Protein AF-0000000070212078 (afdb_homodimer)

Foldseek 3Di:
DPPDPPPPPPPPQAAFEDPAADAQFAKAKDKDKFQQFDPPQLQDPPRVFRIKIKIKIAGDRDFFDPPPFFDFQDDQVVLCQVCVVFVPPPSNSRRYTYRHGYPGAHDQVVVVVDDQAAAEEEEEAFQDDQSLAVLQQRNVNSNRHMYIYIDGAQGHQWADDPPPDDIGGHDRPPDDDDPVSLVSVLVVLLVVVLCCLPPGVVVVCVVVVHNHDNQAYEQEYAASSQLSRLVNLLPPVRYQEYEYEAYAHDDLAASQHEYEYEHEPPDDCVVHVRVVSSQVRYPYWYFHKYFYFAWRCLSTCLLVSCQSVVCVVVTNDPTGGDDRSVVSSVVVNVQVVLSSCCSVVNDPDDDPDDPVRVRMDTDDIDDPDD/DDPDPPPPPPPPQAAFEDPAADAQFAKAKDKDKFQQWDPPQLQDPPRPPRIKIKIKIAGDRDFFDPPPFFDFQDDQVVLCQVCVVWVPPPSNSRRYTYRHGYPGAHDQVVVVVDDQAAAEEEEEAFQDDQSLAVLQQRNVNSNRHMYIYIDGAQGHQWADDPPPDDIGGHDRPPDDDDPVSLVSVLVVLLVVVLCCLPPGVVVVCVVVVHNHDNQAYEQEYAASSRLSRLSNLLPPVRYQEYEYEAYAHDDLAASQHEYEYEHEPPDDCVVHVRVVSSQVRYPYWYFHKYFYFAWRCLSTCLLVVQQSVVCVVVTNDPTGGDDRSVVSSVVVNVQVVLSSCCSVVNDPDDDPDDPVRVRMDTDDIDDPDD

Organism: Alternaria alternata (NCBI:txid5599)

Structure (mmCIF, N/CA/C/O backbone):
data_AF-0000000070212078-model_v1
#
loop_
_entity.id
_entity.type
_entity.pdbx_description
1 polymer '1-alkyl-2-acetylglycerophosphocholine esterase'
#
loop_
_atom_site.group_PDB
_atom_site.id
_atom_site.type_symbol
_atom_site.label_atom_id
_atom_site.label_alt_id
_atom_site.label_comp_id
_atom_site.label_asym_id
_atom_site.label_entity_id
_atom_site.label_seq_id
_atom_site.pdbx_PDB_ins_code
_atom_site.Cartn_x
_atom_site.Cartn_y
_atom_site.Cartn_z
_atom_site.occupancy
_atom_site.B_iso_or_equiv
_atom_site.auth_seq_id
_atom_site.auth_comp_id
_atom_site.auth_asym_id
_atom_site.auth_atom_id
_atom_site.pdbx_PDB_model_num
ATOM 1 N N . MET A 1 1 ? 40.312 -21.312 38.219 1 29.27 1 MET A N 1
ATOM 2 C CA . MET A 1 1 ? 39.281 -21.781 37.312 1 29.27 1 MET A CA 1
ATOM 3 C C . MET A 1 1 ? 38.375 -20.641 36.875 1 29.27 1 MET A C 1
ATOM 5 O O . MET A 1 1 ? 37.562 -20.141 37.688 1 29.27 1 MET A O 1
ATOM 9 N N . LEU A 1 2 ? 38.781 -19.75 35.906 1 35.34 2 LEU A N 1
ATOM 10 C CA . LEU A 1 2 ? 38.094 -18.609 35.312 1 35.34 2 LEU A CA 1
ATOM 11 C C . LEU A 1 2 ? 36.844 -19.047 34.562 1 35.34 2 LEU A C 1
ATOM 13 O O . LEU A 1 2 ? 36.938 -19.781 33.562 1 35.34 2 LEU A O 1
ATOM 17 N N . LEU A 1 3 ? 35.688 -19.047 35.219 1 32.78 3 LEU A N 1
ATOM 18 C CA . LEU A 1 3 ? 34.375 -19.25 34.562 1 32.78 3 LEU A CA 1
ATOM 19 C C . LEU A 1 3 ? 34.156 -18.219 33.469 1 32.78 3 LEU A C 1
ATOM 21 O O . LEU A 1 3 ? 34.031 -17.031 33.781 1 32.78 3 LEU A O 1
ATOM 25 N N . ILE A 1 4 ? 34.469 -18.5 32.25 1 37.78 4 ILE A N 1
ATOM 26 C CA . ILE A 1 4 ? 34.094 -17.703 31.094 1 37.78 4 ILE A CA 1
ATOM 27 C C . ILE A 1 4 ? 32.594 -17.781 30.875 1 37.78 4 ILE A C 1
ATOM 29 O O . ILE A 1 4 ? 32.031 -18.844 30.594 1 37.78 4 ILE A O 1
ATOM 33 N N . PHE A 1 5 ? 31.781 -16.797 31.344 1 38.22 5 PHE A N 1
ATOM 34 C CA . PHE A 1 5 ? 30.375 -16.578 30.984 1 38.22 5 PHE A CA 1
ATOM 35 C C . PHE A 1 5 ? 30.25 -16.25 29.5 1 38.22 5 PHE A C 1
ATOM 37 O O . PHE A 1 5 ? 30.656 -15.164 29.062 1 38.22 5 PHE A O 1
ATOM 44 N N . LEU A 1 6 ? 30.078 -17.266 28.656 1 35.91 6 LEU A N 1
ATOM 45 C CA . LEU A 1 6 ? 29.656 -17.062 27.281 1 35.91 6 LEU A CA 1
ATOM 46 C C . LEU A 1 6 ? 28.266 -16.453 27.219 1 35.91 6 LEU A C 1
ATOM 48 O O . LEU A 1 6 ? 27.281 -17.109 27.578 1 35.91 6 LEU A O 1
ATOM 52 N N . SER A 1 7 ? 28.156 -15.195 27.234 1 34.59 7 SER A N 1
ATOM 53 C CA . SER A 1 7 ? 26.875 -14.562 26.922 1 34.59 7 SER A CA 1
ATOM 54 C C . SER A 1 7 ? 26.422 -14.906 25.5 1 34.59 7 SER A C 1
ATOM 56 O O . SER A 1 7 ? 27.094 -14.57 24.531 1 34.59 7 SER A O 1
ATOM 58 N N . LEU A 1 8 ? 25.781 -16 25.328 1 33.72 8 LEU A N 1
ATOM 59 C CA . LEU A 1 8 ? 25.062 -16.219 24.078 1 33.72 8 LEU A CA 1
ATOM 60 C C . LEU A 1 8 ? 24.172 -15.016 23.75 1 33.72 8 LEU A C 1
ATOM 62 O O . LEU A 1 8 ? 23.156 -14.781 24.422 1 33.72 8 LEU A O 1
ATOM 66 N N . VAL A 1 9 ? 24.766 -14.016 23.156 1 34.94 9 VAL A N 1
ATOM 67 C CA . VAL A 1 9 ? 23.969 -12.953 22.562 1 34.94 9 VAL A CA 1
ATOM 68 C C . VAL A 1 9 ? 23.016 -13.539 21.516 1 34.94 9 VAL A C 1
ATOM 70 O O . VAL A 1 9 ? 23.453 -13.992 20.453 1 34.94 9 VAL A O 1
ATOM 73 N N . CYS A 1 10 ? 21.922 -14.156 21.953 1 36 10 CYS A N 1
ATOM 74 C CA . CYS A 1 10 ? 20.875 -14.492 21 1 36 10 CYS A CA 1
ATOM 75 C C . CYS A 1 10 ? 20.5 -13.281 20.141 1 36 10 CYS A C 1
ATOM 77 O O . CYS A 1 10 ? 20 -12.289 20.656 1 36 10 CYS A O 1
ATOM 79 N N . GLU A 1 11 ? 21.219 -13.094 19.047 1 44.53 11 GLU A N 1
ATOM 80 C CA . GLU A 1 11 ? 20.844 -12.062 18.078 1 44.53 11 GLU A CA 1
ATOM 81 C C . GLU A 1 11 ? 19.375 -12.18 17.703 1 44.53 11 GLU A C 1
ATOM 83 O O . GLU A 1 11 ? 18.953 -13.203 17.156 1 44.53 11 GLU A O 1
ATOM 88 N N . VAL A 1 12 ? 18.531 -11.695 18.484 1 49.66 12 VAL A N 1
ATOM 89 C CA . VAL A 1 12 ? 17.109 -11.68 18.172 1 49.66 12 VAL A CA 1
ATOM 90 C C . VAL A 1 12 ? 16.859 -10.883 16.891 1 49.66 12 VAL A C 1
ATOM 92 O O . VAL A 1 12 ? 17.188 -9.688 16.828 1 49.66 12 VAL A O 1
ATOM 95 N N . VAL A 1 13 ? 16.812 -11.648 15.719 1 59.84 13 VAL A N 1
ATOM 96 C CA . VAL A 1 13 ? 16.484 -11.023 14.445 1 59.84 13 VAL A CA 1
ATOM 97 C C . VAL A 1 13 ? 15.086 -10.406 14.523 1 59.84 13 VAL A C 1
ATOM 99 O O . VAL A 1 13 ? 14.133 -11.07 14.93 1 59.84 13 VAL A O 1
ATOM 102 N N . SER A 1 14 ? 14.969 -9.109 14.367 1 77.25 14 SER A N 1
ATOM 103 C CA . SER A 1 14 ? 13.711 -8.375 14.375 1 77.25 14 SER A CA 1
ATOM 104 C C . SER A 1 14 ? 12.828 -8.773 13.203 1 77.25 14 SER A C 1
ATOM 106 O O . SER A 1 14 ? 13.312 -8.961 12.086 1 77.25 14 SER A O 1
ATOM 108 N N . ALA A 1 15 ? 11.594 -9.031 13.414 1 86.38 15 ALA A N 1
ATOM 109 C CA . ALA A 1 15 ? 10.617 -9.422 12.398 1 86.38 15 ALA A CA 1
ATOM 110 C C . ALA A 1 15 ? 10.484 -8.344 11.328 1 86.38 15 ALA A C 1
ATOM 112 O O . ALA A 1 15 ? 10.523 -7.145 11.633 1 86.38 15 ALA A O 1
ATOM 113 N N . VAL A 1 16 ? 10.43 -8.781 10.062 1 92.5 16 VAL A N 1
ATOM 114 C CA . VAL A 1 16 ? 10.164 -7.922 8.906 1 92.5 16 VAL A CA 1
ATOM 115 C C . VAL A 1 16 ? 8.812 -8.273 8.305 1 92.5 16 VAL A C 1
ATOM 117 O O . VAL A 1 16 ? 8.617 -9.375 7.793 1 92.5 16 VAL A O 1
ATOM 120 N N . SER A 1 17 ? 7.91 -7.391 8.391 1 93.81 17 SER A N 1
ATOM 121 C CA . SER A 1 17 ? 6.574 -7.672 7.871 1 93.81 17 SER A CA 1
ATOM 122 C C . SER A 1 17 ? 6.422 -7.184 6.438 1 93.81 17 SER A C 1
ATOM 124 O O . SER A 1 17 ? 6.879 -6.094 6.094 1 93.81 17 SER A O 1
ATOM 126 N N . PHE A 1 18 ? 5.809 -8.039 5.555 1 97.12 18 PHE A N 1
ATOM 127 C CA . PHE A 1 18 ? 5.34 -7.52 4.273 1 97.12 18 PHE A CA 1
ATOM 128 C C . PHE A 1 18 ? 4.316 -6.406 4.484 1 97.12 18 PHE A C 1
ATOM 130 O O . PHE A 1 18 ? 3.607 -6.391 5.492 1 97.12 18 PHE A O 1
ATOM 137 N N . PRO A 1 19 ? 4.281 -5.438 3.547 1 96.69 19 PRO A N 1
ATOM 138 C CA . PRO A 1 19 ? 3.141 -4.516 3.613 1 96.69 19 PRO A CA 1
ATOM 139 C C . PRO A 1 19 ? 1.796 -5.242 3.588 1 96.69 19 PRO A C 1
ATOM 141 O O . PRO A 1 19 ? 1.637 -6.23 2.869 1 96.69 19 PRO A O 1
ATOM 144 N N . PRO A 1 20 ? 0.851 -4.793 4.43 1 97.25 20 PRO A N 1
ATOM 145 C CA . PRO A 1 20 ? -0.457 -5.453 4.41 1 97.25 20 PRO A CA 1
ATOM 146 C C . PRO A 1 20 ? -1.17 -5.305 3.066 1 97.25 20 PRO A C 1
ATOM 148 O O . PRO A 1 20 ? -0.978 -4.305 2.367 1 97.25 20 PRO A O 1
ATOM 151 N N . PRO A 1 21 ? -1.978 -6.328 2.684 1 97.5 21 PRO A N 1
ATOM 152 C CA . PRO A 1 21 ? -2.83 -6.145 1.507 1 97.5 21 PRO A CA 1
ATOM 153 C C . PRO A 1 21 ? -3.83 -5.004 1.676 1 97.5 21 PRO A C 1
ATOM 155 O O . PRO A 1 21 ? -4.137 -4.609 2.803 1 97.5 21 PRO A O 1
ATOM 158 N N . THR A 1 22 ? -4.359 -4.492 0.613 1 96.12 22 THR A N 1
ATOM 159 C CA . THR A 1 22 ? -5.051 -3.209 0.676 1 96.12 22 THR A CA 1
ATOM 160 C C . THR A 1 22 ? -6.52 -3.367 0.303 1 96.12 22 THR A C 1
ATOM 162 O O . THR A 1 22 ? -7.277 -2.395 0.312 1 96.12 22 THR A O 1
ATOM 165 N N . GLY A 1 23 ? -7.016 -4.578 -0.057 1 96.69 23 GLY A N 1
ATOM 166 C CA . GLY A 1 23 ? -8.414 -4.797 -0.393 1 96.69 23 GLY A CA 1
ATOM 167 C C . GLY A 1 23 ? -9.344 -4.664 0.8 1 96.69 23 GLY A C 1
ATOM 168 O O . GLY A 1 23 ? -8.883 -4.449 1.926 1 96.69 23 GLY A O 1
ATOM 169 N N . PRO A 1 24 ? -10.633 -4.723 0.552 1 95.44 24 PRO A N 1
ATOM 170 C CA . PRO A 1 24 ? -11.617 -4.531 1.62 1 95.44 24 PRO A CA 1
ATOM 171 C C . PRO A 1 24 ? -11.711 -5.73 2.561 1 95.44 24 PRO A C 1
ATOM 173 O O . PRO A 1 24 ? -12.312 -5.633 3.631 1 95.44 24 PRO A O 1
ATOM 176 N N . TYR A 1 25 ? -11.086 -6.82 2.254 1 97.06 25 TYR A N 1
ATOM 177 C CA . TYR A 1 25 ? -11.188 -8.016 3.084 1 97.06 25 TYR A CA 1
ATOM 178 C C . TYR A 1 25 ? -9.82 -8.43 3.615 1 97.06 25 TYR A C 1
ATOM 180 O O . TYR A 1 25 ? -8.789 -7.996 3.096 1 97.06 25 TYR A O 1
ATOM 188 N N . HIS A 1 26 ? -9.867 -9.211 4.727 1 98.19 26 HIS A N 1
ATOM 189 C CA . HIS A 1 26 ? -8.648 -9.859 5.191 1 98.19 26 HIS A CA 1
ATOM 190 C C . HIS A 1 26 ? -8.359 -11.125 4.387 1 98.19 26 HIS A C 1
ATOM 192 O O . HIS A 1 26 ? -9.109 -11.469 3.475 1 98.19 26 HIS A O 1
ATOM 198 N N . VAL A 1 27 ? -7.211 -11.758 4.668 1 98.88 27 VAL A N 1
ATOM 199 C CA . VAL A 1 27 ? -6.777 -12.859 3.818 1 98.88 27 VAL A CA 1
ATOM 200 C C . VAL A 1 27 ? -6.66 -14.133 4.645 1 98.88 27 VAL A C 1
ATOM 202 O O . VAL A 1 27 ? -5.918 -14.18 5.629 1 98.88 27 VAL A O 1
ATOM 205 N N . GLY A 1 28 ? -7.438 -15.133 4.266 1 98.81 28 GLY A N 1
ATOM 206 C CA . GLY A 1 28 ? -7.219 -16.484 4.758 1 98.81 28 GLY A CA 1
ATOM 207 C C . GLY A 1 28 ? -6.168 -17.25 3.969 1 98.81 28 GLY A C 1
ATOM 208 O O . GLY A 1 28 ? -5.938 -16.953 2.793 1 98.81 28 GLY A O 1
ATOM 209 N N . TYR A 1 29 ? -5.566 -18.203 4.617 1 98.44 29 TYR A N 1
ATOM 210 C CA . TYR A 1 29 ? -4.461 -18.969 4.066 1 98.44 29 TYR A CA 1
ATOM 211 C C . TYR A 1 29 ? -4.559 -20.438 4.477 1 98.44 29 TYR A C 1
ATOM 213 O O . TYR A 1 29 ? -4.703 -20.75 5.66 1 98.44 29 TYR A O 1
ATOM 221 N N . LYS A 1 30 ? -4.512 -21.234 3.453 1 97.5 30 LYS A N 1
ATOM 222 C CA . LYS A 1 30 ? -4.547 -22.672 3.711 1 97.5 30 LYS A CA 1
ATOM 223 C C . LYS A 1 30 ? -3.855 -23.453 2.594 1 97.5 30 LYS A C 1
ATOM 225 O O . LYS A 1 30 ? -3.922 -23.062 1.427 1 97.5 30 LYS A O 1
ATOM 230 N N . GLN A 1 31 ? -3.188 -24.609 3.002 1 97.56 31 GLN A N 1
ATOM 231 C CA . GLN A 1 31 ? -2.58 -25.484 2.004 1 97.56 31 GLN A CA 1
ATOM 232 C C . GLN A 1 31 ? -3.299 -26.828 1.942 1 97.56 31 GLN A C 1
ATOM 234 O O . GLN A 1 31 ? -3.809 -27.312 2.955 1 97.56 31 GLN A O 1
ATOM 239 N N . HIS A 1 32 ? -3.389 -27.297 0.785 1 97.44 32 HIS A N 1
ATOM 240 C CA . HIS A 1 32 ? -3.988 -28.609 0.539 1 97.44 32 HIS A CA 1
ATOM 241 C C . HIS A 1 32 ? -3.17 -29.406 -0.468 1 97.44 32 HIS A C 1
ATOM 243 O O . HIS A 1 32 ? -2.736 -28.875 -1.49 1 97.44 32 HIS A O 1
ATOM 249 N N . VAL A 1 33 ? -2.957 -30.672 -0.159 1 96.38 33 VAL A N 1
ATOM 250 C CA . VAL A 1 33 ? -2.262 -31.578 -1.069 1 96.38 33 VAL A CA 1
ATOM 251 C C . VAL A 1 33 ? -3.277 -32.344 -1.916 1 96.38 33 VAL A C 1
ATOM 253 O O . VAL A 1 33 ? -4.09 -33.094 -1.386 1 96.38 33 VAL A O 1
ATOM 256 N N . PHE A 1 34 ? -3.262 -32.125 -3.197 1 96.62 34 PHE A N 1
ATOM 257 C CA . PHE A 1 34 ? -4.078 -32.906 -4.125 1 96.62 34 PHE A CA 1
ATOM 258 C C . PHE A 1 34 ? -3.371 -34.219 -4.52 1 96.62 34 PHE A C 1
ATOM 260 O O . PHE A 1 34 ? -2.154 -34.219 -4.711 1 96.62 34 PHE A O 1
ATOM 267 N N . ASN A 1 35 ? -4.164 -35.219 -4.664 1 92.56 35 ASN A N 1
ATOM 268 C CA . ASN A 1 35 ? -3.658 -36.438 -5.336 1 92.56 35 ASN A CA 1
ATOM 269 C C . ASN A 1 35 ? -3.684 -36.281 -6.852 1 92.56 35 ASN A C 1
ATOM 271 O O . ASN A 1 35 ? -4.754 -36.156 -7.453 1 92.56 35 ASN A O 1
ATOM 275 N N . LYS A 1 36 ? -2.547 -36.125 -7.438 1 90.5 36 LYS A N 1
ATOM 276 C CA . LYS A 1 36 ? -2.406 -35.938 -8.883 1 90.5 36 LYS A CA 1
ATOM 277 C C . LYS A 1 36 ? -1.161 -36.656 -9.406 1 90.5 36 LYS A C 1
ATOM 279 O O . LYS A 1 36 ? -0.037 -36.25 -9.094 1 90.5 36 LYS A O 1
ATOM 284 N N . THR A 1 37 ? -1.396 -37.656 -10.195 1 85.31 37 THR A N 1
ATOM 285 C CA . THR A 1 37 ? -0.282 -38.344 -10.812 1 85.31 37 THR A CA 1
ATOM 286 C C . THR A 1 37 ? 0.039 -37.75 -12.188 1 85.31 37 THR A C 1
ATOM 288 O O . THR A 1 37 ? -0.856 -37.594 -13.016 1 85.31 37 THR A O 1
ATOM 291 N N . THR A 1 38 ? 1.209 -37.344 -12.312 1 81.5 38 THR A N 1
ATOM 292 C CA . THR A 1 38 ? 1.702 -36.875 -13.602 1 81.5 38 THR A CA 1
ATOM 293 C C . THR A 1 38 ? 2.568 -37.938 -14.266 1 81.5 38 THR A C 1
ATOM 295 O O . THR A 1 38 ? 3.619 -38.312 -13.742 1 81.5 38 THR A O 1
ATOM 298 N N . ARG A 1 39 ? 2.076 -38.406 -15.375 1 79 39 ARG A N 1
ATOM 299 C CA . ARG A 1 39 ? 2.865 -39.375 -16.109 1 79 39 ARG A CA 1
ATOM 300 C C . ARG A 1 39 ? 4.148 -38.75 -16.656 1 79 39 ARG A C 1
ATOM 302 O O . ARG A 1 39 ? 4.133 -37.656 -17.188 1 79 39 ARG A O 1
ATOM 309 N N . ASN A 1 40 ? 5.309 -39.438 -16.578 1 82.62 40 ASN A N 1
ATOM 310 C CA . ASN A 1 40 ? 6.613 -38.969 -17.031 1 82.62 40 ASN A CA 1
ATOM 311 C C . ASN A 1 40 ? 6.957 -37.625 -16.422 1 82.62 40 ASN A C 1
ATOM 313 O O . ASN A 1 40 ? 7.359 -36.688 -17.125 1 82.62 40 ASN A O 1
ATOM 317 N N . ASP A 1 41 ? 6.75 -37.531 -15.18 1 89.31 41 ASP A N 1
ATOM 318 C CA . ASP A 1 41 ? 7.043 -36.312 -14.445 1 89.31 41 ASP A CA 1
ATOM 319 C C . ASP A 1 41 ? 8.5 -35.875 -14.641 1 89.31 41 ASP A C 1
ATOM 321 O O . ASP A 1 41 ? 9.414 -36.625 -14.273 1 89.31 41 ASP A O 1
ATOM 325 N N . PRO A 1 42 ? 8.727 -34.719 -15.25 1 91.88 42 PRO A N 1
ATOM 326 C CA . PRO A 1 42 ? 10.094 -34.312 -15.586 1 91.88 42 PRO A CA 1
ATOM 327 C C . PRO A 1 42 ? 10.93 -33.969 -14.352 1 91.88 42 PRO A C 1
ATOM 329 O O . PRO A 1 42 ? 12.156 -33.906 -14.43 1 91.88 42 PRO A O 1
ATOM 332 N N . VAL A 1 43 ? 10.344 -33.75 -13.195 1 90.38 43 VAL A N 1
ATOM 333 C CA . VAL A 1 43 ? 11.078 -33.344 -12.016 1 90.38 43 VAL A CA 1
ATOM 334 C C . VAL A 1 43 ? 11.023 -34.406 -10.945 1 90.38 43 VAL A C 1
ATOM 336 O O . VAL A 1 43 ? 11.508 -34.219 -9.828 1 90.38 43 VAL A O 1
ATOM 339 N N . ALA A 1 44 ? 10.516 -35.375 -11.109 1 79.81 44 ALA A N 1
ATOM 340 C CA . ALA A 1 44 ? 10.469 -36.531 -10.219 1 79.81 44 ALA A CA 1
ATOM 341 C C . ALA A 1 44 ? 10.438 -37.844 -11.016 1 79.81 44 ALA A C 1
ATOM 343 O O . ALA A 1 44 ? 9.422 -38.562 -11.031 1 79.81 44 ALA A O 1
ATOM 344 N N . PRO A 1 45 ? 11.719 -38.25 -11.562 1 64.81 45 PRO A N 1
ATOM 345 C CA . PRO A 1 45 ? 11.773 -39.469 -12.359 1 64.81 45 PRO A CA 1
ATOM 346 C C . PRO A 1 45 ? 11.438 -40.719 -11.539 1 64.81 45 PRO A C 1
ATOM 348 O O . PRO A 1 45 ? 11.742 -40.781 -10.344 1 64.81 45 PRO A O 1
ATOM 351 N N . ALA A 1 46 ? 10.336 -41.531 -11.891 1 56.91 46 ALA A N 1
ATOM 352 C CA . ALA A 1 46 ? 9.75 -42.781 -11.383 1 56.91 46 ALA A CA 1
ATOM 353 C C . ALA A 1 46 ? 8.445 -42.5 -10.641 1 56.91 46 ALA A C 1
ATOM 355 O O . ALA A 1 46 ? 8.023 -43.312 -9.812 1 56.91 46 ALA A O 1
ATOM 356 N N . ASN A 1 47 ? 7.906 -41.406 -11.062 1 57.12 47 ASN A N 1
ATOM 357 C CA . ASN A 1 47 ? 6.543 -41 -10.758 1 57.12 47 ASN A CA 1
ATOM 358 C C . ASN A 1 47 ? 6.332 -40.812 -9.25 1 57.12 47 ASN A C 1
ATOM 360 O O . ASN A 1 47 ? 5.262 -41.125 -8.727 1 57.12 47 ASN A O 1
ATOM 364 N N . ALA A 1 48 ? 7.453 -40.531 -8.703 1 52.81 48 ALA A N 1
ATOM 365 C CA . ALA A 1 48 ? 7.379 -40.375 -7.254 1 52.81 48 ALA A CA 1
ATOM 366 C C . ALA A 1 48 ? 6.367 -39.281 -6.883 1 52.81 48 ALA A C 1
ATOM 368 O O . ALA A 1 48 ? 5.762 -39.344 -5.812 1 52.81 48 ALA A O 1
ATOM 369 N N . SER A 1 49 ? 6.031 -38.375 -7.871 1 60.19 49 SER A N 1
ATOM 370 C CA . SER A 1 49 ? 5.191 -37.281 -7.383 1 60.19 49 SER A CA 1
ATOM 371 C C . SER A 1 49 ? 3.715 -37.562 -7.664 1 60.19 49 SER A C 1
ATOM 373 O O . SER A 1 49 ? 3.34 -37.844 -8.797 1 60.19 49 SER A O 1
ATOM 375 N N . SER A 1 50 ? 3.047 -38.031 -6.785 1 80.5 50 SER A N 1
ATOM 376 C CA . SER A 1 50 ? 1.61 -38.281 -6.824 1 80.5 50 SER A CA 1
ATOM 377 C C . SER A 1 50 ? 0.83 -37.188 -6.117 1 80.5 50 SER A C 1
ATOM 379 O O . SER A 1 50 ? -0.303 -37.406 -5.684 1 80.5 50 SER A O 1
ATOM 381 N N . ILE A 1 51 ? 1.496 -36.062 -6.059 1 91 51 ILE A N 1
ATOM 382 C CA . ILE A 1 51 ? 0.737 -35.062 -5.344 1 91 51 ILE A CA 1
ATOM 383 C C . ILE A 1 51 ? 1.003 -33.688 -5.957 1 91 51 ILE A C 1
ATOM 385 O O . ILE A 1 51 ? 1.976 -33.5 -6.695 1 91 51 ILE A O 1
ATOM 389 N N . LEU A 1 52 ? 0.13 -32.875 -5.875 1 94.88 52 LEU A N 1
ATOM 390 C CA . LEU A 1 52 ? 0.171 -31.453 -6.234 1 94.88 52 LEU A CA 1
ATOM 391 C C . LEU A 1 52 ? -0.199 -30.578 -5.043 1 94.88 52 LEU A C 1
ATOM 393 O O . LEU A 1 52 ? -1.252 -30.766 -4.43 1 94.88 52 LEU A O 1
ATOM 397 N N . LEU A 1 53 ? 0.75 -29.656 -4.629 1 96.31 53 LEU A N 1
ATOM 398 C CA . LEU A 1 53 ? 0.451 -28.797 -3.486 1 96.31 53 LEU A CA 1
ATOM 399 C C . LEU A 1 53 ? -0.24 -27.516 -3.938 1 96.31 53 LEU A C 1
ATOM 401 O O . LEU A 1 53 ? 0.249 -26.828 -4.832 1 96.31 53 LEU A O 1
ATOM 405 N N . ALA A 1 54 ? -1.36 -27.297 -3.367 1 98.31 54 ALA A N 1
ATOM 406 C CA . ALA A 1 54 ? -2.104 -26.062 -3.607 1 98.31 54 ALA A CA 1
ATOM 407 C C . ALA A 1 54 ? -2.104 -25.172 -2.369 1 98.31 54 ALA A C 1
ATOM 409 O O . ALA A 1 54 ? -2.422 -25.625 -1.268 1 98.31 54 ALA A O 1
ATOM 410 N N . THR A 1 55 ? -1.658 -23.984 -2.527 1 98.5 55 THR A N 1
ATOM 411 C CA . THR A 1 55 ? -1.803 -22.969 -1.503 1 98.5 55 THR A CA 1
ATOM 412 C C . THR A 1 55 ? -2.979 -22.047 -1.82 1 98.5 55 THR A C 1
ATOM 414 O O . THR A 1 55 ? -3.006 -21.406 -2.875 1 98.5 55 THR A O 1
ATOM 417 N N . PHE A 1 56 ? -3.932 -21.969 -0.89 1 98.81 56 PHE A N 1
ATOM 418 C CA . PHE A 1 56 ? -5.125 -21.141 -1.056 1 98.81 56 PHE A CA 1
ATOM 419 C C . PHE A 1 56 ? -4.969 -19.812 -0.336 1 98.81 56 PHE A C 1
ATOM 421 O O . PHE A 1 56 ? -4.605 -19.766 0.841 1 98.81 56 PHE A O 1
ATOM 428 N N . TYR A 1 57 ? -5.109 -18.734 -1.007 1 98.88 57 TYR A N 1
ATOM 429 C CA . TYR A 1 57 ? -5.41 -17.422 -0.469 1 98.88 57 TYR A CA 1
ATOM 430 C C . TYR A 1 57 ? -6.863 -17.031 -0.726 1 98.88 57 TYR A C 1
ATOM 432 O O . TYR A 1 57 ? -7.355 -17.156 -1.85 1 98.88 57 TYR A O 1
ATOM 440 N N . TYR A 1 58 ? -7.594 -16.594 0.205 1 98.81 58 TYR A N 1
ATOM 441 C CA . TYR A 1 58 ? -9.016 -16.312 0.01 1 98.81 58 TYR A CA 1
ATOM 442 C C . TYR A 1 58 ? -9.5 -15.234 0.968 1 98.81 58 TYR A C 1
ATOM 444 O O . TYR A 1 58 ? -8.875 -14.992 2.004 1 98.81 58 TYR A O 1
ATOM 452 N N . PRO A 1 59 ? -10.586 -14.508 0.595 1 98.25 59 PRO A N 1
ATOM 453 C CA . PRO A 1 59 ? -11.086 -13.445 1.472 1 98.25 59 PRO A CA 1
ATOM 454 C C . PRO A 1 59 ? -11.719 -13.992 2.754 1 98.25 59 PRO A C 1
ATOM 456 O O . PRO A 1 59 ? -12.367 -15.039 2.73 1 98.25 59 PRO A O 1
ATOM 459 N N . THR A 1 60 ? -11.5 -13.32 3.82 1 98.44 60 THR A N 1
ATOM 460 C CA . THR A 1 60 ? -12.078 -13.625 5.125 1 98.44 60 THR A CA 1
ATOM 461 C C . THR A 1 60 ? -12.352 -12.344 5.906 1 98.44 60 THR A C 1
ATOM 463 O O . THR A 1 60 ? -11.852 -11.273 5.547 1 98.44 60 THR A O 1
ATOM 466 N N . LEU A 1 61 ? -13.203 -12.422 6.918 1 96.88 61 LEU A N 1
ATOM 467 C CA . LEU A 1 61 ? -13.438 -11.289 7.809 1 96.88 61 LEU A CA 1
ATOM 468 C C . LEU A 1 61 ? -12.602 -11.422 9.078 1 96.88 61 LEU A C 1
ATOM 470 O O . LEU A 1 61 ? -12.586 -10.516 9.914 1 96.88 61 LEU A O 1
ATOM 474 N N . THR A 1 62 ? -11.875 -12.516 9.234 1 97.81 62 THR A N 1
ATOM 475 C CA . THR A 1 62 ? -11.039 -12.711 10.406 1 97.81 62 THR A CA 1
ATOM 476 C C . THR A 1 62 ? -9.875 -11.727 10.414 1 97.81 62 THR A C 1
ATOM 478 O O . THR A 1 62 ? -9.086 -11.688 9.461 1 97.81 62 THR A O 1
ATOM 481 N N . ILE A 1 63 ? -9.758 -10.984 11.492 1 97 63 ILE A N 1
ATOM 482 C CA . ILE A 1 63 ? -8.742 -9.938 11.609 1 97 63 ILE A CA 1
ATOM 483 C C . ILE A 1 63 ? -7.383 -10.57 11.891 1 97 63 ILE A C 1
ATOM 485 O O . ILE A 1 63 ? -7.262 -11.438 12.758 1 97 63 ILE A O 1
ATOM 489 N N . PRO A 1 64 ? -6.367 -10.18 11.125 1 97.62 64 PRO A N 1
ATOM 490 C CA . PRO A 1 64 ? -5.027 -10.695 11.422 1 97.62 64 PRO A CA 1
ATOM 491 C C . PRO A 1 64 ? -4.453 -10.133 12.719 1 97.62 64 PRO A C 1
ATOM 493 O O . PRO A 1 64 ? -4.625 -8.945 13.008 1 97.62 64 PRO A O 1
ATOM 496 N N . ILE A 1 65 ? -3.838 -10.906 13.5 1 95.75 65 ILE A N 1
ATOM 497 C CA . ILE A 1 65 ? -3.084 -10.562 14.703 1 95.75 65 ILE A CA 1
ATOM 498 C C . ILE A 1 65 ? -1.642 -11.047 14.562 1 95.75 65 ILE A C 1
ATOM 500 O O . ILE A 1 65 ? -1.354 -12.227 14.766 1 95.75 65 ILE A O 1
ATOM 504 N N . PRO A 1 66 ? -0.743 -10.078 14.18 1 90.94 66 PRO A N 1
ATOM 505 C CA . PRO A 1 66 ? 0.645 -10.484 13.938 1 90.94 66 PRO A CA 1
ATOM 506 C C . PRO A 1 66 ? 1.228 -11.297 15.094 1 90.94 66 PRO A C 1
ATOM 508 O O . PRO A 1 66 ? 1.025 -10.953 16.266 1 90.94 66 PRO A O 1
ATOM 511 N N . GLY A 1 67 ? 1.969 -12.398 14.711 1 87.5 67 GLY A N 1
ATOM 512 C CA . GLY A 1 67 ? 2.623 -13.234 15.703 1 87.5 67 GLY A CA 1
ATOM 513 C C . GLY A 1 67 ? 1.675 -14.211 16.375 1 87.5 67 GLY A C 1
ATOM 514 O O . GLY A 1 67 ? 2.104 -15.055 17.156 1 87.5 67 GLY A O 1
ATOM 515 N N . ASN A 1 68 ? 0.426 -14.102 16.094 1 94.25 68 ASN A N 1
ATOM 516 C CA . ASN A 1 68 ? -0.569 -14.953 16.734 1 94.25 68 ASN A CA 1
ATOM 517 C C . ASN A 1 68 ? -1.292 -15.836 15.727 1 94.25 68 ASN A C 1
ATOM 519 O O . ASN A 1 68 ? -0.993 -17.031 15.609 1 94.25 68 ASN A O 1
ATOM 523 N N . ASN A 1 69 ? -2.094 -15.266 14.844 1 97 69 ASN A N 1
ATOM 524 C CA . ASN A 1 69 ? -2.896 -16.109 13.961 1 97 69 ASN A CA 1
ATOM 525 C C . ASN A 1 69 ? -2.451 -15.977 12.508 1 97 69 ASN A C 1
ATOM 527 O O . ASN A 1 69 ? -3.1 -16.516 11.602 1 97 69 ASN A O 1
ATOM 531 N N . THR A 1 70 ? -1.375 -15.273 12.25 1 96.56 70 THR A N 1
ATOM 532 C CA . THR A 1 70 ? -0.893 -15.109 10.883 1 96.56 70 THR A CA 1
ATOM 533 C C . THR A 1 70 ? 0.113 -16.203 10.523 1 96.56 70 THR A C 1
ATOM 535 O O . THR A 1 70 ? 0.881 -16.641 11.383 1 96.56 70 THR A O 1
ATOM 538 N N . SER A 1 71 ? 0.098 -16.625 9.297 1 93.62 71 SER A N 1
ATOM 539 C CA . SER A 1 71 ? 0.994 -17.672 8.812 1 93.62 71 SER A CA 1
ATOM 540 C C . SER A 1 71 ? 2.416 -17.141 8.641 1 93.62 71 SER A C 1
ATOM 542 O O . SER A 1 71 ? 2.613 -15.984 8.281 1 93.62 71 SER A O 1
ATOM 544 N N . PRO A 1 72 ? 3.391 -18.062 8.93 1 91.31 72 PRO A N 1
ATOM 545 C CA . PRO A 1 72 ? 4.746 -17.672 8.539 1 91.31 72 PRO A CA 1
ATOM 546 C C . PRO A 1 72 ? 4.898 -17.516 7.027 1 91.31 72 PRO A C 1
ATOM 548 O O . PRO A 1 72 ? 4.031 -17.938 6.266 1 91.31 72 PRO A O 1
ATOM 551 N N . TYR A 1 73 ? 5.957 -16.891 6.641 1 96.44 73 TYR A N 1
ATOM 552 C CA . TYR A 1 73 ? 6.262 -16.719 5.223 1 96.44 73 TYR A CA 1
ATOM 553 C C . TYR A 1 73 ? 7.047 -17.922 4.691 1 96.44 73 TYR A C 1
ATOM 555 O O . TYR A 1 73 ? 6.461 -18.906 4.262 1 96.44 73 TYR A O 1
ATOM 563 N N . LEU A 1 74 ? 8.258 -18.016 4.855 1 97.44 74 LEU A N 1
ATOM 564 C CA . LEU A 1 74 ? 9.062 -19.141 4.41 1 97.44 74 LEU A CA 1
ATOM 565 C C . LEU A 1 74 ? 9.273 -20.141 5.543 1 97.44 74 LEU A C 1
ATOM 567 O O . LEU A 1 74 ? 9.523 -19.734 6.688 1 97.44 74 LEU A O 1
ATOM 571 N N . ASP A 1 75 ? 9.156 -21.406 5.242 1 95.88 75 ASP A N 1
ATOM 572 C CA . ASP A 1 75 ? 9.648 -22.406 6.199 1 95.88 75 ASP A CA 1
ATOM 573 C C . ASP A 1 75 ? 11.164 -22.297 6.375 1 95.88 75 ASP A C 1
ATOM 575 O O . ASP A 1 75 ? 11.867 -21.859 5.461 1 95.88 75 ASP A O 1
ATOM 579 N N . PRO A 1 76 ? 11.703 -22.734 7.504 1 95.5 76 PRO A N 1
ATOM 580 C CA . PRO A 1 76 ? 13.117 -22.516 7.82 1 95.5 76 PRO A CA 1
ATOM 581 C C . PRO A 1 76 ? 14.055 -23.156 6.793 1 95.5 76 PRO A C 1
ATOM 583 O O . PRO A 1 76 ? 15.094 -22.578 6.469 1 95.5 76 PRO A O 1
ATOM 586 N N . THR A 1 77 ? 13.711 -24.328 6.285 1 96.94 77 THR A N 1
ATOM 587 C CA . THR A 1 77 ? 14.578 -25 5.328 1 96.94 77 THR A CA 1
ATOM 588 C C . THR A 1 77 ? 14.672 -24.203 4.027 1 96.94 77 THR A C 1
ATOM 590 O O . THR A 1 77 ? 15.766 -23.969 3.514 1 96.94 77 THR A O 1
ATOM 593 N N . THR A 1 78 ? 13.523 -23.844 3.504 1 97.31 78 THR A N 1
ATOM 594 C CA . THR A 1 78 ? 13.492 -23.031 2.291 1 97.31 78 THR A CA 1
ATOM 595 C C . THR A 1 78 ? 14.227 -21.703 2.504 1 97.31 78 THR A C 1
ATOM 597 O O . THR A 1 78 ? 15.016 -21.281 1.655 1 97.31 78 THR A O 1
ATOM 600 N N . ALA A 1 79 ? 14.008 -21.078 3.635 1 97.56 79 ALA A N 1
ATOM 601 C CA . ALA A 1 79 ? 14.672 -19.812 3.959 1 97.56 79 ALA A CA 1
ATOM 602 C C . ALA A 1 79 ? 16.188 -19.969 3.971 1 97.56 79 ALA A C 1
ATOM 604 O O . ALA A 1 79 ? 16.906 -19.141 3.432 1 97.56 79 ALA A O 1
ATOM 605 N N . ASP A 1 80 ? 16.641 -21 4.531 1 97.06 80 ASP A N 1
ATOM 606 C CA . ASP A 1 80 ? 18.078 -21.234 4.633 1 97.06 80 ASP A CA 1
ATOM 607 C C . ASP A 1 80 ? 18.672 -21.531 3.262 1 97.06 80 ASP A C 1
ATOM 609 O O . ASP A 1 80 ? 19.75 -21.031 2.932 1 97.06 80 ASP A O 1
ATOM 613 N N . LEU A 1 81 ? 18.016 -22.375 2.498 1 97.25 81 LEU A N 1
ATOM 614 C CA . LEU A 1 81 ? 18.531 -22.75 1.183 1 97.25 81 LEU A CA 1
ATOM 615 C C . LEU A 1 81 ? 18.688 -21.516 0.297 1 97.25 81 LEU A C 1
ATOM 617 O O . LEU A 1 81 ? 19.75 -21.281 -0.273 1 97.25 81 LEU A O 1
ATOM 621 N N . TRP A 1 82 ? 17.656 -20.734 0.21 1 97.5 82 TRP A N 1
ATOM 622 C CA . TRP A 1 82 ? 17.703 -19.531 -0.612 1 97.5 82 TRP A CA 1
ATOM 623 C C . TRP A 1 82 ? 18.609 -18.484 0.009 1 97.5 82 TRP A C 1
ATOM 625 O O . TRP A 1 82 ? 19.391 -17.828 -0.695 1 97.5 82 TRP A O 1
ATOM 635 N N . GLY A 1 83 ? 18.5 -18.328 1.315 1 97.81 83 GLY A N 1
ATOM 636 C CA . GLY A 1 83 ? 19.328 -17.344 2.002 1 97.81 83 GLY A CA 1
ATOM 637 C C . GLY A 1 83 ? 20.812 -17.594 1.835 1 97.81 83 GLY A C 1
ATOM 638 O O . GLY A 1 83 ? 21.578 -16.672 1.563 1 97.81 83 GLY A O 1
ATOM 639 N N . ASP A 1 84 ? 21.172 -18.828 2.008 1 96.88 84 ASP A N 1
ATOM 640 C CA . ASP A 1 84 ? 22.578 -19.203 1.844 1 96.88 84 ASP A CA 1
ATOM 641 C C . ASP A 1 84 ? 23.031 -19 0.4 1 96.88 84 ASP A C 1
ATOM 643 O O . ASP A 1 84 ? 24.078 -18.391 0.152 1 96.88 84 ASP A O 1
ATOM 647 N N . ALA A 1 85 ? 22.281 -19.469 -0.505 1 96.5 85 ALA A N 1
ATOM 648 C CA . ALA A 1 85 ? 22.641 -19.406 -1.921 1 96.5 85 ALA A CA 1
ATOM 649 C C . ALA A 1 85 ? 22.781 -17.953 -2.387 1 96.5 85 ALA A C 1
ATOM 651 O O . ALA A 1 85 ? 23.609 -17.641 -3.244 1 96.5 85 ALA A O 1
ATOM 652 N N . LEU A 1 86 ? 21.984 -17.078 -1.797 1 97.25 86 LEU A N 1
ATOM 653 C CA . LEU A 1 86 ? 21.938 -15.695 -2.268 1 97.25 86 LEU A CA 1
ATOM 654 C C . LEU A 1 86 ? 22.641 -14.758 -1.283 1 97.25 86 LEU A C 1
ATOM 656 O O . LEU A 1 86 ? 22.578 -13.539 -1.432 1 97.25 86 LEU A O 1
ATOM 660 N N . GLN A 1 87 ? 23.234 -15.266 -0.229 1 97.62 87 GLN A N 1
ATOM 661 C CA . GLN A 1 87 ? 24.125 -14.578 0.709 1 97.62 87 GLN A CA 1
ATOM 662 C C . GLN A 1 87 ? 23.344 -13.555 1.541 1 97.62 87 GLN A C 1
ATOM 664 O O . GLN A 1 87 ? 23.781 -12.414 1.688 1 97.62 87 GLN A O 1
ATOM 669 N N . TYR A 1 88 ? 22.234 -14.023 1.949 1 97.5 88 TYR A N 1
ATOM 670 C CA . TYR A 1 88 ? 21.5 -13.211 2.92 1 97.5 88 TYR A CA 1
ATOM 671 C C . TYR A 1 88 ? 22.141 -13.32 4.305 1 97.5 88 TYR A C 1
ATOM 673 O O . TYR A 1 88 ? 22.531 -14.406 4.727 1 97.5 88 TYR A O 1
ATOM 681 N N . PRO A 1 89 ? 22.203 -12.219 5.012 1 96 89 PRO A N 1
ATOM 682 C CA . PRO A 1 89 ? 22.859 -12.258 6.324 1 96 89 PRO A CA 1
ATOM 683 C C . PRO A 1 89 ? 21.938 -12.797 7.418 1 96 89 PRO A C 1
ATOM 685 O O . PRO A 1 89 ? 20.719 -12.664 7.324 1 96 89 PRO A O 1
ATOM 688 N N . ASP A 1 90 ? 22.5 -13.484 8.438 1 93.19 90 ASP A N 1
ATOM 689 C CA . ASP A 1 90 ? 21.906 -13.789 9.734 1 93.19 90 ASP A CA 1
ATOM 690 C C . ASP A 1 90 ? 20.594 -14.539 9.578 1 93.19 90 ASP A C 1
ATOM 692 O O . ASP A 1 90 ? 19.641 -14.297 10.32 1 93.19 90 ASP A O 1
ATOM 696 N N . HIS A 1 91 ? 20.484 -15.344 8.586 1 93.88 91 HIS A N 1
ATOM 697 C CA . HIS A 1 91 ? 19.25 -16.094 8.328 1 93.88 91 HIS A CA 1
ATOM 698 C C . HIS A 1 91 ? 18.047 -15.172 8.219 1 93.88 91 HIS A C 1
ATOM 700 O O . HIS A 1 91 ? 16.969 -15.5 8.688 1 93.88 91 HIS A O 1
ATOM 706 N N . SER A 1 92 ? 18.219 -14.016 7.617 1 94.88 92 SER A N 1
ATOM 707 C CA . SER A 1 92 ? 17.25 -12.922 7.664 1 94.88 92 SER A CA 1
ATOM 708 C C . SER A 1 92 ? 15.969 -13.289 6.922 1 94.88 92 SER A C 1
ATOM 710 O O . SER A 1 92 ? 14.898 -12.758 7.227 1 94.88 92 SER A O 1
ATOM 712 N N . LEU A 1 93 ? 16 -14.18 5.965 1 96.75 93 LEU A N 1
ATOM 713 C CA . LEU A 1 93 ? 14.812 -14.516 5.199 1 96.75 93 LEU A CA 1
ATOM 714 C C . LEU A 1 93 ? 13.758 -15.156 6.098 1 96.75 93 LEU A C 1
ATOM 716 O O . LEU A 1 93 ? 12.562 -15.094 5.801 1 96.75 93 LEU A O 1
ATOM 720 N N . GLN A 1 94 ? 14.156 -15.719 7.164 1 94.75 94 GLN A N 1
ATOM 721 C CA . GLN A 1 94 ? 13.234 -16.375 8.086 1 94.75 94 GLN A CA 1
ATOM 722 C C . GLN A 1 94 ? 12.445 -15.344 8.898 1 94.75 94 GLN A C 1
ATOM 724 O O . GLN A 1 94 ? 11.453 -15.68 9.547 1 94.75 94 GLN A O 1
ATOM 729 N N . SER A 1 95 ? 12.891 -14.109 8.914 1 93.25 95 SER A N 1
ATOM 730 C CA . SER A 1 95 ? 12.289 -13.086 9.758 1 93.25 95 SER A CA 1
ATOM 731 C C . SER A 1 95 ? 11.023 -12.516 9.125 1 93.25 95 SER A C 1
ATOM 733 O O . SER A 1 95 ? 10.258 -11.812 9.781 1 93.25 95 SER A O 1
ATOM 735 N N . PHE A 1 96 ? 10.758 -12.844 7.855 1 96.12 96 PHE A N 1
ATOM 736 C CA . PHE A 1 96 ? 9.617 -12.266 7.152 1 96.12 96 PHE A CA 1
ATOM 737 C C . PHE A 1 96 ? 8.312 -12.828 7.695 1 96.12 96 PHE A C 1
ATOM 739 O O . PHE A 1 96 ? 8.203 -14.023 7.969 1 96.12 96 PHE A O 1
ATOM 746 N N . THR A 1 97 ? 7.355 -11.938 7.887 1 95.75 97 THR A N 1
ATOM 747 C CA . THR A 1 97 ? 6.02 -12.328 8.328 1 95.75 97 THR A CA 1
ATOM 748 C C . THR A 1 97 ? 4.961 -11.828 7.348 1 95.75 97 THR A C 1
ATOM 750 O O . THR A 1 97 ? 5.227 -10.945 6.535 1 95.75 97 THR A O 1
ATOM 753 N N . THR A 1 98 ? 3.789 -12.484 7.383 1 97.56 98 THR A N 1
ATOM 754 C CA . THR A 1 98 ? 2.691 -12.141 6.488 1 97.56 98 THR A CA 1
ATOM 755 C C . THR A 1 98 ? 1.487 -11.633 7.277 1 97.56 98 THR A C 1
ATOM 757 O O . THR A 1 98 ? 1.531 -11.562 8.508 1 97.56 98 THR A O 1
ATOM 760 N N . TRP A 1 99 ? 0.48 -11.273 6.574 1 98 99 TRP A N 1
ATOM 761 C CA . TRP A 1 99 ? -0.79 -10.836 7.145 1 98 99 TRP A CA 1
ATOM 762 C C . TRP A 1 99 ? -1.886 -11.859 6.887 1 98 99 TRP A C 1
ATOM 764 O O . TRP A 1 99 ? -3.072 -11.57 7.055 1 98 99 TRP A O 1
ATOM 774 N N . ASN A 1 100 ? -1.469 -13.016 6.402 1 98.62 100 ASN A N 1
ATOM 775 C CA . ASN A 1 100 ? -2.408 -14.078 6.055 1 98.62 100 ASN A CA 1
ATOM 776 C C . ASN A 1 100 ? -2.83 -14.875 7.285 1 98.62 100 ASN A C 1
ATOM 778 O O . ASN A 1 100 ? -1.983 -15.398 8.008 1 98.62 100 ASN A O 1
ATOM 782 N N . VAL A 1 101 ? -4.094 -14.953 7.488 1 98.69 101 VAL A N 1
ATOM 783 C CA . VAL A 1 101 ? -4.598 -15.68 8.648 1 98.69 101 VAL A CA 1
ATOM 784 C C . VAL A 1 101 ? -4.707 -17.172 8.32 1 98.69 101 VAL A C 1
ATOM 786 O O . VAL A 1 101 ? -5.457 -17.562 7.422 1 98.69 101 VAL A O 1
ATOM 789 N N . TYR A 1 102 ? -4.008 -17.984 9.062 1 97.44 102 TYR A N 1
ATOM 790 C CA . TYR A 1 102 ? -3.938 -19.422 8.812 1 97.44 102 TYR A CA 1
ATOM 791 C C . TYR A 1 102 ? -5.285 -20.078 9.062 1 97.44 102 TYR A C 1
ATOM 793 O O . TYR A 1 102 ? -5.867 -19.938 10.141 1 97.44 102 TYR A O 1
ATOM 801 N N . ASP A 1 103 ? -5.816 -20.75 8.047 1 97.31 103 ASP A N 1
ATOM 802 C CA . ASP A 1 103 ? -7.016 -21.578 8.109 1 97.31 103 ASP A CA 1
ATOM 803 C C . ASP A 1 103 ? -8.219 -20.766 8.594 1 97.31 103 ASP A C 1
ATOM 805 O O . ASP A 1 103 ? -9 -21.25 9.414 1 97.31 103 ASP A O 1
ATOM 809 N N . ALA A 1 104 ? -8.281 -19.531 8.195 1 98.5 104 ALA A N 1
ATOM 810 C CA . ALA A 1 104 ? -9.406 -18.656 8.547 1 98.5 104 ALA A CA 1
ATOM 811 C C . ALA A 1 104 ? -10.688 -19.125 7.863 1 98.5 104 ALA A C 1
ATOM 813 O O . ALA A 1 104 ? -10.641 -19.781 6.82 1 98.5 104 ALA A O 1
ATOM 814 N N . VAL A 1 105 ? -11.836 -18.844 8.461 1 98 105 VAL A N 1
ATOM 815 C CA . VAL A 1 105 ? -13.125 -19.125 7.832 1 98 105 VAL A CA 1
ATOM 816 C C . VAL A 1 105 ? -13.266 -18.297 6.551 1 98 105 VAL A C 1
ATOM 818 O O . VAL A 1 105 ? -13.078 -17.078 6.566 1 98 105 VAL A O 1
ATOM 821 N N . PRO A 1 106 ? -13.492 -18.953 5.426 1 98.12 106 PRO A N 1
ATOM 822 C CA . PRO A 1 106 ? -13.672 -18.188 4.188 1 98.12 106 PRO A CA 1
ATOM 823 C C . PRO A 1 106 ? -14.914 -17.297 4.215 1 98.12 106 PRO A C 1
ATOM 825 O O . PRO A 1 106 ? -15.906 -17.641 4.863 1 98.12 106 PRO A O 1
ATOM 828 N N . LEU A 1 107 ? -14.852 -16.219 3.547 1 97.25 107 LEU A N 1
ATOM 829 C CA . LEU A 1 107 ? -15.992 -15.32 3.383 1 97.25 107 LEU A CA 1
ATOM 830 C C . LEU A 1 107 ? -16.859 -15.758 2.201 1 97.25 107 LEU A C 1
ATOM 832 O O . LEU A 1 107 ? -16.344 -15.922 1.088 1 97.25 107 LEU A O 1
ATOM 836 N N . ASP A 1 108 ? -18.094 -15.992 2.449 1 95.19 108 ASP A N 1
ATOM 837 C CA . ASP A 1 108 ? -19.047 -16.188 1.362 1 95.19 108 ASP A CA 1
ATOM 838 C C . ASP A 1 108 ? -19.531 -14.836 0.817 1 95.19 108 ASP A C 1
ATOM 840 O O . ASP A 1 108 ? -20.344 -14.164 1.446 1 95.19 108 ASP A O 1
ATOM 844 N N . MET A 1 109 ? -19.047 -14.5 -0.322 1 90.31 109 MET A N 1
ATOM 845 C CA . MET A 1 109 ? -19.328 -13.195 -0.913 1 90.31 109 MET A CA 1
ATOM 846 C C . MET A 1 109 ? -20.828 -13.031 -1.175 1 90.31 109 MET A C 1
ATOM 848 O O . MET A 1 109 ? -21.344 -11.906 -1.184 1 90.31 109 MET A O 1
ATOM 852 N N . THR A 1 110 ? -21.531 -14.086 -1.351 1 87.88 110 THR A N 1
ATOM 853 C CA . THR A 1 110 ? -22.969 -14.023 -1.604 1 87.88 110 THR A CA 1
ATOM 854 C C . THR A 1 110 ? -23.703 -13.5 -0.378 1 87.88 110 THR A C 1
ATOM 856 O O . THR A 1 110 ? -24.781 -12.906 -0.503 1 87.88 110 THR A O 1
ATOM 859 N N . ASP A 1 111 ? -23.078 -13.648 0.731 1 86.69 111 ASP A N 1
ATOM 860 C CA . ASP A 1 111 ? -23.656 -13.117 1.961 1 86.69 111 ASP A CA 1
ATOM 861 C C . ASP A 1 111 ? -23.641 -11.586 1.962 1 86.69 111 ASP A C 1
ATOM 863 O O . ASP A 1 111 ? -24.406 -10.953 2.686 1 86.69 111 ASP A O 1
ATOM 867 N N . LEU A 1 112 ? -22.766 -11.039 1.194 1 85.69 112 LEU A N 1
ATOM 868 C CA . LEU A 1 112 ? -22.641 -9.586 1.124 1 85.69 112 LEU A CA 1
ATOM 869 C C . LEU A 1 112 ? -23.438 -9.023 -0.048 1 85.69 112 LEU A C 1
ATOM 871 O O . LEU A 1 112 ? -23.375 -7.828 -0.335 1 85.69 112 LEU A O 1
ATOM 875 N N . GLY A 1 113 ? -24.062 -9.93 -0.781 1 82.81 113 GLY A N 1
ATOM 876 C CA . GLY A 1 113 ? -24.891 -9.492 -1.894 1 82.81 113 GLY A CA 1
ATOM 877 C C . GLY A 1 113 ? -24.109 -9.328 -3.188 1 82.81 113 GLY A C 1
ATOM 878 O O . GLY A 1 113 ? -24.594 -8.711 -4.137 1 82.81 113 GLY A O 1
ATOM 879 N N . VAL A 1 114 ? -22.891 -9.82 -3.1 1 83.25 114 VAL A N 1
ATOM 880 C CA . VAL A 1 114 ? -22.109 -9.75 -4.324 1 83.25 114 VAL A CA 1
ATOM 881 C C . VAL A 1 114 ? -21.766 -11.156 -4.809 1 83.25 114 VAL A C 1
ATOM 883 O O . VAL A 1 114 ? -21.797 -12.109 -4.031 1 83.25 114 VAL A O 1
ATOM 886 N N . GLY A 1 115 ? -21.625 -11.391 -5.984 1 86.12 115 GLY A N 1
ATOM 887 C CA . GLY A 1 115 ? -21.25 -12.68 -6.539 1 86.12 115 GLY A CA 1
ATOM 888 C C . GLY A 1 115 ? -19.828 -13.078 -6.227 1 86.12 115 GLY A C 1
ATOM 889 O O . GLY A 1 115 ? -18.969 -12.219 -5.996 1 86.12 115 GLY A O 1
ATOM 890 N N . GLN A 1 116 ? -19.625 -14.43 -6.199 1 92.19 116 GLN A N 1
ATOM 891 C CA . GLN A 1 116 ? -18.25 -14.906 -6.047 1 92.19 116 GLN A CA 1
ATOM 892 C C . GLN A 1 116 ? -17.406 -14.547 -7.262 1 92.19 116 GLN A C 1
ATOM 894 O O . GLN A 1 116 ? -17.828 -14.742 -8.406 1 92.19 116 GLN A O 1
ATOM 899 N N . LYS A 1 117 ? -16.203 -13.992 -7.008 1 96.31 117 LYS A N 1
ATOM 900 C CA . LYS A 1 117 ? -15.297 -13.664 -8.102 1 96.31 117 LYS A CA 1
ATOM 901 C C . LYS A 1 117 ? -14.648 -14.93 -8.672 1 96.31 117 LYS A C 1
ATOM 903 O O . LYS A 1 117 ? -14.578 -15.953 -7.996 1 96.31 117 LYS A O 1
ATOM 908 N N . PRO A 1 118 ? -14.25 -14.891 -9.922 1 98.44 118 PRO A N 1
ATOM 909 C CA . PRO A 1 118 ? -13.547 -16.047 -10.492 1 98.44 118 PRO A CA 1
ATOM 910 C C . PRO A 1 118 ? -12.328 -16.453 -9.68 1 98.44 118 PRO A C 1
ATOM 912 O O . PRO A 1 118 ? -11.633 -15.602 -9.125 1 98.44 118 PRO A O 1
ATOM 915 N N . THR A 1 119 ? -12.133 -17.75 -9.562 1 98.88 119 THR A N 1
ATOM 916 C CA . THR A 1 119 ? -10.945 -18.266 -8.898 1 98.88 119 THR A CA 1
ATOM 917 C C . THR A 1 119 ? -9.703 -18.031 -9.758 1 98.88 119 THR A C 1
ATOM 919 O O . THR A 1 119 ? -9.75 -18.188 -10.984 1 98.88 119 THR A O 1
ATOM 922 N N . VAL A 1 120 ? -8.594 -17.641 -9.141 1 98.94 120 VAL A N 1
ATOM 923 C CA . VAL A 1 120 ? -7.352 -17.359 -9.852 1 98.94 120 VAL A CA 1
ATOM 924 C C . VAL A 1 120 ? -6.387 -18.531 -9.672 1 98.94 120 VAL A C 1
ATOM 926 O O . VAL A 1 120 ? -6.062 -18.922 -8.547 1 98.94 120 VAL A O 1
ATOM 929 N N . ILE A 1 121 ? -5.961 -19.141 -10.758 1 98.94 121 ILE A N 1
ATOM 930 C CA . ILE A 1 121 ? -4.871 -20.109 -10.719 1 98.94 121 ILE A CA 1
ATOM 931 C C . ILE A 1 121 ? -3.539 -19.391 -10.922 1 98.94 121 ILE A C 1
ATOM 933 O O . ILE A 1 121 ? -3.348 -18.703 -11.922 1 98.94 121 ILE A O 1
ATOM 937 N N . PHE A 1 122 ? -2.67 -19.531 -9.977 1 98.94 122 PHE A N 1
ATOM 938 C CA . PHE A 1 122 ? -1.359 -18.906 -10.078 1 98.94 122 PHE A CA 1
ATOM 939 C C . PHE A 1 122 ? -0.265 -19.953 -10.242 1 98.94 122 PHE A C 1
ATOM 941 O O . PHE A 1 122 ? -0.232 -20.938 -9.516 1 98.94 122 PHE A O 1
ATOM 948 N N . SER A 1 123 ? 0.628 -19.703 -11.18 1 98.88 123 SER A N 1
ATOM 949 C CA . SER A 1 123 ? 1.773 -20.562 -11.43 1 98.88 123 SER A CA 1
ATOM 950 C C . SER A 1 123 ? 3.088 -19.812 -11.281 1 98.88 123 SER A C 1
ATOM 952 O O . SER A 1 123 ? 3.311 -18.797 -11.961 1 98.88 123 SER A O 1
ATOM 954 N N . PRO A 1 124 ? 4.031 -20.266 -10.43 1 98.69 124 PRO A N 1
ATOM 955 C CA . PRO A 1 124 ? 5.281 -19.562 -10.148 1 98.69 124 PRO A CA 1
ATOM 956 C C . PRO A 1 124 ? 6.312 -19.719 -11.266 1 98.69 124 PRO A C 1
ATOM 958 O O . PRO A 1 124 ? 6.074 -20.438 -12.234 1 98.69 124 PRO A O 1
ATOM 961 N N . GLY A 1 125 ? 7.406 -18.984 -11.109 1 97.94 125 GLY A N 1
ATOM 962 C CA . GLY A 1 125 ? 8.531 -19.172 -12.008 1 97.94 125 GLY A CA 1
ATOM 963 C C . GLY A 1 125 ? 9.203 -20.516 -11.867 1 97.94 125 GLY A C 1
ATOM 964 O O . GLY A 1 125 ? 9.102 -21.156 -10.82 1 97.94 125 GLY A O 1
ATOM 965 N N . GLY A 1 126 ? 9.852 -20.938 -12.945 1 96.69 126 GLY A N 1
ATOM 966 C CA . GLY A 1 126 ? 10.562 -22.219 -12.883 1 96.69 126 GLY A CA 1
ATOM 967 C C . GLY A 1 126 ? 11.523 -22.312 -11.711 1 96.69 126 GLY A C 1
ATOM 968 O O . GLY A 1 126 ? 12.414 -21.469 -11.57 1 96.69 126 GLY A O 1
ATOM 969 N N . GLY A 1 127 ? 11.297 -23.328 -10.891 1 95.62 127 GLY A N 1
ATOM 970 C CA . GLY A 1 127 ? 12.203 -23.547 -9.766 1 95.62 127 GLY A CA 1
ATOM 971 C C . GLY A 1 127 ? 11.875 -22.703 -8.562 1 95.62 127 GLY A C 1
ATOM 972 O O . GLY A 1 127 ? 12.578 -22.75 -7.547 1 95.62 127 GLY A O 1
ATOM 973 N N . GLU A 1 128 ? 10.867 -21.875 -8.594 1 97.19 128 GLU A N 1
ATOM 974 C CA . GLU A 1 128 ? 10.484 -21 -7.484 1 97.19 128 GLU A CA 1
ATOM 975 C C . GLU A 1 128 ? 9.234 -21.531 -6.781 1 97.19 128 GLU A C 1
ATOM 977 O O . GLU A 1 128 ? 8.32 -22.047 -7.434 1 97.19 128 GLU A O 1
ATOM 982 N N . ASN A 1 129 ? 9.234 -21.375 -5.473 1 97.94 129 ASN A N 1
ATOM 983 C CA . ASN A 1 129 ? 8.047 -21.75 -4.703 1 97.94 129 ASN A CA 1
ATOM 984 C C . ASN A 1 129 ? 6.918 -20.734 -4.895 1 97.94 129 ASN A C 1
ATOM 986 O O . ASN A 1 129 ? 7.168 -19.531 -5.008 1 97.94 129 ASN A O 1
ATOM 990 N N . ALA A 1 130 ? 5.672 -21.25 -4.824 1 98.5 130 ALA A N 1
ATOM 991 C CA . ALA A 1 130 ? 4.496 -20.391 -4.965 1 98.5 130 ALA A CA 1
ATOM 992 C C . ALA A 1 130 ? 4.473 -19.312 -3.887 1 98.5 130 ALA A C 1
ATOM 994 O O . ALA A 1 130 ? 4.023 -18.188 -4.129 1 98.5 130 ALA A O 1
ATOM 995 N N . ILE A 1 131 ? 5.008 -19.609 -2.697 1 98.44 131 ILE A N 1
ATOM 996 C CA . ILE A 1 131 ? 4.973 -18.688 -1.559 1 98.44 131 ILE A CA 1
ATOM 997 C C . ILE A 1 131 ? 5.801 -17.453 -1.872 1 98.44 131 ILE A C 1
ATOM 999 O O . ILE A 1 131 ? 5.641 -16.406 -1.224 1 98.44 131 ILE A O 1
ATOM 1003 N N . MET A 1 132 ? 6.695 -17.516 -2.855 1 98.62 132 MET A N 1
ATOM 1004 C CA . MET A 1 132 ? 7.551 -16.391 -3.229 1 98.62 132 MET A CA 1
ATOM 1005 C C . MET A 1 132 ? 6.773 -15.359 -4.039 1 98.62 132 MET A C 1
ATOM 1007 O O . MET A 1 132 ? 7.359 -14.422 -4.582 1 98.62 132 MET A O 1
ATOM 1011 N N . TYR A 1 133 ? 5.48 -15.547 -4.066 1 98.81 133 TYR A N 1
ATOM 1012 C CA . TYR A 1 133 ? 4.547 -14.609 -4.688 1 98.81 133 TYR A CA 1
ATOM 1013 C C . TYR A 1 133 ? 3.426 -14.242 -3.725 1 98.81 133 TYR A C 1
ATOM 1015 O O . TYR A 1 133 ? 2.299 -13.969 -4.148 1 98.81 133 TYR A O 1
ATOM 1023 N N . ASN A 1 134 ? 3.699 -14.242 -2.492 1 98.69 134 ASN A N 1
ATOM 1024 C CA . ASN A 1 134 ? 2.742 -13.945 -1.43 1 98.69 134 ASN A CA 1
ATOM 1025 C C . ASN A 1 134 ? 2.166 -12.539 -1.571 1 98.69 134 ASN A C 1
ATOM 1027 O O . ASN A 1 134 ? 0.968 -12.328 -1.368 1 98.69 134 ASN A O 1
ATOM 1031 N N . ALA A 1 135 ? 2.988 -11.57 -1.88 1 98.62 135 ALA A N 1
ATOM 1032 C CA . ALA A 1 135 ? 2.529 -10.188 -1.96 1 98.62 135 ALA A CA 1
ATOM 1033 C C . ALA A 1 135 ? 1.377 -10.047 -2.951 1 98.62 135 ALA A C 1
ATOM 1035 O O . ALA A 1 135 ? 0.338 -9.469 -2.627 1 98.62 135 ALA A O 1
ATOM 1036 N N . LEU A 1 136 ? 1.525 -10.617 -4.109 1 98.88 136 LEU A N 1
ATOM 1037 C CA . LEU A 1 136 ? 0.497 -10.508 -5.137 1 98.88 136 LEU A CA 1
ATOM 1038 C C . LEU A 1 136 ? -0.726 -11.344 -4.777 1 98.88 136 LEU A C 1
ATOM 1040 O O . LEU A 1 136 ? -1.856 -10.852 -4.832 1 98.88 136 LEU A O 1
ATOM 1044 N N . ASN A 1 137 ? -0.505 -12.586 -4.414 1 98.88 137 ASN A N 1
ATOM 1045 C CA . ASN A 1 137 ? -1.615 -13.5 -4.168 1 98.88 137 ASN A CA 1
ATOM 1046 C C . ASN A 1 137 ? -2.445 -13.062 -2.967 1 98.88 137 ASN A C 1
ATOM 1048 O O . ASN A 1 137 ? -3.674 -13.164 -2.984 1 98.88 137 ASN A O 1
ATOM 1052 N N . SER A 1 138 ? -1.783 -12.586 -1.918 1 98.88 138 SER A N 1
ATOM 1053 C CA . SER A 1 138 ? -2.502 -12.047 -0.769 1 98.88 138 SER A CA 1
ATOM 1054 C C . SER A 1 138 ? -3.316 -10.812 -1.157 1 98.88 138 SER A C 1
ATOM 1056 O O . SER A 1 138 ? -4.445 -10.641 -0.692 1 98.88 138 SER A O 1
ATOM 1058 N N . GLU A 1 139 ? -2.729 -9.961 -1.979 1 98.69 139 GLU A N 1
ATOM 1059 C CA . GLU A 1 139 ? -3.443 -8.773 -2.438 1 98.69 139 GLU A CA 1
ATOM 1060 C C . GLU A 1 139 ? -4.711 -9.148 -3.197 1 98.69 139 GLU A C 1
ATOM 1062 O O . GLU A 1 139 ? -5.781 -8.586 -2.953 1 98.69 139 GLU A O 1
ATOM 1067 N N . LEU A 1 140 ? -4.613 -10.086 -4.094 1 98.75 140 LEU A N 1
ATOM 1068 C CA . LEU A 1 140 ? -5.773 -10.5 -4.879 1 98.75 140 LEU A CA 1
ATOM 1069 C C . LEU A 1 140 ? -6.867 -11.062 -3.975 1 98.75 140 LEU A C 1
ATOM 1071 O O . LEU A 1 140 ? -8.047 -10.766 -4.172 1 98.75 140 LEU A O 1
ATOM 1075 N N . ALA A 1 141 ? -6.473 -11.82 -3.008 1 98.69 141 ALA A N 1
ATOM 1076 C CA . ALA A 1 141 ? -7.445 -12.367 -2.062 1 98.69 141 ALA A CA 1
ATOM 1077 C C . ALA A 1 141 ? -8.133 -11.258 -1.277 1 98.69 141 ALA A C 1
ATOM 1079 O O . ALA A 1 141 ? -9.344 -11.305 -1.05 1 98.69 141 ALA A O 1
ATOM 1080 N N . SER A 1 142 ? -7.344 -10.281 -0.871 1 98.19 142 SER A N 1
ATOM 1081 C CA . SER A 1 142 ? -7.91 -9.164 -0.122 1 98.19 142 SER A CA 1
ATOM 1082 C C . SER A 1 142 ? -8.93 -8.398 -0.959 1 98.19 142 SER A C 1
ATOM 1084 O O . SER A 1 142 ? -9.758 -7.664 -0.418 1 98.19 142 SER A O 1
ATOM 1086 N N . GLN A 1 143 ? -8.867 -8.531 -2.283 1 96.62 143 GLN A N 1
ATOM 1087 C CA . GLN A 1 143 ? -9.797 -7.879 -3.203 1 96.62 143 GLN A CA 1
ATOM 1088 C C . GLN A 1 143 ? -11.023 -8.75 -3.463 1 96.62 143 GLN A C 1
ATOM 1090 O O . GLN A 1 143 ? -11.914 -8.367 -4.215 1 96.62 143 GLN A O 1
ATOM 1095 N N . GLY A 1 144 ? -11.016 -9.945 -2.953 1 96.56 144 GLY A N 1
ATOM 1096 C CA . GLY A 1 144 ? -12.203 -10.781 -3.033 1 96.56 144 GLY A CA 1
ATOM 1097 C C . GLY A 1 144 ? -12.008 -12.031 -3.867 1 96.56 144 GLY A C 1
ATOM 1098 O O . GLY A 1 144 ? -12.93 -12.828 -4.031 1 96.56 144 GLY A O 1
ATOM 1099 N N . TYR A 1 145 ? -10.82 -12.289 -4.367 1 98.12 145 TYR A N 1
ATOM 1100 C CA . TYR A 1 145 ? -10.555 -13.461 -5.191 1 98.12 145 TYR A CA 1
ATOM 1101 C C . TYR A 1 145 ? -10.055 -14.625 -4.344 1 98.12 145 TYR A C 1
ATOM 1103 O O . TYR A 1 145 ? -9.375 -14.414 -3.336 1 98.12 145 TYR A O 1
ATOM 1111 N N . THR A 1 146 ? -10.422 -15.766 -4.734 1 98.75 146 THR A N 1
ATOM 1112 C CA . THR A 1 146 ? -9.711 -16.953 -4.285 1 98.75 146 THR A CA 1
ATOM 1113 C C . THR A 1 146 ? -8.547 -17.281 -5.215 1 98.75 146 THR A C 1
ATOM 1115 O O . THR A 1 146 ? -8.711 -17.328 -6.438 1 98.75 146 THR A O 1
ATOM 1118 N N . VAL A 1 147 ? -7.383 -17.438 -4.641 1 98.94 147 VAL A N 1
ATOM 1119 C CA . VAL A 1 147 ? -6.199 -17.781 -5.426 1 98.94 147 VAL A CA 1
ATOM 1120 C C . VAL A 1 147 ? -5.715 -19.172 -5.062 1 98.94 147 VAL A C 1
ATOM 1122 O O . VAL A 1 147 ? -5.617 -19.516 -3.879 1 98.94 147 VAL A O 1
ATOM 1125 N N . ILE A 1 148 ? -5.488 -19.969 -6.023 1 98.94 148 ILE A N 1
ATOM 1126 C CA . ILE A 1 148 ? -4.836 -21.266 -5.883 1 98.94 148 ILE A CA 1
ATOM 1127 C C . ILE A 1 148 ? -3.441 -21.203 -6.496 1 98.94 148 ILE A C 1
ATOM 1129 O O . ILE A 1 148 ? -3.291 -21.266 -7.723 1 98.94 148 ILE A O 1
ATOM 1133 N N . ALA A 1 149 ? -2.471 -21.156 -5.66 1 98.94 149 ALA A N 1
ATOM 1134 C CA . ALA A 1 149 ? -1.083 -21.156 -6.113 1 98.94 149 ALA A CA 1
ATOM 1135 C C . ALA A 1 149 ? -0.496 -22.562 -6.074 1 98.94 149 ALA A C 1
ATOM 1137 O O . ALA A 1 149 ? -0.531 -23.234 -5.039 1 98.94 149 ALA A O 1
ATOM 1138 N N . LEU A 1 150 ? 0.085 -22.984 -7.16 1 98.38 150 LEU A N 1
ATOM 1139 C CA . LEU A 1 150 ? 0.452 -24.391 -7.301 1 98.38 150 LEU A CA 1
ATOM 1140 C C . LEU A 1 150 ? 1.959 -24.578 -7.164 1 98.38 150 LEU A C 1
ATOM 1142 O O . LEU A 1 150 ? 2.738 -23.828 -7.762 1 98.38 150 LEU A O 1
ATOM 1146 N N . ASP A 1 151 ? 2.322 -25.516 -6.371 1 96.38 151 ASP A N 1
ATOM 1147 C CA . ASP A 1 151 ? 3.691 -26.016 -6.281 1 96.38 151 ASP A CA 1
ATOM 1148 C C . ASP A 1 151 ? 3.787 -27.453 -6.781 1 96.38 151 ASP A C 1
ATOM 1150 O O . ASP A 1 151 ? 2.945 -28.297 -6.449 1 96.38 151 ASP A O 1
ATOM 1154 N N . HIS A 1 152 ? 4.797 -27.641 -7.555 1 93.44 152 HIS A N 1
ATOM 1155 C CA . HIS A 1 152 ? 5.027 -28.969 -8.117 1 93.44 152 HIS A CA 1
ATOM 1156 C C . HIS A 1 152 ? 6.191 -29.672 -7.418 1 93.44 152 HIS A C 1
ATOM 1158 O O . HIS A 1 152 ? 7.352 -29.312 -7.633 1 93.44 152 HIS A O 1
ATOM 1164 N N . PRO A 1 153 ? 5.863 -30.672 -6.617 1 92.31 153 PRO A N 1
ATOM 1165 C CA . PRO A 1 153 ? 6.934 -31.328 -5.863 1 92.31 153 PRO A CA 1
ATOM 1166 C C . PRO A 1 153 ? 8.055 -31.844 -6.758 1 92.31 153 PRO A C 1
ATOM 1168 O O . PRO A 1 153 ? 7.793 -32.438 -7.805 1 92.31 153 PRO A O 1
ATOM 1171 N N . GLY A 1 154 ? 9.234 -31.594 -6.324 1 92 154 GLY A N 1
ATOM 1172 C CA . GLY A 1 154 ? 10.398 -32.031 -7.074 1 92 154 GLY A CA 1
ATOM 1173 C C . GLY A 1 154 ? 10.992 -30.938 -7.945 1 92 154 GLY A C 1
ATOM 1174 O O . GLY A 1 154 ? 12.117 -31.062 -8.43 1 92 154 GLY A O 1
ATOM 1175 N N . GLU A 1 155 ? 10.25 -29.875 -8.164 1 94.12 155 GLU A N 1
ATOM 1176 C CA . GLU A 1 155 ? 10.734 -28.797 -9.023 1 94.12 155 GLU A CA 1
ATOM 1177 C C . GLU A 1 155 ? 11.602 -27.812 -8.25 1 94.12 155 GLU A C 1
ATOM 1179 O O . GLU A 1 155 ? 12.711 -27.5 -8.68 1 94.12 155 GLU A O 1
ATOM 1184 N N . THR A 1 156 ? 11.102 -27.312 -7.137 1 95.44 156 THR A N 1
ATOM 1185 C CA . THR A 1 156 ? 11.812 -26.328 -6.332 1 95.44 156 THR A CA 1
ATOM 1186 C C . THR A 1 156 ? 12.914 -26.984 -5.508 1 95.44 156 THR A C 1
ATOM 1188 O O . THR A 1 156 ? 12.875 -28.203 -5.266 1 95.44 156 THR A O 1
ATOM 1191 N N . PRO A 1 157 ? 13.836 -26.25 -5.051 1 95.56 157 PRO A N 1
ATOM 1192 C CA . PRO A 1 157 ? 14.914 -26.875 -4.273 1 95.56 157 PRO A CA 1
ATOM 1193 C C . PRO A 1 157 ? 14.391 -27.609 -3.043 1 95.56 157 PRO A C 1
ATOM 1195 O O . PRO A 1 157 ? 14.984 -28.609 -2.627 1 95.56 157 PRO A O 1
ATOM 1198 N N . TYR A 1 158 ? 13.383 -27.078 -2.463 1 95.69 158 TYR A N 1
ATOM 1199 C CA . TYR A 1 158 ? 12.695 -27.719 -1.343 1 95.69 158 TYR A CA 1
ATOM 1200 C C . TYR A 1 158 ? 11.242 -27.281 -1.268 1 95.69 158 TYR A C 1
ATOM 1202 O O . TYR A 1 158 ? 10.922 -26.109 -1.524 1 95.69 158 TYR A O 1
ATOM 1210 N N . LEU A 1 159 ? 10.375 -28.203 -0.956 1 95.5 159 LEU A N 1
ATOM 1211 C CA . LEU A 1 159 ? 8.961 -27.938 -0.77 1 95.5 159 LEU A CA 1
ATOM 1212 C C . LEU A 1 159 ? 8.461 -28.516 0.544 1 95.5 159 LEU A C 1
ATOM 1214 O O . LEU A 1 159 ? 8.344 -29.75 0.674 1 95.5 159 LEU A O 1
ATOM 1218 N N . GLN A 1 160 ? 8.227 -27.625 1.498 1 95.44 160 GLN A N 1
ATOM 1219 C CA . GLN A 1 160 ? 7.633 -28.078 2.752 1 95.44 160 GLN A CA 1
ATOM 1220 C C . GLN A 1 160 ? 6.148 -28.391 2.572 1 95.44 160 GLN A C 1
ATOM 1222 O O . GLN A 1 160 ? 5.387 -27.562 2.068 1 95.44 160 GLN A O 1
ATOM 1227 N N . LEU A 1 161 ? 5.727 -29.578 2.926 1 95.06 161 LEU A N 1
ATOM 1228 C CA . LEU A 1 161 ? 4.32 -29.969 2.893 1 95.06 161 LEU A CA 1
ATOM 1229 C C . LEU A 1 161 ? 3.613 -29.562 4.18 1 95.06 161 LEU A C 1
ATOM 1231 O O . LEU A 1 161 ? 4.262 -29.344 5.207 1 95.06 161 LEU A O 1
ATOM 1235 N N . PRO A 1 162 ? 2.311 -29.391 4.137 1 94.62 162 PRO A N 1
ATOM 1236 C CA . PRO A 1 162 ? 1.585 -28.922 5.316 1 94.62 162 PRO A CA 1
ATOM 1237 C C . PRO A 1 162 ? 1.472 -29.984 6.406 1 94.62 162 PRO A C 1
ATOM 1239 O O . PRO A 1 162 ? 1.814 -31.141 6.176 1 94.62 162 PRO A O 1
ATOM 1242 N N . ASP A 1 163 ? 1.095 -29.547 7.672 1 90.19 163 ASP A N 1
ATOM 1243 C CA . ASP A 1 163 ? 0.737 -30.359 8.82 1 90.19 163 ASP A CA 1
ATOM 1244 C C . ASP A 1 163 ? 1.926 -31.203 9.281 1 90.19 163 ASP A C 1
ATOM 1246 O O . ASP A 1 163 ? 1.762 -32.375 9.664 1 90.19 163 ASP A O 1
ATOM 1250 N N . GLY A 1 164 ? 3.105 -30.672 9.07 1 86.5 164 GLY A N 1
ATOM 1251 C CA . GLY A 1 164 ? 4.289 -31.297 9.641 1 86.5 164 GLY A CA 1
ATOM 1252 C C . GLY A 1 164 ? 4.805 -32.438 8.805 1 86.5 164 GLY A C 1
ATOM 1253 O O . GLY A 1 164 ? 5.723 -33.156 9.227 1 86.5 164 GLY A O 1
ATOM 1254 N N . ALA A 1 165 ? 4.188 -32.688 7.68 1 91.88 165 ALA A N 1
ATOM 1255 C CA . ALA A 1 165 ? 4.699 -33.719 6.789 1 91.88 165 ALA A CA 1
ATOM 1256 C C . ALA A 1 165 ? 6.117 -33.406 6.328 1 91.88 165 ALA A C 1
ATOM 1258 O O . ALA A 1 165 ? 6.508 -32.25 6.273 1 91.88 165 ALA A O 1
ATOM 1259 N N . PRO A 1 166 ? 6.84 -34.469 6.129 1 92.25 166 PRO A N 1
ATOM 1260 C CA . PRO A 1 166 ? 8.195 -34.219 5.621 1 92.25 166 PRO A CA 1
ATOM 1261 C C . PRO A 1 166 ? 8.195 -33.469 4.289 1 92.25 166 PRO A C 1
ATOM 1263 O O . PRO A 1 166 ? 7.32 -33.719 3.447 1 92.25 166 PRO A O 1
ATOM 1266 N N . GLY A 1 167 ? 9.172 -32.625 4.109 1 94.25 167 GLY A N 1
ATOM 1267 C CA . GLY A 1 167 ? 9.312 -31.891 2.863 1 94.25 167 GLY A CA 1
ATOM 1268 C C . GLY A 1 167 ? 9.938 -32.719 1.752 1 94.25 167 GLY A C 1
ATOM 1269 O O . GLY A 1 167 ? 10.352 -33.844 1.976 1 94.25 167 GLY A O 1
ATOM 1270 N N . ILE A 1 168 ? 9.898 -32.156 0.582 1 92.81 168 ILE A N 1
ATOM 1271 C CA . ILE A 1 168 ? 10.43 -32.812 -0.609 1 92.81 168 ILE A CA 1
ATOM 1272 C C . ILE A 1 168 ? 11.523 -31.969 -1.233 1 92.81 168 ILE A C 1
ATOM 1274 O O . ILE A 1 168 ? 11.281 -30.812 -1.584 1 92.81 168 ILE A O 1
ATOM 1278 N N . TYR A 1 169 ? 12.703 -32.531 -1.365 1 93.81 169 TYR A N 1
ATOM 1279 C CA . TYR A 1 169 ? 13.781 -31.828 -2.068 1 93.81 169 TYR A CA 1
ATOM 1280 C C . TYR A 1 169 ? 13.633 -31.984 -3.578 1 93.81 169 TYR A C 1
ATOM 1282 O O . TYR A 1 169 ? 13.133 -33 -4.055 1 93.81 169 TYR A O 1
ATOM 1290 N N . GLY A 1 170 ? 14.031 -30.938 -4.352 1 93.81 170 GLY A N 1
ATOM 1291 C CA . GLY A 1 170 ? 13.969 -30.953 -5.805 1 93.81 170 GLY A CA 1
ATOM 1292 C C . GLY A 1 170 ? 15.25 -30.484 -6.469 1 93.81 170 GLY A C 1
ATOM 1293 O O . GLY A 1 170 ? 16.344 -30.859 -6.039 1 93.81 170 GLY A O 1
ATOM 1294 N N . ILE A 1 171 ? 15.086 -29.797 -7.59 1 93.5 171 ILE A N 1
ATOM 1295 C CA . ILE A 1 171 ? 16.203 -29.328 -8.391 1 93.5 171 ILE A CA 1
ATOM 1296 C C . ILE A 1 171 ? 17 -28.281 -7.602 1 93.5 171 ILE A C 1
ATOM 1298 O O . ILE A 1 171 ? 16.422 -27.375 -7.016 1 93.5 171 ILE A O 1
ATOM 1302 N N . ASP A 1 172 ? 18.25 -28.406 -7.656 1 93.19 172 ASP A N 1
ATOM 1303 C CA . ASP A 1 172 ? 19.141 -27.516 -6.918 1 93.19 172 ASP A CA 1
ATOM 1304 C C . ASP A 1 172 ? 19 -26.078 -7.422 1 93.19 172 ASP A C 1
ATOM 1306 O O . ASP A 1 172 ? 18.891 -25.844 -8.633 1 93.19 172 ASP A O 1
ATOM 1310 N N . ILE A 1 173 ? 19.094 -25.141 -6.539 1 88.69 173 ILE A N 1
ATOM 1311 C CA . ILE A 1 173 ? 18.891 -23.734 -6.812 1 88.69 173 ILE A CA 1
ATOM 1312 C C . ILE A 1 173 ? 19.906 -23.25 -7.852 1 88.69 173 ILE A C 1
ATOM 1314 O O . ILE A 1 173 ? 19.641 -22.312 -8.609 1 88.69 173 ILE A O 1
ATOM 1318 N N . THR A 1 174 ? 21.062 -23.891 -7.934 1 88.5 174 THR A N 1
ATOM 1319 C CA . THR A 1 174 ? 22.141 -23.438 -8.805 1 88.5 174 THR A CA 1
ATOM 1320 C C . THR A 1 174 ? 22.094 -24.172 -10.148 1 88.5 174 THR A C 1
ATOM 1322 O O . THR A 1 174 ? 22.891 -23.891 -11.039 1 88.5 174 THR A O 1
ATOM 1325 N N . GLU A 1 175 ? 21.203 -25.047 -10.195 1 89.94 175 GLU A N 1
ATOM 1326 C CA . GLU A 1 175 ? 21.125 -25.828 -11.43 1 89.94 175 GLU A CA 1
ATOM 1327 C C . GLU A 1 175 ? 20.594 -24.984 -12.578 1 89.94 175 GLU A C 1
ATOM 1329 O O . GLU A 1 175 ? 19.641 -24.219 -12.406 1 89.94 175 GLU A O 1
ATOM 1334 N N . THR A 1 176 ? 21.156 -25.156 -13.758 1 90 176 THR A N 1
ATOM 1335 C CA . THR A 1 176 ? 20.672 -24.547 -14.984 1 90 176 THR A CA 1
ATOM 1336 C C . THR A 1 176 ? 19.734 -25.5 -15.727 1 90 176 THR A C 1
ATOM 1338 O O . THR A 1 176 ? 20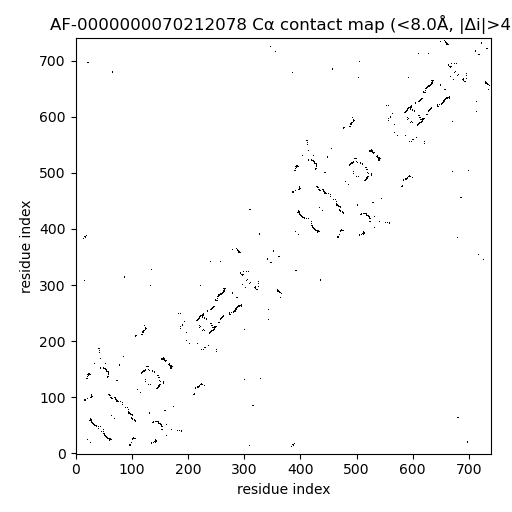.094 -26.656 -15.984 1 90 176 THR A O 1
ATOM 1341 N N . TRP A 1 177 ? 18.594 -25 -16.047 1 93.12 177 TRP A N 1
ATOM 1342 C CA . TRP A 1 177 ? 17.609 -25.828 -16.75 1 93.12 177 TRP A CA 1
ATOM 1343 C C . TRP A 1 177 ? 17.906 -25.859 -18.25 1 93.12 177 TRP A C 1
ATOM 1345 O O . TRP A 1 177 ? 18.156 -24.812 -18.859 1 93.12 177 TRP A O 1
ATOM 1355 N N . SER A 1 178 ? 17.859 -27.062 -18.812 1 93.94 178 SER A N 1
ATOM 1356 C CA . SER A 1 178 ? 17.859 -27.141 -20.266 1 93.94 178 SER A CA 1
ATOM 1357 C C . SER A 1 178 ? 16.531 -26.672 -20.844 1 93.94 178 SER A C 1
ATOM 1359 O O . SER A 1 178 ? 15.523 -26.625 -20.141 1 93.94 178 SER A O 1
ATOM 1361 N N . TYR A 1 179 ? 16.594 -26.297 -22.078 1 93.19 179 TYR A N 1
ATOM 1362 C CA . TYR A 1 179 ? 15.352 -25.938 -22.766 1 93.19 179 TYR A CA 1
ATOM 1363 C C . TYR A 1 179 ? 14.359 -27.094 -22.734 1 93.19 179 TYR A C 1
ATOM 1365 O O . TYR A 1 179 ? 13.156 -26.875 -22.547 1 93.19 179 TYR A O 1
ATOM 1373 N N . GLU A 1 180 ? 14.883 -28.312 -22.891 1 94.69 180 GLU A N 1
ATOM 1374 C CA . GLU A 1 180 ? 14.047 -29.5 -22.891 1 94.69 180 GLU A CA 1
ATOM 1375 C C . GLU A 1 180 ? 13.344 -29.672 -21.547 1 94.69 180 GLU A C 1
ATOM 1377 O O . GLU A 1 180 ? 12.148 -29.984 -21.5 1 94.69 180 GLU A O 1
ATOM 1382 N N . LEU A 1 181 ? 14.039 -29.469 -20.516 1 94.31 181 LEU A N 1
ATOM 1383 C CA . LEU A 1 181 ? 13.43 -29.531 -19.188 1 94.31 181 LEU A CA 1
ATOM 1384 C C . LEU A 1 181 ? 12.367 -28.453 -19.016 1 94.31 181 LEU A C 1
ATOM 1386 O O . LEU A 1 181 ? 11.281 -28.719 -18.5 1 94.31 181 LEU A O 1
ATOM 1390 N N . GLY A 1 182 ? 12.695 -27.266 -19.5 1 95.88 182 GLY A N 1
ATOM 1391 C CA . GLY A 1 182 ? 11.734 -26.172 -19.438 1 95.88 182 GLY A CA 1
ATOM 1392 C C . GLY A 1 182 ? 10.43 -26.484 -20.156 1 95.88 182 GLY A C 1
ATOM 1393 O O . GLY A 1 182 ? 9.352 -26.25 -19.594 1 95.88 182 GLY A O 1
ATOM 1394 N N . VAL A 1 183 ? 10.531 -27.031 -21.281 1 96.25 183 VAL A N 1
ATOM 1395 C CA . VAL A 1 183 ? 9.352 -27.375 -22.078 1 96.25 183 VAL A CA 1
ATOM 1396 C C . VAL A 1 183 ? 8.57 -28.484 -21.391 1 96.25 183 VAL A C 1
ATOM 1398 O O . VAL A 1 183 ? 7.336 -28.453 -21.344 1 96.25 183 VAL A O 1
ATOM 1401 N N . ALA A 1 184 ? 9.273 -29.453 -20.844 1 94.94 184 ALA A N 1
ATOM 1402 C CA . ALA A 1 184 ? 8.617 -30.562 -20.156 1 94.94 184 ALA A CA 1
ATOM 1403 C C . ALA A 1 184 ? 7.855 -30.047 -18.922 1 94.94 184 ALA A C 1
ATOM 1405 O O . ALA A 1 184 ? 6.727 -30.484 -18.672 1 94.94 184 ALA A O 1
ATOM 1406 N N . VAL A 1 185 ? 8.461 -29.156 -18.172 1 95.75 185 VAL A N 1
ATOM 1407 C CA . VAL A 1 185 ? 7.824 -28.594 -17 1 95.75 185 VAL A CA 1
ATOM 1408 C C . VAL A 1 185 ? 6.641 -27.719 -17.422 1 95.75 185 VAL A C 1
ATOM 1410 O O . VAL A 1 185 ? 5.59 -27.734 -16.766 1 95.75 185 VAL A O 1
ATOM 1413 N N . TYR A 1 186 ? 6.82 -27 -18.469 1 96.88 186 TYR A N 1
ATOM 1414 C CA . TYR A 1 186 ? 5.719 -26.219 -19.047 1 96.88 186 TYR A CA 1
ATOM 1415 C C . TYR A 1 186 ? 4.512 -27.125 -19.312 1 96.88 186 TYR A C 1
ATOM 1417 O O . TYR A 1 186 ? 3.395 -26.812 -18.891 1 96.88 186 TYR A O 1
ATOM 1425 N N . ASN A 1 187 ? 4.719 -28.188 -20 1 95.69 187 ASN A N 1
ATOM 1426 C CA . ASN A 1 187 ? 3.637 -29.109 -20.328 1 95.69 187 ASN A CA 1
ATOM 1427 C C . ASN A 1 187 ? 2.984 -29.688 -19.078 1 95.69 187 ASN A C 1
ATOM 1429 O O . ASN A 1 187 ? 1.762 -29.828 -19.016 1 95.69 187 ASN A O 1
ATOM 1433 N N . MET A 1 188 ? 3.797 -30.031 -18.125 1 94.25 188 MET A N 1
ATOM 1434 C CA . MET A 1 188 ? 3.291 -30.531 -16.859 1 94.25 188 MET A CA 1
ATOM 1435 C C . MET A 1 188 ? 2.396 -29.5 -16.188 1 94.25 188 MET A C 1
ATOM 1437 O O . MET A 1 188 ? 1.309 -29.828 -15.711 1 94.25 188 MET A O 1
ATOM 1441 N N . ARG A 1 189 ? 2.791 -28.25 -16.188 1 96.5 189 ARG A N 1
ATOM 1442 C CA . ARG A 1 189 ? 2.062 -27.203 -15.492 1 96.5 189 ARG A CA 1
ATOM 1443 C C . ARG A 1 189 ? 0.745 -26.891 -16.188 1 96.5 189 ARG A C 1
ATOM 1445 O O . ARG A 1 189 ? -0.259 -26.594 -15.539 1 96.5 189 ARG A O 1
ATOM 1452 N N . VAL A 1 190 ? 0.751 -26.906 -17.516 1 97.06 190 VAL A N 1
ATOM 1453 C CA . VAL A 1 190 ? -0.506 -26.766 -18.234 1 97.06 190 VAL A CA 1
ATOM 1454 C C . VAL A 1 190 ? -1.466 -27.875 -17.844 1 97.06 190 VAL A C 1
ATOM 1456 O O . VAL A 1 190 ? -2.625 -27.625 -17.516 1 97.06 190 VAL A O 1
ATOM 1459 N N . SER A 1 191 ? -0.931 -29.109 -17.859 1 95.44 191 SER A N 1
ATOM 1460 C CA . SER A 1 191 ? -1.738 -30.281 -17.484 1 95.44 191 SER A CA 1
ATOM 1461 C C . SER A 1 191 ? -2.266 -30.156 -16.062 1 95.44 191 SER A C 1
ATOM 1463 O O . SER A 1 191 ? -3.439 -30.422 -15.805 1 95.44 191 SER A O 1
ATOM 1465 N N . ASP A 1 192 ? -1.427 -29.766 -15.156 1 95.88 192 ASP A N 1
ATOM 1466 C CA . ASP A 1 192 ? -1.812 -29.625 -13.75 1 95.88 192 ASP A CA 1
ATOM 1467 C C . ASP A 1 192 ? -2.844 -28.516 -13.562 1 95.88 192 ASP A C 1
ATOM 1469 O O . ASP A 1 192 ? -3.76 -28.656 -12.75 1 95.88 192 ASP A O 1
ATOM 1473 N N . THR A 1 193 ? -2.688 -27.406 -14.258 1 97.88 193 THR A N 1
ATOM 1474 C CA . THR A 1 193 ? -3.666 -26.328 -14.203 1 97.88 193 THR A CA 1
ATOM 1475 C C . THR A 1 193 ? -5.035 -26.812 -14.672 1 97.88 193 THR A C 1
ATOM 1477 O O . THR A 1 193 ? -6.043 -26.594 -13.992 1 97.88 193 THR A O 1
ATOM 1480 N N . ILE A 1 194 ? -5.059 -27.547 -15.781 1 97.88 194 ILE A N 1
ATOM 1481 C CA . ILE A 1 194 ? -6.309 -28.062 -16.344 1 97.88 194 ILE A CA 1
ATOM 1482 C C . ILE A 1 194 ? -6.93 -29.062 -15.359 1 97.88 194 ILE A C 1
ATOM 1484 O O . ILE A 1 194 ? -8.133 -29 -15.086 1 97.88 194 ILE A O 1
ATOM 1488 N N . ALA A 1 195 ? -6.113 -29.953 -14.812 1 97 195 ALA A N 1
ATOM 1489 C CA . ALA A 1 195 ? -6.613 -30.938 -13.852 1 97 195 ALA A CA 1
ATOM 1490 C C . ALA A 1 195 ? -7.18 -30.25 -12.617 1 97 195 ALA A C 1
ATOM 1492 O O . ALA A 1 195 ? -8.195 -30.688 -12.062 1 97 195 ALA A O 1
ATOM 1493 N N . THR A 1 196 ? -6.508 -29.219 -12.117 1 98.38 196 THR A N 1
ATOM 1494 C CA . THR A 1 196 ? -6.98 -28.469 -10.961 1 98.38 196 THR A CA 1
ATOM 1495 C C . THR A 1 196 ? -8.352 -27.859 -11.234 1 98.38 196 THR A C 1
ATOM 1497 O O . THR A 1 196 ? -9.266 -27.984 -10.414 1 98.38 196 THR A O 1
ATOM 1500 N N . ILE A 1 197 ? -8.523 -27.281 -12.391 1 98.75 197 ILE A N 1
ATOM 1501 C CA . ILE A 1 197 ? -9.75 -26.578 -12.758 1 98.75 197 ILE A CA 1
ATOM 1502 C C . ILE A 1 197 ? -10.883 -27.594 -12.945 1 98.75 197 ILE A C 1
ATOM 1504 O O . ILE A 1 197 ? -11.992 -27.391 -12.445 1 98.75 197 ILE A O 1
ATOM 1508 N N . ARG A 1 198 ? -10.617 -28.688 -13.633 1 98.44 198 ARG A N 1
ATOM 1509 C CA . ARG A 1 198 ? -11.688 -29.562 -14.102 1 98.44 198 ARG A CA 1
ATOM 1510 C C . ARG A 1 198 ? -12.07 -30.578 -13.031 1 98.44 198 ARG A C 1
ATOM 1512 O O . ARG A 1 198 ? -13.219 -31.016 -12.961 1 98.44 198 ARG A O 1
ATOM 1519 N N . GLU A 1 199 ? -11.102 -30.938 -12.188 1 97.88 199 GLU A N 1
ATOM 1520 C CA . GLU A 1 199 ? -11.352 -32.094 -11.352 1 97.88 199 GLU A CA 1
ATOM 1521 C C . GLU A 1 199 ? -11.008 -31.812 -9.891 1 97.88 199 GLU A C 1
ATOM 1523 O O . GLU A 1 199 ? -11.875 -31.875 -9.016 1 97.88 199 GLU A O 1
ATOM 1528 N N . LEU A 1 200 ? -9.805 -31.438 -9.617 1 98.25 200 LEU A N 1
ATOM 1529 C CA . LEU A 1 200 ? -9.266 -31.438 -8.266 1 98.25 200 LEU A CA 1
ATOM 1530 C C . LEU A 1 200 ? -9.953 -30.391 -7.402 1 98.25 200 LEU A C 1
ATOM 1532 O O . LEU A 1 200 ? -10.438 -30.688 -6.309 1 98.25 200 LEU A O 1
ATOM 1536 N N . PHE A 1 201 ? -10.039 -29.156 -7.91 1 98.69 201 PHE A N 1
ATOM 1537 C CA . PHE A 1 201 ? -10.578 -28.062 -7.125 1 98.69 201 PHE A CA 1
ATOM 1538 C C . PHE A 1 201 ? -12.078 -28.203 -6.938 1 98.69 201 PHE A C 1
ATOM 1540 O O . PHE A 1 201 ? -12.594 -28.047 -5.824 1 98.69 201 PHE A O 1
ATOM 1547 N N . PRO A 1 202 ? -12.859 -28.516 -7.973 1 98.75 202 PRO A N 1
ATOM 1548 C CA . PRO A 1 202 ? -14.289 -28.734 -7.77 1 98.75 202 PRO A CA 1
ATOM 1549 C C . PRO A 1 202 ? -14.586 -29.828 -6.758 1 98.75 202 PRO A C 1
ATOM 1551 O O . PRO A 1 202 ? -15.492 -29.703 -5.934 1 98.75 202 PRO A O 1
ATOM 1554 N N . ALA A 1 203 ? -13.828 -30.875 -6.793 1 98.56 203 ALA A N 1
ATOM 1555 C CA . ALA A 1 203 ? -14.016 -31.953 -5.824 1 98.56 203 ALA A CA 1
ATOM 1556 C C . ALA A 1 203 ? -13.719 -31.484 -4.406 1 98.56 203 ALA A C 1
ATOM 1558 O O . ALA A 1 203 ? -14.43 -31.828 -3.465 1 98.56 203 ALA A O 1
ATOM 1559 N N . TYR A 1 204 ? -12.656 -30.75 -4.281 1 98.44 204 TYR A N 1
ATOM 1560 C CA . TYR A 1 204 ? -12.297 -30.172 -2.986 1 98.44 204 TYR A CA 1
ATOM 1561 C C . TYR A 1 204 ? -13.414 -29.297 -2.445 1 98.44 204 TYR A C 1
ATOM 1563 O O . TYR A 1 204 ? -13.797 -29.406 -1.275 1 98.44 204 TYR A O 1
ATOM 1571 N N . VAL A 1 205 ? -13.93 -28.406 -3.271 1 98.5 205 VAL A N 1
ATOM 1572 C CA . VAL A 1 205 ? -14.984 -27.484 -2.867 1 98.5 205 VAL A CA 1
ATOM 1573 C C . VAL A 1 205 ? -16.234 -28.266 -2.461 1 98.5 205 VAL A C 1
ATOM 1575 O O . VAL A 1 205 ? -16.859 -27.953 -1.448 1 98.5 205 VAL A O 1
ATOM 1578 N N . LYS A 1 206 ? -16.547 -29.266 -3.275 1 98.19 206 LYS A N 1
ATOM 1579 C CA . LYS A 1 206 ? -17.703 -30.109 -2.955 1 98.19 206 LYS A CA 1
ATOM 1580 C C . LYS A 1 206 ? -17.516 -30.797 -1.605 1 98.19 206 LYS A C 1
ATOM 1582 O O . LYS A 1 206 ? -18.438 -30.844 -0.792 1 98.19 206 LYS A O 1
ATOM 1587 N N . SER A 1 207 ? -16.391 -31.312 -1.344 1 98.12 207 SER A N 1
ATOM 1588 C CA . SER A 1 207 ? -16.141 -32.094 -0.134 1 98.12 207 SER A CA 1
ATOM 1589 C C . SER A 1 207 ? -16.094 -31.188 1.098 1 98.12 207 SER A C 1
ATOM 1591 O O . SER A 1 207 ? -16.406 -31.625 2.205 1 98.12 207 SER A O 1
ATOM 1593 N N . THR A 1 208 ? -15.695 -29.906 0.969 1 97.75 208 THR A N 1
ATOM 1594 C CA . THR A 1 208 ? -15.5 -29.016 2.107 1 97.75 208 THR A CA 1
ATOM 1595 C C . THR A 1 208 ? -16.672 -28.031 2.229 1 97.75 208 THR A C 1
ATOM 1597 O O . THR A 1 208 ? -16.812 -27.359 3.248 1 97.75 208 THR A O 1
ATOM 1600 N N . ASN A 1 209 ? -17.5 -27.922 1.157 1 96.81 209 ASN A N 1
ATOM 1601 C CA . ASN A 1 209 ? -18.578 -26.938 1.062 1 96.81 209 ASN A CA 1
ATOM 1602 C C . ASN A 1 209 ? -18.047 -25.516 1.143 1 96.81 209 ASN A C 1
ATOM 1604 O O . ASN A 1 209 ? -18.719 -24.625 1.685 1 96.81 209 ASN A O 1
ATOM 1608 N N . ALA A 1 210 ? -16.797 -25.359 0.754 1 96.81 210 ALA A N 1
ATOM 1609 C CA . ALA A 1 210 ? -16.219 -24.016 0.749 1 96.81 210 ALA A CA 1
ATOM 1610 C C . ALA A 1 210 ? -16.906 -23.125 -0.271 1 96.81 210 ALA A C 1
ATOM 1612 O O . ALA A 1 210 ? -17.297 -23.578 -1.351 1 96.81 210 ALA A O 1
ATOM 1613 N N . PRO A 1 211 ? -17.047 -21.828 0.07 1 97.12 211 PRO A N 1
ATOM 1614 C CA . PRO A 1 211 ? -17.766 -20.906 -0.824 1 97.12 211 PRO A CA 1
ATOM 1615 C C . PRO A 1 211 ? -16.875 -20.359 -1.934 1 97.12 211 PRO A C 1
ATOM 1617 O O . PRO A 1 211 ? -16.781 -19.141 -2.096 1 97.12 211 PRO A O 1
ATOM 1620 N N . PHE A 1 212 ? -16.25 -21.188 -2.729 1 98 212 PHE A N 1
ATOM 1621 C CA . PHE A 1 212 ? -15.32 -20.766 -3.775 1 98 212 PHE A CA 1
ATOM 1622 C C . PHE A 1 212 ? -15.938 -20.969 -5.156 1 98 212 PHE A C 1
ATOM 1624 O O . PHE A 1 212 ? -16.734 -21.891 -5.355 1 98 212 PHE A O 1
ATOM 1631 N N . ASN A 1 213 ? -15.625 -20.094 -6.074 1 98.31 213 ASN A N 1
ATOM 1632 C CA . ASN A 1 213 ? -16.078 -20.188 -7.457 1 98.31 213 ASN A CA 1
ATOM 1633 C C . ASN A 1 213 ? -15.367 -21.297 -8.211 1 98.31 213 ASN A C 1
ATOM 1635 O O . ASN A 1 213 ? -14.133 -21.297 -8.305 1 98.31 213 ASN A O 1
ATOM 1639 N N . THR A 1 214 ? -16.172 -22.297 -8.711 1 98.44 214 THR A N 1
ATOM 1640 C CA . THR A 1 214 ? -15.578 -23.406 -9.445 1 98.44 214 THR A CA 1
ATOM 1641 C C . THR A 1 214 ? -16 -23.375 -10.914 1 98.44 214 THR A C 1
ATOM 1643 O O . THR A 1 214 ? -15.781 -24.344 -11.648 1 98.44 214 THR A O 1
ATOM 1646 N N . THR A 1 215 ? -16.562 -22.281 -11.383 1 98.06 215 THR A N 1
ATOM 1647 C CA . THR A 1 215 ? -17.094 -22.266 -12.734 1 98.06 215 THR A CA 1
ATOM 1648 C C . THR A 1 215 ? -16.297 -21.312 -13.617 1 98.06 215 THR A C 1
ATOM 1650 O O . THR A 1 215 ? -16.266 -21.469 -14.844 1 98.06 215 THR A O 1
ATOM 1653 N N . HIS A 1 216 ? -15.781 -20.297 -13.078 1 98.62 216 HIS A N 1
ATOM 1654 C CA . HIS A 1 216 ? -14.977 -19.328 -13.812 1 98.62 216 HIS A CA 1
ATOM 1655 C C . HIS A 1 216 ? -13.617 -19.109 -13.148 1 98.62 216 HIS A C 1
ATOM 1657 O O . HIS A 1 216 ? -13.523 -19.094 -11.922 1 98.62 216 HIS A O 1
ATOM 1663 N N . TYR A 1 217 ? -12.602 -18.891 -14.023 1 98.88 217 TYR A N 1
ATOM 1664 C CA . TYR A 1 217 ? -11.234 -18.828 -13.523 1 98.88 217 TYR A CA 1
ATOM 1665 C C . TYR A 1 217 ? -10.438 -17.75 -14.258 1 98.88 217 TYR A C 1
ATOM 1667 O O . TYR A 1 217 ? -10.867 -17.266 -15.305 1 98.88 217 TYR A O 1
ATOM 1675 N N . PHE A 1 218 ? -9.391 -17.25 -13.695 1 98.94 218 PHE A N 1
ATOM 1676 C CA . PHE A 1 218 ? -8.258 -16.594 -14.32 1 98.94 218 PHE A CA 1
ATOM 1677 C C . PHE A 1 218 ? -6.992 -17.422 -14.172 1 98.94 218 PHE A C 1
ATOM 1679 O O . PHE A 1 218 ? -6.863 -18.188 -13.211 1 98.94 218 PHE A O 1
ATOM 1686 N N . ALA A 1 219 ? -6.109 -17.406 -15.125 1 98.94 219 ALA A N 1
ATOM 1687 C CA . ALA A 1 219 ? -4.789 -18.016 -15 1 98.94 219 ALA A CA 1
ATOM 1688 C C . ALA A 1 219 ? -3.682 -16.984 -15.148 1 98.94 219 ALA A C 1
ATOM 1690 O O . ALA A 1 219 ? -3.605 -16.281 -16.172 1 98.94 219 ALA A O 1
ATOM 1691 N N . ILE A 1 220 ? -2.84 -16.844 -14.133 1 98.94 220 ILE A N 1
ATOM 1692 C CA . ILE A 1 220 ? -1.728 -15.898 -14.188 1 98.94 220 ILE A CA 1
ATOM 1693 C C . ILE A 1 220 ? -0.455 -16.578 -13.68 1 98.94 220 ILE A C 1
ATOM 1695 O O . ILE A 1 220 ? -0.519 -17.578 -12.977 1 98.94 220 ILE A O 1
ATOM 1699 N N . GLY A 1 221 ? 0.667 -16.047 -14.062 1 98.88 221 GLY A N 1
ATOM 1700 C CA . GLY A 1 221 ? 1.912 -16.641 -13.594 1 98.88 221 GLY A CA 1
ATOM 1701 C C . GLY A 1 221 ? 3.139 -15.859 -14.023 1 98.88 221 GLY A C 1
ATOM 1702 O O . GLY A 1 221 ? 3.033 -14.906 -14.797 1 98.88 221 GLY A O 1
ATOM 1703 N N . HIS A 1 222 ? 4.25 -16.219 -13.453 1 98.75 222 HIS A N 1
ATOM 1704 C CA . HIS A 1 222 ? 5.539 -15.586 -13.703 1 98.75 222 HIS A CA 1
ATOM 1705 C C . HIS A 1 222 ? 6.48 -16.516 -14.461 1 98.75 222 HIS A C 1
ATOM 1707 O O . HIS A 1 222 ? 6.59 -17.703 -14.125 1 98.75 222 HIS A O 1
ATOM 1713 N N . SER A 1 223 ? 7.211 -15.938 -15.461 1 97.12 223 SER A N 1
ATOM 1714 C CA . SER A 1 223 ? 8.195 -16.734 -16.188 1 97.12 223 SER A CA 1
ATOM 1715 C C . SER A 1 223 ? 7.566 -17.984 -16.797 1 97.12 223 SER A C 1
ATOM 1717 O O . SER A 1 223 ? 6.551 -17.906 -17.484 1 97.12 223 SER A O 1
ATOM 1719 N N . LEU A 1 224 ? 8.016 -19.188 -16.438 1 97.62 224 LEU A N 1
ATOM 1720 C CA . LEU A 1 224 ? 7.438 -20.422 -16.938 1 97.62 224 LEU A CA 1
ATOM 1721 C C . LEU A 1 224 ? 5.969 -20.547 -16.547 1 97.62 224 LEU A C 1
ATOM 1723 O O . LEU A 1 224 ? 5.168 -21.109 -17.297 1 97.62 224 LEU A O 1
ATOM 1727 N N . GLY A 1 225 ? 5.625 -20 -15.438 1 98.5 225 GLY A N 1
ATOM 1728 C CA . GLY A 1 225 ? 4.234 -19.984 -15.008 1 98.5 225 GLY A CA 1
ATOM 1729 C C . GLY A 1 225 ? 3.35 -19.109 -15.875 1 98.5 225 GLY A C 1
ATOM 1730 O O . GLY A 1 225 ? 2.166 -19.406 -16.047 1 98.5 225 GLY A O 1
ATOM 1731 N N . GLY A 1 226 ? 3.941 -18 -16.328 1 98.38 226 GLY A N 1
ATOM 1732 C CA . GLY A 1 226 ? 3.215 -17.172 -17.281 1 98.38 226 GLY A CA 1
ATOM 1733 C C . GLY A 1 226 ? 2.957 -17.875 -18.594 1 98.38 226 GLY A C 1
ATOM 1734 O O . GLY A 1 226 ? 1.87 -17.75 -19.172 1 98.38 226 GLY A O 1
ATOM 1735 N N . ALA A 1 227 ? 3.959 -18.609 -19.062 1 97.81 227 ALA A N 1
ATOM 1736 C CA . ALA A 1 227 ? 3.783 -19.422 -20.266 1 97.81 227 ALA A CA 1
ATOM 1737 C C . ALA A 1 227 ? 2.674 -20.453 -20.062 1 97.81 227 ALA A C 1
ATOM 1739 O O . ALA A 1 227 ? 1.835 -20.641 -20.953 1 97.81 227 ALA A O 1
ATOM 1740 N N . ALA A 1 228 ? 2.695 -21.062 -18.906 1 98.31 228 ALA A N 1
ATOM 1741 C CA . ALA A 1 228 ? 1.696 -22.094 -18.609 1 98.31 228 ALA A CA 1
ATOM 1742 C C . ALA A 1 228 ? 0.295 -21.484 -18.547 1 98.31 228 ALA A C 1
ATOM 1744 O O . ALA A 1 228 ? -0.681 -22.125 -18.938 1 98.31 228 ALA A O 1
ATOM 1745 N N . ALA A 1 229 ? 0.199 -20.266 -18.047 1 98.62 229 ALA A N 1
ATOM 1746 C CA . ALA A 1 229 ? -1.089 -19.578 -18.031 1 98.62 229 ALA A CA 1
ATOM 1747 C C . ALA A 1 229 ? -1.649 -19.406 -19.438 1 98.62 229 ALA A C 1
ATOM 1749 O O . ALA A 1 229 ? -2.83 -19.672 -19.672 1 98.62 229 ALA A O 1
ATOM 1750 N N . ALA A 1 230 ? -0.805 -19.016 -20.359 1 98.44 230 ALA A N 1
ATOM 1751 C CA . ALA A 1 230 ? -1.228 -18.859 -21.75 1 98.44 230 ALA A CA 1
ATOM 1752 C C . ALA A 1 230 ? -1.638 -20.203 -22.344 1 98.44 230 ALA A C 1
ATOM 1754 O O . ALA A 1 230 ? -2.666 -20.312 -23.016 1 98.44 230 ALA A O 1
ATOM 1755 N N . GLY A 1 231 ? -0.823 -21.219 -22.078 1 98.38 231 GLY A N 1
ATOM 1756 C CA . GLY A 1 231 ? -1.145 -22.547 -22.578 1 98.38 231 GLY A CA 1
ATOM 1757 C C . GLY A 1 231 ? -2.479 -23.062 -22.062 1 98.38 231 GLY A C 1
ATOM 1758 O O . GLY A 1 231 ? -3.264 -23.625 -22.828 1 98.38 231 GLY A O 1
ATOM 1759 N N . ALA A 1 232 ? -2.729 -22.891 -20.781 1 98.44 232 ALA A N 1
ATOM 1760 C CA . ALA A 1 232 ? -3.988 -23.328 -20.188 1 98.44 232 ALA A CA 1
ATOM 1761 C C . ALA A 1 232 ? -5.164 -22.547 -20.766 1 98.44 232 ALA A C 1
ATOM 1763 O O . ALA A 1 232 ? -6.227 -23.109 -21.031 1 98.44 232 ALA A O 1
ATOM 1764 N N . LEU A 1 233 ? -4.965 -21.234 -20.906 1 98.19 233 LEU A N 1
ATOM 1765 C CA . LEU A 1 233 ? -6.027 -20.359 -21.391 1 98.19 233 LEU A CA 1
ATOM 1766 C C . LEU A 1 233 ? -6.445 -20.766 -22.812 1 98.19 233 LEU A C 1
ATOM 1768 O O . LEU A 1 233 ? -7.613 -20.641 -23.172 1 98.19 233 LEU A O 1
ATOM 1772 N N . ALA A 1 234 ? -5.578 -21.297 -23.625 1 97.19 234 ALA A N 1
ATOM 1773 C CA . ALA A 1 234 ? -5.844 -21.672 -25 1 97.19 234 ALA A CA 1
ATOM 1774 C C . ALA A 1 234 ? -6.758 -22.891 -25.062 1 97.19 234 ALA A C 1
ATOM 1776 O O . ALA A 1 234 ? -7.434 -23.125 -26.078 1 97.19 234 ALA A O 1
ATOM 1777 N N . ILE A 1 235 ? -6.836 -23.672 -23.938 1 95.75 235 ILE A N 1
ATOM 1778 C CA . ILE A 1 235 ? -7.508 -24.969 -24.031 1 95.75 235 ILE A CA 1
ATOM 1779 C C . ILE A 1 235 ? -8.734 -24.969 -23.125 1 95.75 235 ILE A C 1
ATOM 1781 O O . ILE A 1 235 ? -9.688 -25.719 -23.359 1 95.75 235 ILE A O 1
ATOM 1785 N N . GLU A 1 236 ? -8.734 -24.172 -22.109 1 98.06 236 GLU A N 1
ATOM 1786 C CA . GLU A 1 236 ? -9.75 -24.281 -21.062 1 98.06 236 GLU A CA 1
ATOM 1787 C C . GLU A 1 236 ? -10.773 -23.156 -21.172 1 98.06 236 GLU A C 1
ATOM 1789 O O . GLU A 1 236 ? -10.484 -22 -20.828 1 98.06 236 GLU A O 1
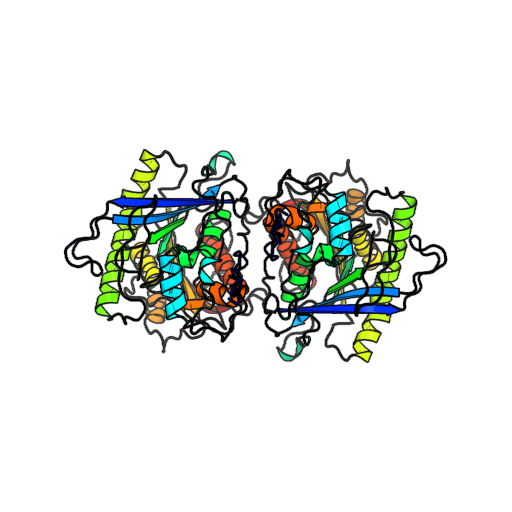ATOM 1794 N N . PRO A 1 237 ? -12 -23.422 -21.547 1 98.12 237 PRO A N 1
ATOM 1795 C CA . PRO A 1 237 ? -12.992 -22.391 -21.797 1 98.12 237 PRO A CA 1
ATOM 1796 C C . PRO A 1 237 ? -13.406 -21.641 -20.531 1 98.12 237 PRO A C 1
ATOM 1798 O O . PRO A 1 237 ? -13.844 -20.484 -20.594 1 98.12 237 PRO A O 1
ATOM 1801 N N . SER A 1 238 ? -13.297 -22.25 -19.375 1 98.75 238 SER A N 1
ATOM 1802 C CA . SER A 1 238 ? -13.75 -21.609 -18.141 1 98.75 238 SER A CA 1
ATOM 1803 C C . SER A 1 238 ? -12.773 -20.531 -17.672 1 98.75 238 SER A C 1
ATOM 1805 O O . SER A 1 238 ? -13.086 -19.75 -16.766 1 98.75 238 SER A O 1
ATOM 1807 N N . LEU A 1 239 ? -11.602 -20.5 -18.266 1 98.81 239 LEU A N 1
ATOM 1808 C CA . LEU A 1 239 ? -10.695 -19.375 -18.047 1 98.81 239 LEU A CA 1
ATOM 1809 C C . LEU A 1 239 ? -11.156 -18.141 -18.812 1 98.81 239 LEU A C 1
ATOM 1811 O O . LEU A 1 239 ? -11.32 -18.188 -20.047 1 98.81 239 LEU A O 1
ATOM 1815 N N . LEU A 1 240 ? -11.297 -17.016 -18.109 1 98.81 240 LEU A N 1
ATOM 1816 C CA . LEU A 1 240 ? -11.867 -15.812 -18.703 1 98.81 240 LEU A CA 1
ATOM 1817 C C . LEU A 1 240 ? -10.773 -14.898 -19.234 1 98.81 240 LEU A C 1
ATOM 1819 O O . LEU A 1 240 ? -11.031 -14.039 -20.078 1 98.81 240 LEU A O 1
ATOM 1823 N N . GLY A 1 241 ? -9.562 -15.047 -18.766 1 98.75 241 GLY A N 1
ATOM 1824 C CA . GLY A 1 241 ? -8.391 -14.25 -19.125 1 98.75 241 GLY A CA 1
ATOM 1825 C C . GLY A 1 241 ? -7.125 -14.727 -18.438 1 98.75 241 GLY A C 1
ATOM 1826 O O . GLY A 1 241 ? -7.168 -15.617 -17.578 1 98.75 241 GLY A O 1
ATOM 1827 N N . GLY A 1 242 ? -5.996 -14.172 -18.859 1 98.75 242 GLY A N 1
ATOM 1828 C CA . GLY A 1 242 ? -4.719 -14.586 -18.297 1 98.75 242 GLY A CA 1
ATOM 1829 C C . GLY A 1 242 ? -3.672 -13.492 -18.328 1 98.75 242 GLY A C 1
ATOM 1830 O O . GLY A 1 242 ? -3.867 -12.461 -18.984 1 98.75 242 GLY A O 1
ATOM 1831 N N . ILE A 1 243 ? -2.631 -13.672 -17.547 1 98.81 243 ILE A N 1
ATOM 1832 C CA . ILE A 1 243 ? -1.509 -12.742 -17.484 1 98.81 243 ILE A CA 1
ATOM 1833 C C . ILE A 1 243 ? -0.194 -13.523 -17.484 1 98.81 243 ILE A C 1
ATOM 1835 O O . ILE A 1 243 ? -0.068 -14.539 -16.797 1 98.81 243 ILE A O 1
ATOM 1839 N N . ASN A 1 244 ? 0.741 -13.109 -18.266 1 98.56 244 ASN A N 1
ATOM 1840 C CA . ASN A 1 244 ? 2.127 -13.562 -18.219 1 98.56 244 ASN A CA 1
ATOM 1841 C C . ASN A 1 244 ? 3.055 -12.477 -17.688 1 98.56 244 ASN A C 1
ATOM 1843 O O . ASN A 1 244 ? 3.217 -11.422 -18.297 1 98.56 244 ASN A O 1
ATOM 1847 N N . PHE A 1 245 ? 3.627 -12.766 -16.5 1 98.44 245 PHE A N 1
ATOM 1848 C CA . PHE A 1 245 ? 4.641 -11.883 -15.938 1 98.44 245 PHE A CA 1
ATOM 1849 C C . PHE A 1 245 ? 6.035 -12.289 -16.406 1 98.44 245 PHE A C 1
ATOM 1851 O O . PHE A 1 245 ? 6.672 -13.141 -15.773 1 98.44 245 PHE A O 1
ATOM 1858 N N . ASP A 1 246 ? 6.488 -11.742 -17.438 1 97.5 246 ASP A N 1
ATOM 1859 C CA . ASP A 1 246 ? 7.871 -11.773 -17.906 1 97.5 246 ASP A CA 1
ATOM 1860 C C . ASP A 1 246 ? 8.305 -13.195 -18.25 1 97.5 246 ASP A C 1
ATOM 1862 O O . ASP A 1 246 ? 9.43 -13.594 -17.969 1 97.5 246 ASP A O 1
ATOM 1866 N N . GLY A 1 247 ? 7.441 -13.961 -18.875 1 96.31 247 GLY A N 1
ATOM 1867 C CA . GLY A 1 247 ? 7.773 -15.32 -19.25 1 96.31 247 GLY A CA 1
ATOM 1868 C C . GLY A 1 247 ? 7.875 -15.508 -20.766 1 96.31 247 GLY A C 1
ATOM 1869 O O . GLY A 1 247 ? 7.074 -14.953 -21.516 1 96.31 247 GLY A O 1
ATOM 1870 N N . LEU A 1 248 ? 8.852 -16.266 -21.172 1 94.25 248 LEU A N 1
ATOM 1871 C CA . LEU A 1 248 ? 8.922 -16.672 -22.578 1 94.25 248 LEU A CA 1
ATOM 1872 C C . LEU A 1 248 ? 7.742 -17.562 -22.953 1 94.25 248 LEU A C 1
ATOM 1874 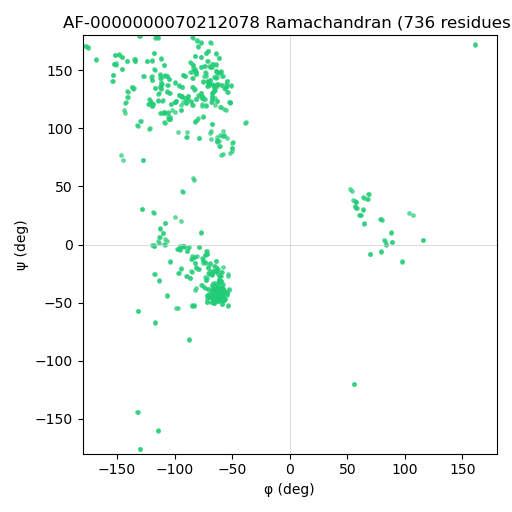O O . LEU A 1 248 ? 7.332 -18.406 -22.156 1 94.25 248 LEU A O 1
ATOM 1878 N N . PHE A 1 249 ? 7.191 -17.297 -24.094 1 95.25 249 PHE A N 1
ATOM 1879 C CA . PHE A 1 249 ? 6.094 -18.141 -24.562 1 95.25 249 PHE A CA 1
ATOM 1880 C C . PHE A 1 249 ? 6.629 -19.375 -25.281 1 95.25 249 PHE A C 1
ATOM 1882 O O . PHE A 1 249 ? 7.594 -19.281 -26.047 1 95.25 249 PHE A O 1
ATOM 1889 N N . ILE A 1 250 ? 6.07 -20.453 -24.969 1 93.5 250 ILE A N 1
ATOM 1890 C CA . ILE A 1 250 ? 6.504 -21.719 -25.578 1 93.5 250 ILE A CA 1
ATOM 1891 C C . ILE A 1 250 ? 5.59 -22.078 -26.75 1 93.5 250 ILE A C 1
ATOM 1893 O O . ILE A 1 250 ? 6.051 -22.203 -27.875 1 93.5 250 ILE A O 1
ATOM 1897 N N . ASP A 1 251 ? 4.305 -22.094 -26.312 1 88.31 251 ASP A N 1
ATOM 1898 C CA . ASP A 1 251 ? 3.314 -22.234 -27.375 1 88.31 251 ASP A CA 1
ATOM 1899 C C . ASP A 1 251 ? 2.811 -20.859 -27.828 1 88.31 251 ASP A C 1
ATOM 1901 O O . ASP A 1 251 ? 2.588 -19.969 -27 1 88.31 251 ASP A O 1
ATOM 1905 N N . LEU A 1 252 ? 2.836 -20.547 -29.094 1 91.19 252 LEU A N 1
ATOM 1906 C CA . LEU A 1 252 ? 2.404 -19.281 -29.656 1 91.19 252 LEU A CA 1
ATOM 1907 C C . LEU A 1 252 ? 0.951 -19.344 -30.109 1 91.19 252 LEU A C 1
ATOM 1909 O O . LEU A 1 252 ? 0.624 -18.938 -31.234 1 91.19 252 LEU A O 1
ATOM 1913 N N . SER A 1 253 ? 0.204 -19.922 -29.172 1 91.62 253 SER A N 1
ATOM 1914 C CA . SER A 1 253 ? -1.192 -20.156 -29.531 1 91.62 253 SER A CA 1
ATOM 1915 C C . SER A 1 253 ? -2.006 -18.875 -29.453 1 91.62 253 SER A C 1
ATOM 1917 O O . SER A 1 253 ? -1.656 -17.953 -28.703 1 91.62 253 SER A O 1
ATOM 1919 N N . ASP A 1 254 ? -3.066 -18.812 -30.25 1 96.75 254 ASP A N 1
ATOM 1920 C CA . ASP A 1 254 ? -4.121 -17.828 -30.062 1 96.75 254 ASP A CA 1
ATOM 1921 C C . ASP A 1 254 ? -5.016 -18.203 -28.875 1 96.75 254 ASP A C 1
ATOM 1923 O O . ASP A 1 254 ? -5.801 -19.141 -28.969 1 96.75 254 ASP A O 1
ATOM 1927 N N . VAL A 1 255 ? -4.895 -17.391 -27.797 1 96.88 255 VAL A N 1
ATOM 1928 C CA . VAL A 1 255 ? -5.656 -17.75 -26.609 1 96.88 255 VAL A CA 1
ATOM 1929 C C . VAL A 1 255 ? -7.094 -17.25 -26.75 1 96.88 255 VAL A C 1
ATOM 1931 O O . VAL A 1 255 ? -7.977 -17.672 -25.984 1 96.88 255 VAL A O 1
ATOM 1934 N N . LYS A 1 256 ? -7.43 -16.328 -27.672 1 96.06 256 LYS A N 1
ATOM 1935 C CA . LYS A 1 256 ? -8.742 -15.875 -28.109 1 96.06 256 LYS A CA 1
ATOM 1936 C C . LYS A 1 256 ? -9.43 -15.062 -27.016 1 96.06 256 LYS A C 1
ATOM 1938 O O . LYS A 1 256 ? -10.508 -14.5 -27.234 1 96.06 256 LYS A O 1
ATOM 1943 N N . LYS A 1 257 ? -8.945 -14.969 -25.812 1 97.62 257 LYS A N 1
ATOM 1944 C CA . LYS A 1 257 ? -9.477 -14.266 -24.656 1 97.62 257 LYS A CA 1
ATOM 1945 C C . LYS A 1 257 ? -8.523 -13.164 -24.188 1 97.62 257 LYS A C 1
ATOM 1947 O O . LYS A 1 257 ? -7.367 -13.125 -24.625 1 97.62 257 LYS A O 1
ATOM 1952 N N . PRO A 1 258 ? -9.031 -12.234 -23.328 1 98 258 PRO A N 1
ATOM 1953 C CA . PRO A 1 258 ? -8.156 -11.156 -22.875 1 98 258 PRO A CA 1
ATOM 1954 C C . PRO A 1 258 ? -6.875 -11.672 -22.219 1 98 258 PRO A C 1
ATOM 1956 O O . PRO A 1 258 ? -6.93 -12.586 -21.391 1 98 258 PRO A O 1
ATOM 1959 N N . PHE A 1 259 ? -5.758 -11.086 -22.609 1 98.31 259 PHE A N 1
ATOM 1960 C CA . PHE A 1 259 ? -4.457 -11.531 -22.109 1 98.31 259 PHE A CA 1
ATOM 1961 C C . PHE A 1 259 ? -3.531 -10.344 -21.891 1 98.31 259 PHE A C 1
ATOM 1963 O O . PHE A 1 259 ? -3.299 -9.547 -22.797 1 98.31 259 PHE A O 1
ATOM 1970 N N . LEU A 1 260 ? -3.031 -10.172 -20.688 1 97.5 260 LEU A N 1
ATOM 1971 C CA . LEU A 1 260 ? -2.094 -9.109 -20.344 1 97.5 260 LEU A CA 1
ATOM 1972 C C . LEU A 1 260 ? -0.665 -9.633 -20.312 1 97.5 260 LEU A C 1
ATOM 1974 O O . LEU A 1 260 ? -0.385 -10.633 -19.641 1 97.5 260 LEU A O 1
ATOM 1978 N N . MET A 1 261 ? 0.159 -9.047 -21.078 1 96.75 261 MET A N 1
ATOM 1979 C CA . MET A 1 261 ? 1.59 -9.328 -21.141 1 96.75 261 MET A CA 1
ATOM 1980 C C . MET A 1 261 ? 2.391 -8.242 -20.438 1 96.75 261 MET A C 1
ATOM 1982 O O . MET A 1 261 ? 2.479 -7.109 -20.922 1 96.75 261 MET A O 1
ATOM 1986 N N . LEU A 1 262 ? 2.953 -8.555 -19.281 1 96.75 262 LEU A N 1
ATOM 1987 C CA . LEU A 1 262 ? 3.707 -7.598 -18.484 1 96.75 262 LEU A CA 1
ATOM 1988 C C . LEU A 1 262 ? 5.176 -8 -18.406 1 96.75 262 LEU A C 1
ATOM 1990 O O . LEU A 1 262 ? 5.492 -9.102 -17.938 1 96.75 262 LEU A O 1
ATOM 1994 N N . ALA A 1 263 ? 6.062 -7.121 -18.797 1 95.88 263 ALA A N 1
ATOM 1995 C CA . ALA A 1 263 ? 7.473 -7.5 -18.859 1 95.88 263 ALA A CA 1
ATOM 1996 C C . ALA A 1 263 ? 8.359 -6.422 -18.25 1 95.88 263 ALA A C 1
ATOM 1998 O O . ALA A 1 263 ? 7.926 -5.277 -18.078 1 95.88 263 ALA A O 1
ATOM 1999 N N . GLY A 1 264 ? 9.562 -6.84 -17.875 1 94.06 264 GLY A N 1
ATOM 2000 C CA . GLY A 1 264 ? 10.602 -5.891 -17.516 1 94.06 264 GLY A CA 1
ATOM 2001 C C . GLY A 1 264 ? 11.156 -5.125 -18.703 1 94.06 264 GLY A C 1
ATOM 2002 O O . GLY A 1 264 ? 10.914 -5.496 -19.844 1 94.06 264 GLY A O 1
ATOM 2003 N N . ALA A 1 265 ? 11.906 -4.047 -18.391 1 83.94 265 ALA A N 1
ATOM 2004 C CA . ALA A 1 265 ? 12.406 -3.131 -19.422 1 83.94 265 ALA A CA 1
ATOM 2005 C C . ALA A 1 265 ? 13.367 -3.84 -20.375 1 83.94 265 ALA A C 1
ATOM 2007 O O . ALA A 1 265 ? 13.492 -3.459 -21.531 1 83.94 265 ALA A O 1
ATOM 2008 N N . GLU A 1 266 ? 13.914 -4.859 -19.922 1 80.75 266 GLU A N 1
ATOM 2009 C CA . GLU A 1 266 ? 14.93 -5.551 -20.703 1 80.75 266 GLU A CA 1
ATOM 2010 C C . GLU A 1 266 ? 14.305 -6.539 -21.688 1 80.75 266 GLU A C 1
ATOM 2012 O O . GLU A 1 266 ? 14.977 -7.051 -22.578 1 80.75 266 GLU A O 1
ATOM 2017 N N . HIS A 1 267 ? 13.07 -6.758 -21.484 1 81.5 267 HIS A N 1
ATOM 2018 C CA . HIS A 1 267 ? 12.406 -7.738 -22.328 1 81.5 267 HIS A CA 1
ATOM 2019 C C . HIS A 1 267 ? 12.062 -7.148 -23.688 1 81.5 267 HIS A C 1
ATOM 2021 O O . HIS A 1 267 ? 11.062 -6.438 -23.828 1 81.5 267 HIS A O 1
ATOM 2027 N N . THR A 1 268 ? 12.953 -7.293 -24.672 1 78.12 268 THR A N 1
ATOM 2028 C CA . THR A 1 268 ? 12.812 -6.84 -26.062 1 78.12 268 THR A CA 1
ATOM 2029 C C . THR A 1 268 ? 12.703 -8.031 -27 1 78.12 268 THR A C 1
ATOM 2031 O O . THR A 1 268 ? 13.016 -9.164 -26.641 1 78.12 268 THR A O 1
ATOM 2034 N N . PRO A 1 269 ? 12.188 -7.711 -28.141 1 78.12 269 PRO A N 1
ATOM 2035 C CA . PRO A 1 269 ? 12.125 -8.797 -29.125 1 78.12 269 PRO A CA 1
ATOM 2036 C C . PRO A 1 269 ? 13.477 -9.461 -29.359 1 78.12 269 PRO A C 1
ATOM 2038 O O . PRO A 1 269 ? 13.531 -10.641 -29.719 1 78.12 269 PRO A O 1
ATOM 2041 N N . THR A 1 270 ? 14.516 -8.727 -29.109 1 81.12 270 THR A N 1
ATOM 2042 C CA . THR A 1 270 ? 15.852 -9.281 -29.281 1 81.12 270 THR A CA 1
ATOM 2043 C C . THR A 1 270 ? 16.203 -10.242 -28.156 1 81.12 270 THR A C 1
ATOM 2045 O O . THR A 1 270 ? 16.797 -11.289 -28.375 1 81.12 270 THR A O 1
ATOM 2048 N N . VAL A 1 271 ? 15.766 -9.938 -26.969 1 83.75 271 VAL A N 1
ATOM 2049 C CA . VAL A 1 271 ? 16.078 -10.734 -25.781 1 83.75 271 VAL A CA 1
ATOM 2050 C C . VAL A 1 271 ? 15.125 -11.922 -25.703 1 83.75 271 VAL A C 1
ATOM 2052 O O . VAL A 1 271 ? 15.531 -13.031 -25.344 1 83.75 271 VAL A O 1
ATOM 2055 N N . ASP A 1 272 ? 13.93 -11.711 -26.031 1 90.38 272 ASP A N 1
ATOM 2056 C CA . ASP A 1 272 ? 12.914 -12.766 -26.062 1 90.38 272 ASP A CA 1
ATOM 2057 C C . ASP A 1 272 ? 12.125 -12.727 -27.359 1 90.38 272 ASP A C 1
ATOM 2059 O O . ASP A 1 272 ? 11.172 -11.953 -27.5 1 90.38 272 ASP A O 1
ATOM 2063 N N . PRO A 1 273 ? 12.414 -13.594 -28.266 1 91 273 PRO A N 1
ATOM 2064 C CA . PRO A 1 273 ? 11.805 -13.547 -29.594 1 91 273 PRO A CA 1
ATOM 2065 C C . PRO A 1 273 ? 10.383 -14.117 -29.609 1 91 273 PRO A C 1
ATOM 2067 O O . PRO A 1 273 ? 9.719 -14.086 -30.641 1 91 273 PRO A O 1
ATOM 2070 N N . SER A 1 274 ? 9.914 -14.602 -28.516 1 93.12 274 SER A N 1
ATOM 2071 C CA . SER A 1 274 ? 8.617 -15.281 -28.516 1 93.12 274 SER A CA 1
ATOM 2072 C C . SER A 1 274 ? 7.477 -14.281 -28.359 1 93.12 274 SER A C 1
ATOM 2074 O O . SER A 1 274 ? 6.332 -14.578 -28.703 1 93.12 274 SER A O 1
ATOM 2076 N N . TRP A 1 275 ? 7.691 -13.125 -27.812 1 94.12 275 TRP A N 1
ATOM 2077 C CA . TRP A 1 275 ? 6.625 -12.219 -27.406 1 94.12 275 TRP A CA 1
ATOM 2078 C C . TRP A 1 275 ? 5.949 -11.594 -28.625 1 94.12 275 TRP A C 1
ATOM 2080 O O . TRP A 1 275 ? 4.723 -11.469 -28.656 1 94.12 275 TRP A O 1
ATOM 2090 N N . ALA A 1 276 ? 6.754 -11.156 -29.594 1 92.56 276 ALA A N 1
ATOM 2091 C CA . ALA A 1 276 ? 6.191 -10.508 -30.781 1 92.56 276 ALA A CA 1
ATOM 2092 C C . ALA A 1 276 ? 5.305 -11.469 -31.562 1 92.56 276 ALA A C 1
ATOM 2094 O O . ALA A 1 276 ? 4.148 -11.148 -31.859 1 92.56 276 ALA A O 1
ATOM 2095 N N . PRO A 1 277 ? 5.801 -12.641 -31.812 1 94.12 277 PRO A N 1
ATOM 2096 C CA . PRO A 1 277 ? 4.914 -13.555 -32.531 1 94.12 277 PRO A CA 1
ATOM 2097 C C . PRO A 1 277 ? 3.684 -13.945 -31.719 1 94.12 277 PRO A C 1
ATOM 2099 O O . PRO A 1 277 ? 2.598 -14.117 -32.281 1 94.12 277 PRO A O 1
ATOM 2102 N N . PHE A 1 278 ? 3.814 -14.164 -30.406 1 95.38 278 PHE A N 1
ATOM 2103 C CA . PHE A 1 278 ? 2.643 -14.453 -29.594 1 95.38 278 PHE A CA 1
ATOM 2104 C C . PHE A 1 278 ? 1.613 -13.336 -29.703 1 95.38 278 PHE A C 1
ATOM 2106 O O . PHE A 1 278 ? 0.428 -13.602 -29.922 1 95.38 278 PHE A O 1
ATOM 2113 N N . SER A 1 279 ? 2.07 -12.109 -29.562 1 93.19 279 SER A N 1
ATOM 2114 C CA . SER A 1 279 ? 1.185 -10.953 -29.641 1 93.19 279 SER A CA 1
ATOM 2115 C C . SER A 1 279 ? 0.489 -10.883 -31 1 93.19 279 SER A C 1
ATOM 2117 O O . SER A 1 279 ? -0.7 -10.562 -31.078 1 93.19 279 SER A O 1
ATOM 2119 N N . ALA A 1 280 ? 1.137 -11.211 -32.031 1 93 280 ALA A N 1
ATOM 2120 C CA . ALA A 1 280 ? 0.607 -11.133 -33.406 1 93 280 ALA A CA 1
ATOM 2121 C C . ALA A 1 280 ? -0.468 -12.188 -33.625 1 93 280 ALA A C 1
ATOM 2123 O O . ALA A 1 280 ? -1.355 -12.008 -34.469 1 93 280 ALA A O 1
ATOM 2124 N N . ASN A 1 281 ? -0.389 -13.219 -32.875 1 95.88 281 ASN A N 1
ATOM 2125 C CA . ASN A 1 281 ? -1.282 -14.352 -33.062 1 95.88 281 ASN A CA 1
ATOM 2126 C C . ASN A 1 281 ? -2.619 -14.148 -32.375 1 95.88 281 ASN A C 1
ATOM 2128 O O . ASN A 1 281 ? -3.562 -14.914 -32.594 1 95.88 281 ASN A O 1
ATOM 2132 N N . GLN A 1 282 ? -2.734 -13.117 -31.531 1 96.31 282 GLN A N 1
ATOM 2133 C CA . GLN A 1 282 ? -3.912 -13 -30.672 1 96.31 282 GLN A CA 1
ATOM 2134 C C . GLN A 1 282 ? -5.098 -12.43 -31.453 1 96.31 282 GLN A C 1
ATOM 2136 O O . GLN A 1 282 ? -4.984 -11.383 -32.094 1 96.31 282 GLN A O 1
ATOM 2141 N N . SER A 1 283 ? -6.254 -13.125 -31.375 1 96.31 283 SER A N 1
ATOM 2142 C CA . SER A 1 283 ? -7.488 -12.609 -31.969 1 96.31 283 SER A CA 1
ATOM 2143 C C . SER A 1 283 ? -8.344 -11.906 -30.922 1 96.31 283 SER A C 1
ATOM 2145 O O . SER A 1 283 ? -9.203 -11.094 -31.266 1 96.31 283 SER A O 1
ATOM 2147 N N . GLY A 1 284 ? -8.18 -12.273 -29.594 1 96.25 284 GLY A N 1
ATOM 2148 C CA . GLY A 1 284 ? -8.828 -11.562 -28.5 1 96.25 284 GLY A CA 1
ATOM 2149 C C . GLY A 1 284 ? -8.062 -10.336 -28.047 1 96.25 284 GLY A C 1
ATOM 2150 O O . GLY A 1 284 ? -6.992 -10.031 -28.594 1 96.25 284 GLY A O 1
ATOM 2151 N N . TRP A 1 285 ? -8.594 -9.656 -27.125 1 96.19 285 TRP A N 1
ATOM 2152 C CA . TRP A 1 285 ? -7.93 -8.469 -26.578 1 96.19 285 TRP A CA 1
ATOM 2153 C C . TRP A 1 285 ? -6.598 -8.844 -25.922 1 96.19 285 TRP A C 1
ATOM 2155 O O . TRP A 1 285 ? -6.508 -9.844 -25.219 1 96.19 285 TRP A O 1
ATOM 2165 N N . TYR A 1 286 ? -5.598 -8.086 -26.125 1 96.25 286 TYR A N 1
ATOM 2166 C CA . TYR A 1 286 ? -4.348 -8.242 -25.406 1 96.25 286 TYR A CA 1
ATOM 2167 C C . TYR A 1 286 ? -3.625 -6.906 -25.266 1 96.25 286 TYR A C 1
ATOM 2169 O O . TYR A 1 286 ? -3.891 -5.969 -26.016 1 96.25 286 TYR A O 1
ATOM 2177 N N . GLN A 1 287 ? -2.811 -6.777 -24.281 1 95.69 287 GLN A N 1
ATOM 2178 C CA . GLN A 1 287 ? -1.925 -5.629 -24.109 1 95.69 287 GLN A CA 1
ATOM 2179 C C . GLN A 1 287 ? -0.558 -6.059 -23.594 1 95.69 287 GLN A C 1
ATOM 2181 O O . GLN A 1 287 ? -0.466 -6.898 -22.703 1 95.69 287 GLN A O 1
ATOM 2186 N N . TRP A 1 288 ? 0.469 -5.57 -24.234 1 95 288 TRP A N 1
ATOM 2187 C CA . TRP A 1 288 ? 1.86 -5.758 -23.844 1 95 288 TRP A CA 1
ATOM 2188 C C . TRP A 1 288 ? 2.432 -4.48 -23.234 1 95 288 TRP A C 1
ATOM 2190 O O . TRP A 1 288 ? 2.561 -3.463 -23.906 1 95 288 TRP A O 1
ATOM 2200 N N . LEU A 1 289 ? 2.75 -4.551 -21.922 1 95.06 289 LEU A N 1
ATOM 2201 C CA . LEU A 1 289 ? 3.316 -3.424 -21.203 1 95.06 289 LEU A CA 1
ATOM 2202 C C . LEU A 1 289 ? 4.695 -3.771 -20.641 1 95.06 289 LEU A C 1
ATOM 2204 O O . LEU A 1 289 ? 4.922 -4.895 -20.188 1 95.06 289 LEU A O 1
ATOM 2208 N N . ASN A 1 290 ? 5.582 -2.814 -20.688 1 95.12 290 ASN A N 1
ATOM 2209 C CA . ASN A 1 290 ? 6.867 -2.904 -20 1 95.12 290 ASN A CA 1
ATOM 2210 C C . ASN A 1 290 ? 6.91 -2 -18.766 1 95.12 290 ASN A C 1
ATOM 2212 O O . ASN A 1 290 ? 6.324 -0.917 -18.766 1 95.12 290 ASN A O 1
ATOM 2216 N N . VAL A 1 291 ? 7.582 -2.463 -17.766 1 96.44 291 VAL A N 1
ATOM 2217 C CA . VAL A 1 291 ? 7.809 -1.632 -16.578 1 96.44 291 VAL A CA 1
ATOM 2218 C C . VAL A 1 291 ? 9.281 -1.227 -16.516 1 96.44 291 VAL A C 1
ATOM 2220 O O . VAL A 1 291 ? 10.141 -2.047 -16.188 1 96.44 291 VAL A O 1
ATOM 2223 N N . THR A 1 292 ? 9.508 0.033 -16.688 1 95.12 292 THR A N 1
ATOM 2224 C CA . THR A 1 292 ? 10.867 0.558 -16.672 1 95.12 292 THR A CA 1
ATOM 2225 C C . THR A 1 292 ? 11.477 0.41 -15.281 1 95.12 292 THR A C 1
ATOM 2227 O O . THR A 1 292 ? 10.812 0.669 -14.273 1 95.12 292 THR A O 1
ATOM 2230 N N . GLY A 1 293 ? 12.734 -0.042 -15.219 1 96.12 293 GLY A N 1
ATOM 2231 C CA . GLY A 1 293 ? 13.438 -0.203 -13.961 1 96.12 293 GLY A CA 1
ATOM 2232 C C . GLY A 1 293 ? 13.227 -1.564 -13.328 1 96.12 293 GLY A C 1
ATOM 2233 O O . GLY A 1 293 ? 13.75 -1.837 -12.242 1 96.12 293 GLY A O 1
ATOM 2234 N N . SER A 1 294 ? 12.5 -2.393 -14.008 1 96.94 294 SER A N 1
ATOM 2235 C CA . SER A 1 294 ? 12.273 -3.734 -13.484 1 96.94 294 SER A CA 1
ATOM 2236 C C . SER A 1 294 ? 13.023 -4.781 -14.297 1 96.94 294 SER A C 1
ATOM 2238 O O . SER A 1 294 ? 13.391 -4.531 -15.453 1 96.94 294 SER A O 1
ATOM 2240 N N . SER A 1 295 ? 13.336 -5.898 -13.656 1 96.06 295 SER A N 1
ATOM 2241 C CA . SER A 1 295 ? 13.898 -7.102 -14.258 1 96.06 295 SER A CA 1
ATOM 2242 C C . SER A 1 295 ? 13.117 -8.344 -13.852 1 96.06 295 SER A C 1
ATOM 2244 O O . SER A 1 295 ? 12.047 -8.242 -13.242 1 96.06 295 SER A O 1
ATOM 2246 N N . HIS A 1 296 ? 13.562 -9.477 -14.258 1 96.31 296 HIS A N 1
ATOM 2247 C CA . HIS A 1 296 ? 12.82 -10.734 -14.242 1 96.31 296 HIS A CA 1
ATOM 2248 C C . HIS A 1 296 ? 12.297 -11.047 -12.844 1 96.31 296 HIS A C 1
ATOM 2250 O O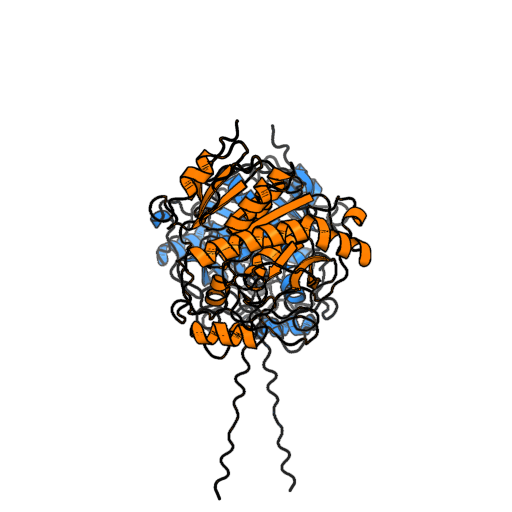 . HIS A 1 296 ? 11.141 -11.43 -12.68 1 96.31 296 HIS A O 1
ATOM 2256 N N . GLN A 1 297 ? 13.102 -10.82 -11.797 1 97.25 297 GLN A N 1
ATOM 2257 C CA . GLN A 1 297 ? 12.734 -11.258 -10.453 1 97.25 297 GLN A CA 1
ATOM 2258 C C . GLN A 1 297 ? 11.992 -10.164 -9.703 1 97.25 297 GLN A C 1
ATOM 2260 O O . GLN A 1 297 ? 11.539 -10.375 -8.578 1 97.25 297 GLN A O 1
ATOM 2265 N N . ASN A 1 298 ? 11.812 -8.984 -10.352 1 98.06 298 ASN A N 1
ATOM 2266 C CA . ASN A 1 298 ? 10.992 -7.941 -9.742 1 98.06 298 ASN A CA 1
ATOM 2267 C C . ASN A 1 298 ? 9.516 -8.312 -9.766 1 98.06 298 ASN A C 1
ATOM 2269 O O . ASN A 1 298 ? 8.688 -7.652 -9.125 1 98.06 298 ASN A O 1
ATOM 2273 N N . PHE A 1 299 ? 9.148 -9.367 -10.438 1 98.44 299 PHE A N 1
ATOM 2274 C CA . PHE A 1 299 ? 7.762 -9.812 -10.492 1 98.44 299 PHE A CA 1
ATOM 2275 C C . PHE A 1 299 ? 7.48 -10.836 -9.398 1 98.44 299 PHE A C 1
ATOM 2277 O O . PHE A 1 299 ? 6.359 -11.344 -9.289 1 98.44 299 PHE A O 1
ATOM 2284 N N . ALA A 1 300 ? 8.469 -11.203 -8.586 1 98.5 300 ALA A N 1
ATOM 2285 C CA . ALA A 1 300 ? 8.359 -12.07 -7.406 1 98.5 300 ALA A CA 1
ATOM 2286 C C . ALA A 1 300 ? 8.664 -11.289 -6.129 1 98.5 300 ALA A C 1
ATOM 2288 O O . ALA A 1 300 ? 9 -10.109 -6.18 1 98.5 300 ALA A O 1
ATOM 2289 N N . ASP A 1 301 ? 8.555 -11.984 -4.961 1 98.69 301 ASP A N 1
ATOM 2290 C CA . ASP A 1 301 ? 8.82 -11.352 -3.67 1 98.69 301 ASP A CA 1
ATOM 2291 C C . ASP A 1 301 ? 10.312 -11.102 -3.479 1 98.69 301 ASP A C 1
ATOM 2293 O O . ASP A 1 301 ? 10.719 -10.469 -2.502 1 98.69 301 ASP A O 1
ATOM 2297 N N . LEU A 1 302 ? 11.141 -11.555 -4.391 1 98.44 302 LEU A N 1
ATOM 2298 C CA . LEU A 1 302 ? 12.586 -11.453 -4.199 1 98.44 302 LEU A CA 1
ATOM 2299 C C . LEU A 1 302 ? 13.008 -9.992 -4.059 1 98.44 302 LEU A C 1
ATOM 2301 O O . LEU A 1 302 ? 13.93 -9.68 -3.297 1 98.44 302 LEU A O 1
ATOM 2305 N N . GLY A 1 303 ? 12.375 -9.109 -4.852 1 98.06 303 GLY A N 1
ATOM 2306 C CA . GLY A 1 303 ? 12.641 -7.699 -4.637 1 98.06 303 GLY A CA 1
ATOM 2307 C C . GLY A 1 303 ? 12.336 -7.242 -3.223 1 98.06 303 GLY A C 1
ATOM 2308 O O . GLY A 1 303 ? 13.078 -6.445 -2.646 1 98.06 303 GLY A O 1
ATOM 2309 N N . ASP A 1 304 ? 11.258 -7.688 -2.678 1 98.44 304 ASP A N 1
ATOM 2310 C CA . ASP A 1 304 ? 10.867 -7.359 -1.312 1 98.44 304 ASP A CA 1
ATOM 2311 C C . ASP A 1 304 ? 11.875 -7.895 -0.303 1 98.44 304 ASP A C 1
ATOM 2313 O O . ASP A 1 304 ? 12.164 -7.242 0.704 1 98.44 304 ASP A O 1
ATOM 2317 N N . TRP A 1 305 ? 12.422 -9.133 -0.57 1 98.25 305 TRP A N 1
ATOM 2318 C CA . TRP A 1 305 ? 13.438 -9.688 0.316 1 98.25 305 TRP A CA 1
ATOM 2319 C C . TRP A 1 305 ? 14.578 -8.695 0.523 1 98.25 305 TRP A C 1
ATOM 2321 O O . TRP A 1 305 ? 15.094 -8.555 1.636 1 98.25 305 TRP A O 1
ATOM 2331 N N . VAL A 1 306 ? 14.914 -8.031 -0.53 1 98.06 306 VAL A N 1
ATOM 2332 C CA . VAL A 1 306 ? 16.062 -7.137 -0.525 1 98.06 306 VAL A CA 1
ATOM 2333 C C . VAL A 1 306 ? 15.656 -5.785 0.06 1 98.06 306 VAL A C 1
ATOM 2335 O O . VAL A 1 306 ? 16.25 -5.328 1.046 1 98.06 306 VAL A O 1
ATOM 2338 N N . ASP A 1 307 ? 14.656 -5.207 -0.432 1 97.5 307 ASP A N 1
ATOM 2339 C CA . ASP A 1 307 ? 14.359 -3.801 -0.172 1 97.5 307 ASP A CA 1
ATOM 2340 C C . ASP A 1 307 ? 13.766 -3.613 1.219 1 97.5 307 ASP A C 1
ATOM 2342 O O . ASP A 1 307 ? 14.016 -2.604 1.88 1 97.5 307 ASP A O 1
ATOM 2346 N N . LEU A 1 308 ? 12.961 -4.555 1.732 1 96.94 308 LEU A N 1
ATOM 2347 C CA . 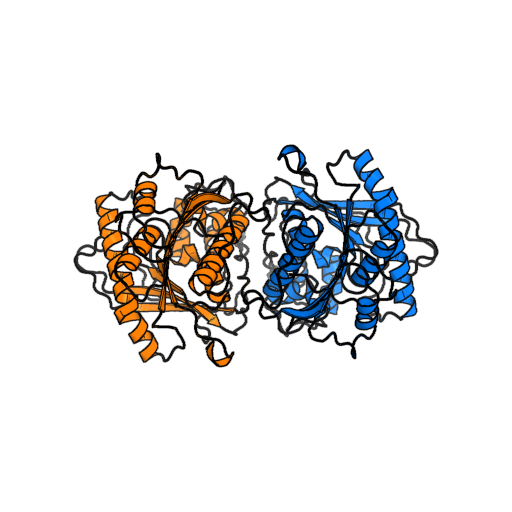LEU A 1 308 ? 12.32 -4.391 3.033 1 96.94 308 LEU A CA 1
ATOM 2348 C C . LEU A 1 308 ? 13.328 -4.555 4.16 1 96.94 308 LEU A C 1
ATOM 2350 O O . LEU A 1 308 ? 13.062 -4.164 5.301 1 96.94 308 LEU A O 1
ATOM 2354 N N . GLN A 1 309 ? 14.477 -5.105 3.801 1 95.62 309 GLN A N 1
ATOM 2355 C CA . GLN A 1 309 ? 15.516 -5.289 4.812 1 95.62 309 GLN A CA 1
ATOM 2356 C C . GLN A 1 309 ? 16.672 -4.324 4.59 1 95.62 309 GLN A C 1
ATOM 2358 O O . GLN A 1 309 ? 17.672 -4.367 5.316 1 95.62 309 GLN A O 1
ATOM 2363 N N . GLY A 1 310 ? 16.594 -3.475 3.541 1 95.5 310 GLY A N 1
ATOM 2364 C CA . GLY A 1 310 ? 17.688 -2.553 3.246 1 95.5 310 GLY A CA 1
ATOM 2365 C C . GLY A 1 310 ? 18.953 -3.25 2.777 1 95.5 310 GLY A C 1
ATOM 2366 O O . GLY A 1 310 ? 20.047 -2.861 3.158 1 95.5 310 GLY A O 1
ATOM 2367 N N . LEU A 1 311 ? 18.797 -4.293 1.967 1 96.69 311 LEU A N 1
ATOM 2368 C CA . LEU A 1 311 ? 19.922 -5.148 1.626 1 96.69 311 LEU A CA 1
ATOM 2369 C C . LEU A 1 311 ? 20.359 -4.93 0.18 1 96.69 311 LEU A C 1
ATOM 2371 O O . LEU A 1 311 ? 20.969 -5.805 -0.427 1 96.69 311 LEU A O 1
ATOM 2375 N N . ARG A 1 312 ? 19.984 -3.846 -0.428 1 95.31 312 ARG A N 1
ATOM 2376 C CA . ARG A 1 312 ? 20.469 -3.561 -1.77 1 95.31 312 ARG A CA 1
ATOM 2377 C C . ARG A 1 312 ? 22 -3.605 -1.809 1 95.31 312 ARG A C 1
ATOM 2379 O O . ARG A 1 312 ? 22.672 -3.043 -0.938 1 95.31 312 ARG A O 1
ATOM 2386 N N . ASN A 1 313 ? 22.469 -4.32 -2.781 1 93.81 313 ASN A N 1
ATOM 2387 C CA . ASN A 1 313 ? 23.906 -4.512 -3.01 1 93.81 313 ASN A CA 1
ATOM 2388 C C . ASN A 1 313 ? 24.562 -5.262 -1.854 1 93.81 313 ASN A C 1
ATOM 2390 O O . ASN A 1 313 ? 25.781 -5.195 -1.679 1 93.81 313 ASN A O 1
ATOM 2394 N N . LYS A 1 314 ? 23.828 -5.93 -1.049 1 95.69 314 LYS A N 1
ATOM 2395 C CA . LYS A 1 314 ? 24.375 -6.672 0.085 1 95.69 314 LYS A CA 1
ATOM 2396 C C . LYS A 1 314 ? 24.062 -8.164 -0.039 1 95.69 314 LYS A C 1
ATOM 2398 O O . LYS A 1 314 ? 24.328 -8.938 0.886 1 95.69 314 LYS A O 1
ATOM 2403 N N . THR A 1 315 ? 23.391 -8.508 -1.083 1 97.31 315 THR A N 1
ATOM 2404 C CA . THR A 1 315 ? 23.125 -9.891 -1.478 1 97.31 315 THR A CA 1
ATOM 2405 C C . THR A 1 315 ? 23.469 -10.109 -2.949 1 97.31 315 THR A C 1
ATOM 2407 O O . THR A 1 315 ? 23.891 -9.172 -3.637 1 97.31 315 THR A O 1
ATOM 2410 N N . ILE A 1 316 ? 23.297 -11.289 -3.467 1 97 316 ILE A N 1
ATOM 2411 C CA . ILE A 1 316 ? 23.547 -11.531 -4.883 1 97 316 ILE A CA 1
ATOM 2412 C C . ILE A 1 316 ? 22.266 -11.984 -5.566 1 97 316 ILE A C 1
ATOM 2414 O O . ILE A 1 316 ? 22.281 -12.828 -6.461 1 97 316 ILE A O 1
ATOM 2418 N N . THR A 1 317 ? 21.156 -11.523 -4.98 1 95.44 317 THR A N 1
ATOM 2419 C CA . THR A 1 317 ? 19.875 -11.812 -5.621 1 95.44 317 THR A CA 1
ATOM 2420 C C . THR A 1 317 ? 19.891 -11.398 -7.09 1 95.44 317 THR A C 1
ATOM 2422 O O . THR A 1 317 ? 20.141 -10.234 -7.406 1 95.44 317 THR A O 1
ATOM 2425 N N . PRO A 1 318 ? 19.641 -12.312 -7.973 1 92.69 318 PRO A N 1
ATOM 2426 C CA . PRO A 1 318 ? 19.797 -12 -9.391 1 92.69 318 PRO A CA 1
ATOM 2427 C C . PRO A 1 318 ? 18.578 -11.281 -9.977 1 92.69 318 PRO A C 1
ATOM 2429 O O . PRO A 1 318 ? 17.5 -11.32 -9.383 1 92.69 318 PRO A O 1
ATOM 2432 N N . SER A 1 319 ? 18.781 -10.656 -11.133 1 93.88 319 SER A N 1
ATOM 2433 C CA . SER A 1 319 ? 17.734 -10.195 -12.039 1 93.88 319 SER A CA 1
ATOM 2434 C C . SER A 1 319 ? 16.781 -9.234 -11.344 1 93.88 319 SER A C 1
ATOM 2436 O O . SER A 1 319 ? 15.562 -9.367 -11.461 1 93.88 319 SER A O 1
ATOM 2438 N N . LEU A 1 320 ? 17.25 -8.469 -10.406 1 96.25 320 LEU A N 1
ATOM 2439 C CA . LEU A 1 320 ? 16.578 -7.281 -9.898 1 96.25 320 LEU A CA 1
ATOM 2440 C C . LEU A 1 320 ? 17.156 -6.016 -10.523 1 96.25 320 LEU A C 1
ATOM 2442 O O . LEU A 1 320 ? 18.359 -5.941 -10.781 1 96.25 320 LEU A O 1
ATOM 2446 N N . ASP A 1 321 ? 16.344 -5.121 -10.852 1 95.81 321 ASP A N 1
ATOM 2447 C CA . ASP A 1 321 ? 16.812 -3.832 -11.352 1 95.81 321 ASP A CA 1
ATOM 2448 C C . ASP A 1 321 ? 16.453 -2.703 -10.391 1 95.81 321 ASP A C 1
ATOM 2450 O O . ASP A 1 321 ? 16.281 -2.936 -9.188 1 95.81 321 ASP A O 1
ATOM 2454 N N . THR A 1 322 ? 16.406 -1.415 -10.797 1 95.81 322 THR A N 1
ATOM 2455 C CA . THR A 1 322 ? 16.484 -0.247 -9.93 1 95.81 322 THR A CA 1
ATOM 2456 C C . THR A 1 322 ? 15.133 0.026 -9.266 1 95.81 322 THR A C 1
ATOM 2458 O O . THR A 1 322 ? 15.062 0.7 -8.234 1 95.81 322 THR A O 1
ATOM 2461 N N . ILE A 1 323 ? 14.062 -0.445 -9.781 1 96.94 323 ILE A N 1
ATOM 2462 C CA . ILE A 1 323 ? 12.75 -0.101 -9.242 1 96.94 323 ILE A CA 1
ATOM 2463 C C . ILE A 1 323 ? 12.633 -0.608 -7.805 1 96.94 323 ILE A C 1
ATOM 2465 O O . ILE A 1 323 ? 13.094 -1.707 -7.488 1 96.94 323 ILE A O 1
ATOM 2469 N N . TRP A 1 324 ? 12.055 0.237 -6.91 1 97.06 324 TRP A N 1
ATOM 2470 C CA . TRP A 1 324 ? 11.781 -0.106 -5.516 1 97.06 324 TRP A CA 1
ATOM 2471 C C . TRP A 1 324 ? 10.695 -1.169 -5.422 1 97.06 324 TRP A C 1
ATOM 2473 O O . TRP A 1 324 ? 9.648 -1.054 -6.066 1 97.06 324 TRP A O 1
ATOM 2483 N N . ALA A 1 325 ? 10.961 -2.236 -4.633 1 98 325 ALA A N 1
ATOM 2484 C CA . ALA A 1 325 ? 10.094 -3.412 -4.656 1 98 325 ALA A CA 1
ATOM 2485 C C . ALA A 1 325 ? 8.664 -3.045 -4.27 1 98 325 ALA A C 1
ATOM 2487 O O . ALA A 1 325 ? 7.711 -3.457 -4.93 1 98 325 ALA A O 1
ATOM 2488 N N . PRO A 1 326 ? 8.453 -2.217 -3.207 1 97.44 326 PRO A N 1
ATOM 2489 C CA . PRO A 1 326 ? 7.07 -1.85 -2.877 1 97.44 326 PRO A CA 1
ATOM 2490 C C . PRO A 1 326 ? 6.383 -1.074 -4 1 97.44 326 PRO A C 1
ATOM 2492 O O . PRO A 1 326 ? 5.176 -1.216 -4.203 1 97.44 326 PRO A O 1
ATOM 2495 N N . ARG A 1 327 ? 7.102 -0.229 -4.703 1 97.88 327 ARG A N 1
ATOM 2496 C CA . ARG A 1 327 ? 6.559 0.446 -5.879 1 97.88 327 ARG A CA 1
ATOM 2497 C C . ARG A 1 327 ? 6.18 -0.559 -6.961 1 97.88 327 ARG A C 1
ATOM 2499 O O . ARG A 1 327 ? 5.105 -0.463 -7.555 1 97.88 327 ARG A O 1
ATOM 2506 N N . MET A 1 328 ? 7.055 -1.517 -7.188 1 98.12 328 MET A N 1
ATOM 2507 C CA . MET A 1 328 ? 6.777 -2.553 -8.18 1 98.12 328 MET A CA 1
ATOM 2508 C C . MET A 1 328 ? 5.527 -3.344 -7.809 1 98.12 328 MET A C 1
ATOM 2510 O O . MET A 1 328 ? 4.672 -3.598 -8.656 1 98.12 328 MET A O 1
ATOM 2514 N N . ASP A 1 329 ? 5.453 -3.727 -6.504 1 98.25 329 ASP A N 1
ATOM 2515 C CA . ASP A 1 329 ? 4.258 -4.414 -6.02 1 98.25 329 ASP A CA 1
ATOM 2516 C C . ASP A 1 329 ? 3 -3.602 -6.316 1 98.25 329 ASP A C 1
ATOM 2518 O O . ASP A 1 329 ? 1.995 -4.152 -6.77 1 98.25 329 ASP A O 1
ATOM 2522 N N . TYR A 1 330 ? 3.102 -2.316 -6.09 1 97.31 330 TYR A N 1
ATOM 2523 C CA . TYR A 1 330 ? 1.963 -1.428 -6.301 1 97.31 330 TYR A CA 1
ATOM 2524 C C . TYR A 1 330 ? 1.562 -1.395 -7.77 1 97.31 330 TYR A C 1
ATOM 2526 O O . TYR A 1 330 ? 0.375 -1.462 -8.094 1 97.31 330 TYR A O 1
ATOM 2534 N N . ILE A 1 331 ? 2.484 -1.294 -8.641 1 96.88 331 ILE A N 1
ATOM 2535 C CA . ILE A 1 331 ? 2.227 -1.26 -10.07 1 96.88 331 ILE A CA 1
ATOM 2536 C C . ILE A 1 331 ? 1.569 -2.566 -10.508 1 96.88 331 ILE A C 1
ATOM 2538 O O . ILE A 1 331 ? 0.519 -2.555 -11.156 1 96.88 331 ILE A O 1
ATOM 2542 N N . VAL A 1 332 ? 2.123 -3.697 -10.109 1 98 332 VAL A N 1
ATOM 2543 C CA . VAL A 1 332 ? 1.654 -5.008 -10.547 1 98 332 VAL A CA 1
ATOM 2544 C C . VAL A 1 332 ? 0.247 -5.258 -10.008 1 98 332 VAL A C 1
ATOM 2546 O O . VAL A 1 332 ? -0.66 -5.609 -10.766 1 98 332 VAL A O 1
ATOM 2549 N N . LYS A 1 333 ? 0.073 -5.062 -8.719 1 96.75 333 LYS A N 1
ATOM 2550 C CA . LYS A 1 333 ? -1.237 -5.363 -8.148 1 96.75 333 LYS A CA 1
ATOM 2551 C C . LYS A 1 333 ? -2.318 -4.473 -8.758 1 96.75 333 LYS A C 1
ATOM 2553 O O . LYS A 1 333 ? -3.447 -4.922 -8.969 1 96.75 333 LYS A O 1
ATOM 2558 N N . THR A 1 334 ? -1.995 -3.182 -9.047 1 94.75 334 THR A N 1
ATOM 2559 C CA . THR A 1 334 ? -2.971 -2.266 -9.625 1 94.75 334 THR A CA 1
ATOM 2560 C C . THR A 1 334 ? -3.338 -2.695 -11.047 1 94.75 334 THR A C 1
ATOM 2562 O O . THR A 1 334 ? -4.516 -2.725 -11.406 1 94.75 334 THR A O 1
ATOM 2565 N N . LEU A 1 335 ? -2.34 -3.057 -11.836 1 96.19 335 LEU A N 1
ATOM 2566 C CA . LEU A 1 335 ? -2.59 -3.465 -13.211 1 96.19 335 LEU A CA 1
ATOM 2567 C C . LEU A 1 335 ? -3.379 -4.77 -13.258 1 96.19 335 LEU A C 1
ATOM 2569 O O . LEU A 1 335 ? -4.27 -4.93 -14.094 1 96.19 335 LEU A O 1
ATOM 2573 N N . VAL A 1 336 ? -3.088 -5.688 -12.367 1 97.69 336 VAL A N 1
ATOM 2574 C CA . VAL A 1 336 ? -3.795 -6.961 -12.32 1 97.69 336 VAL A CA 1
ATOM 2575 C C . VAL A 1 336 ? -5.25 -6.73 -11.922 1 97.69 336 VAL A C 1
ATOM 2577 O O . VAL A 1 336 ? -6.168 -7.266 -12.555 1 97.69 336 VAL A O 1
ATOM 2580 N N . GLU A 1 337 ? -5.449 -5.934 -10.898 1 95.12 337 GLU A N 1
ATOM 2581 C CA . GLU A 1 337 ? -6.805 -5.609 -10.461 1 95.12 337 GLU A CA 1
ATOM 2582 C C . GLU A 1 337 ? -7.605 -4.957 -11.586 1 95.12 337 GLU A C 1
ATOM 2584 O O . GLU A 1 337 ? -8.758 -5.324 -11.828 1 95.12 337 GLU A O 1
ATOM 2589 N N . ARG A 1 338 ? -6.996 -3.998 -12.258 1 93.44 338 ARG A N 1
ATOM 2590 C CA . ARG A 1 338 ? -7.664 -3.311 -13.359 1 93.44 338 ARG A CA 1
ATOM 2591 C C . ARG A 1 338 ? -7.992 -4.277 -14.492 1 93.44 338 ARG A C 1
ATOM 2593 O O . ARG A 1 338 ? -9.062 -4.195 -15.094 1 93.44 338 ARG A O 1
ATOM 2600 N N . PHE A 1 339 ? -7.098 -5.133 -14.773 1 96.69 339 PHE A N 1
ATOM 2601 C CA . PHE A 1 339 ? -7.305 -6.098 -15.844 1 96.69 339 PHE A CA 1
ATOM 2602 C C . PHE A 1 339 ? -8.453 -7.039 -15.508 1 96.69 339 PHE A C 1
ATOM 2604 O O . PHE A 1 339 ? -9.328 -7.289 -16.344 1 96.69 339 PHE A O 1
ATOM 2611 N N . PHE A 1 340 ? -8.453 -7.582 -14.289 1 97.44 340 PHE A N 1
ATOM 2612 C CA . PHE A 1 340 ? -9.539 -8.461 -13.875 1 97.44 340 PHE A CA 1
ATOM 2613 C C . PHE A 1 340 ? -10.875 -7.734 -13.953 1 97.44 340 PHE A C 1
ATOM 2615 O O . PHE A 1 340 ? -11.852 -8.273 -14.484 1 97.44 340 PHE A O 1
ATOM 2622 N N . GLY A 1 341 ? -10.945 -6.484 -13.469 1 94.62 341 GLY A N 1
ATOM 2623 C CA . GLY A 1 341 ? -12.164 -5.695 -13.57 1 94.62 341 GLY A CA 1
ATOM 2624 C C . GLY A 1 341 ? -12.602 -5.461 -15 1 94.62 341 GLY A C 1
ATOM 2625 O O . GLY A 1 341 ? -13.797 -5.508 -15.297 1 94.62 341 GLY A O 1
ATOM 2626 N N . PHE A 1 342 ? -11.656 -5.223 -15.844 1 95 342 PHE A N 1
ATOM 2627 C CA . PHE A 1 342 ? -11.938 -5.023 -17.266 1 95 342 PHE A CA 1
ATOM 2628 C C . PHE A 1 342 ? -12.547 -6.277 -17.875 1 95 342 PHE A C 1
ATOM 2630 O O . PHE A 1 342 ? -13.57 -6.199 -18.562 1 95 342 PHE A O 1
ATOM 2637 N N . VAL A 1 343 ? -11.969 -7.441 -17.578 1 97.5 343 VAL A N 1
ATOM 2638 C CA . VAL A 1 343 ? -12.445 -8.711 -18.125 1 97.5 343 VAL A CA 1
ATOM 2639 C C . VAL A 1 343 ? -13.852 -9 -17.609 1 97.5 343 VAL A C 1
ATOM 2641 O O . VAL A 1 343 ? -14.688 -9.531 -18.328 1 97.5 343 VAL A O 1
ATOM 2644 N N . LEU A 1 344 ? -14.109 -8.578 -16.391 1 96.12 344 LEU A N 1
ATOM 2645 C CA . LEU A 1 344 ? -15.391 -8.867 -15.758 1 96.12 344 LEU A CA 1
ATOM 2646 C C . LEU A 1 344 ? -16.406 -7.777 -16.094 1 96.12 344 LEU A C 1
ATOM 2648 O O . LEU A 1 344 ? -17.547 -7.828 -15.625 1 96.12 344 LEU A O 1
ATOM 2652 N N . GLY A 1 345 ? -16.031 -6.754 -16.812 1 93.44 345 GLY A N 1
ATOM 2653 C CA . GLY A 1 345 ? -16.938 -5.688 -17.219 1 93.44 345 GLY A CA 1
ATOM 2654 C C . GLY A 1 345 ? -17.203 -4.684 -16.109 1 93.44 345 GLY A C 1
ATOM 2655 O O . GLY A 1 345 ? -18.219 -3.994 -16.125 1 93.44 345 GLY A O 1
ATOM 2656 N N . GLU A 1 346 ? -16.281 -4.621 -15.125 1 89.56 346 GLU A N 1
ATOM 2657 C CA . GLU A 1 346 ? -16.469 -3.736 -13.977 1 89.56 346 GLU A CA 1
ATOM 2658 C C . GLU A 1 346 ? -15.867 -2.357 -14.234 1 89.56 346 GLU A C 1
ATOM 2660 O O . GLU A 1 346 ? -16.25 -1.379 -13.594 1 89.56 346 GLU A O 1
ATOM 2665 N N . ASN A 1 347 ? -14.906 -2.287 -15.047 1 88.31 347 ASN A N 1
ATOM 2666 C CA . ASN A 1 347 ? -14.266 -1.039 -15.445 1 88.31 347 ASN A CA 1
ATOM 2667 C C . ASN A 1 347 ? -13.758 -1.096 -16.875 1 88.31 347 ASN A C 1
ATOM 2669 O O . ASN A 1 347 ? -13.617 -2.18 -17.453 1 88.31 347 ASN A O 1
ATOM 2673 N N . GLU A 1 348 ? -13.492 0.085 -17.375 1 88.12 348 GLU A N 1
ATOM 2674 C CA . GLU A 1 348 ? -12.812 0.15 -18.672 1 88.12 348 GLU A CA 1
ATOM 2675 C C . GLU A 1 348 ? -11.305 0.016 -18.516 1 88.12 348 GLU A C 1
ATOM 2677 O O . GLU A 1 348 ? -10.766 0.266 -17.438 1 88.12 348 GLU A O 1
ATOM 2682 N N . TRP A 1 349 ? -10.711 -0.508 -19.547 1 89.81 349 TRP A N 1
ATOM 2683 C CA . TRP A 1 349 ? -9.25 -0.519 -19.531 1 89.81 349 TRP A CA 1
ATOM 2684 C C . TRP A 1 349 ? -8.695 0.867 -19.844 1 89.81 349 TRP A C 1
ATOM 2686 O O . TRP A 1 349 ? -9.148 1.529 -20.781 1 89.81 349 TRP A O 1
ATOM 2696 N N . SER A 1 350 ? -7.918 1.405 -18.891 1 76.62 350 SER A N 1
ATOM 2697 C CA . SER A 1 350 ? -7.359 2.74 -19.094 1 76.62 350 SER A CA 1
ATOM 2698 C C . SER A 1 350 ? -6.047 2.682 -19.859 1 76.62 350 SER A C 1
ATOM 2700 O O . SER A 1 350 ? -5.242 1.769 -19.656 1 76.62 350 SER A O 1
ATOM 2702 N N . GLU A 1 351 ? -5.906 3.732 -20.562 1 73.12 351 GLU A N 1
ATOM 2703 C CA . GLU A 1 351 ? -4.734 3.803 -21.422 1 73.12 351 GLU A CA 1
ATOM 2704 C C . GLU A 1 351 ? -3.459 4 -20.609 1 73.12 351 GLU A C 1
ATOM 2706 O O . GLU A 1 351 ? -3.48 4.652 -19.562 1 73.12 351 GLU A O 1
ATOM 2711 N N . VAL A 1 352 ? -2.463 3.34 -21.047 1 74.69 352 VAL A N 1
ATOM 2712 C CA . VAL A 1 352 ? -1.081 3.549 -20.625 1 74.69 352 VAL A CA 1
ATOM 2713 C C . VAL A 1 352 ? -0.306 4.254 -21.75 1 74.69 352 VAL A C 1
ATOM 2715 O O . VAL A 1 352 ? -0.546 4.012 -22.922 1 74.69 352 VAL A O 1
ATOM 2718 N N . PRO A 1 353 ? 0.573 5.305 -21.422 1 77.19 353 PRO A N 1
ATOM 2719 C CA . PRO A 1 353 ? 1.121 5.68 -20.109 1 77.19 353 PRO A CA 1
ATOM 2720 C C . PRO A 1 353 ? 0.164 6.547 -19.297 1 77.19 353 PRO A C 1
ATOM 2722 O O . PRO A 1 353 ? -0.763 7.141 -19.859 1 77.19 353 PRO A O 1
ATOM 2725 N N . SER A 1 354 ? 0.306 6.367 -18.016 1 81.25 354 SER A N 1
ATOM 2726 C CA . SER A 1 354 ? -0.418 7.188 -17.062 1 81.25 354 SER A CA 1
ATOM 2727 C C . SER A 1 354 ? 0.542 7.953 -16.156 1 81.25 354 SER A C 1
ATOM 2729 O O . SER A 1 354 ? 1.628 7.461 -15.828 1 81.25 354 SER A O 1
ATOM 2731 N N . PRO A 1 355 ? 0.182 9.188 -15.766 1 78.69 355 PRO A N 1
ATOM 2732 C CA . PRO A 1 355 ? 1.033 9.93 -14.844 1 78.69 355 PRO A CA 1
ATOM 2733 C C . PRO A 1 355 ? 1.222 9.219 -13.508 1 78.69 355 PRO A C 1
ATOM 2735 O O . PRO A 1 355 ? 2.229 9.43 -12.82 1 78.69 355 PRO A O 1
ATOM 2738 N N . THR A 1 356 ? 0.274 8.414 -13.266 1 82.25 356 THR A N 1
ATOM 2739 C CA . THR A 1 356 ? 0.335 7.676 -12.008 1 82.25 356 THR A CA 1
ATOM 2740 C C . THR A 1 356 ? 1.414 6.598 -12.062 1 82.25 356 THR A C 1
ATOM 2742 O O . THR A 1 356 ? 1.983 6.227 -11.039 1 82.25 356 THR A O 1
ATOM 2745 N N . PHE A 1 357 ? 1.613 6.105 -13.258 1 91.25 357 PHE A N 1
ATOM 2746 C CA . PHE A 1 357 ? 2.596 5.047 -13.445 1 91.25 357 PHE A CA 1
ATOM 2747 C C . PHE A 1 357 ? 3.588 5.414 -14.547 1 91.25 357 PHE A C 1
ATOM 2749 O O . PHE A 1 357 ? 3.609 4.785 -15.609 1 91.25 357 PHE A O 1
ATOM 2756 N N . PRO A 1 358 ? 4.457 6.344 -14.219 1 90.44 358 PRO A N 1
ATOM 2757 C CA . PRO A 1 358 ? 5.406 6.781 -15.25 1 90.44 358 PRO A CA 1
ATOM 2758 C C . PRO A 1 358 ? 6.352 5.664 -15.688 1 90.44 358 PRO A C 1
ATOM 2760 O O . PRO A 1 358 ? 6.965 5.754 -16.75 1 90.44 358 PRO A O 1
ATOM 2763 N N . GLU A 1 359 ? 6.422 4.566 -14.93 1 95.38 359 GLU A N 1
ATOM 2764 C CA . GLU A 1 359 ? 7.324 3.459 -15.227 1 95.38 359 GLU A CA 1
ATOM 2765 C C . GLU A 1 359 ? 6.738 2.543 -16.297 1 95.38 359 GLU A C 1
ATOM 2767 O O . GLU A 1 359 ? 7.457 1.73 -16.891 1 95.38 359 GLU A O 1
ATOM 2772 N N . VAL A 1 360 ? 5.434 2.607 -16.5 1 95.56 360 VAL A N 1
ATOM 2773 C CA . VAL A 1 360 ? 4.75 1.644 -17.359 1 95.56 360 VAL A CA 1
ATOM 2774 C C . VAL A 1 360 ? 4.703 2.17 -18.781 1 95.56 360 VAL A C 1
ATOM 2776 O O . VAL A 1 360 ? 4.23 3.281 -19.031 1 95.56 360 VAL A O 1
ATOM 2779 N N . GLU A 1 361 ? 5.18 1.389 -19.734 1 93.19 361 GLU A N 1
ATOM 2780 C CA . GLU A 1 361 ? 5.234 1.753 -21.156 1 93.19 361 GLU A CA 1
ATOM 2781 C C . GLU A 1 361 ? 4.375 0.816 -22 1 93.19 361 GLU A C 1
ATOM 2783 O O . GLU A 1 361 ? 4.402 -0.401 -21.812 1 93.19 361 GLU A O 1
ATOM 2788 N N . TYR A 1 362 ? 3.627 1.372 -22.875 1 93.06 362 TYR A N 1
ATOM 2789 C CA . TYR A 1 362 ? 2.877 0.587 -23.844 1 93.06 362 TYR A CA 1
ATOM 2790 C C . TYR A 1 362 ? 3.789 0.074 -24.953 1 93.06 362 TYR A C 1
ATOM 2792 O O . TYR A 1 362 ? 4.477 0.857 -25.609 1 93.06 362 TYR A O 1
ATOM 2800 N N . MET A 1 363 ? 3.766 -1.195 -25.172 1 91.44 363 MET A N 1
ATOM 2801 C CA . MET A 1 363 ? 4.602 -1.788 -26.219 1 91.44 363 MET A CA 1
ATOM 2802 C C . MET A 1 363 ? 3.762 -2.201 -27.422 1 91.44 363 MET A C 1
ATOM 2804 O O . MET A 1 363 ? 4.168 -1.998 -28.562 1 91.44 363 MET A O 1
ATOM 2808 N N . ASN A 1 364 ? 2.629 -2.811 -27.156 1 90.81 364 ASN A N 1
ATOM 2809 C CA . ASN A 1 364 ? 1.711 -3.326 -28.172 1 90.81 364 ASN A CA 1
ATOM 2810 C C . ASN A 1 364 ? 0.37 -3.723 -27.547 1 90.81 364 ASN A C 1
ATOM 2812 O O . ASN A 1 364 ? 0.244 -3.812 -26.328 1 90.81 364 ASN A O 1
ATOM 2816 N N . GLY A 1 365 ? -0.657 -3.801 -28.359 1 92.62 365 GLY A N 1
ATOM 2817 C CA . GLY A 1 365 ? -1.93 -4.234 -27.812 1 92.62 365 GLY A CA 1
ATOM 2818 C C . GLY A 1 365 ? -3.115 -3.867 -28.672 1 92.62 365 GLY A C 1
ATOM 2819 O O . GLY A 1 365 ? -2.951 -3.252 -29.734 1 92.62 365 GLY A O 1
ATOM 2820 N N . SER A 1 366 ? -4.211 -4.398 -28.234 1 88.88 366 SER A N 1
ATOM 2821 C CA . SER A 1 366 ? -5.477 -4.129 -28.906 1 88.88 366 SER A CA 1
ATOM 2822 C C . SER A 1 366 ? -5.895 -2.674 -28.734 1 88.88 366 SER A C 1
ATOM 2824 O O . SER A 1 366 ? -5.625 -2.062 -27.703 1 88.88 366 SER A O 1
ATOM 2826 N N . THR A 1 367 ? -6.215 -1.919 -29.844 1 70.62 367 THR A N 1
ATOM 2827 C CA . THR A 1 367 ? -6.66 -0.531 -29.797 1 70.62 367 THR A CA 1
ATOM 2828 C C . THR A 1 367 ? -8.047 -0.43 -29.156 1 70.62 367 THR A C 1
ATOM 2830 O O . THR A 1 367 ? -8.898 -1.288 -29.391 1 70.62 367 THR A O 1
ATOM 2833 N N . THR A 1 368 ? -8.195 -0.021 -27.984 1 56.75 368 THR A N 1
ATOM 2834 C CA . THR A 1 368 ? -9.531 0.222 -27.453 1 56.75 368 THR A CA 1
ATOM 2835 C C . THR A 1 368 ? -10.305 1.188 -28.359 1 56.75 368 THR A C 1
ATOM 2837 O O . THR A 1 368 ? -9.789 2.254 -28.719 1 56.75 368 THR A O 1
ATOM 2840 N N . SER A 1 369 ? -11.07 0.665 -29.344 1 42.94 369 SER A N 1
ATOM 2841 C CA . SER A 1 369 ? -11.914 1.569 -30.109 1 42.94 369 SER A CA 1
ATOM 2842 C C . SER A 1 369 ? -12.531 2.648 -29.234 1 42.94 369 SER A C 1
ATOM 2844 O O . SER A 1 369 ? -13.117 2.346 -28.188 1 42.94 369 SER A O 1
ATOM 2846 N N . ARG A 1 370 ? -12 3.811 -29.344 1 33.59 370 ARG A N 1
ATOM 2847 C CA . ARG A 1 370 ? -12.906 4.879 -28.938 1 33.59 370 ARG A CA 1
ATOM 2848 C C . ARG A 1 370 ? -14.219 4.812 -29.719 1 33.59 370 ARG A C 1
ATOM 2850 O O . ARG A 1 370 ? -14.211 4.594 -30.938 1 33.59 370 ARG A O 1
ATOM 2857 N N . MET B 1 1 ? 24.594 -18.219 50.969 1 29.14 1 MET B N 1
ATOM 2858 C CA . MET B 1 1 ? 24.344 -16.984 50.219 1 29.14 1 MET B CA 1
ATOM 2859 C C . MET B 1 1 ? 23.922 -17.281 48.781 1 29.14 1 MET B C 1
ATOM 2861 O O . MET B 1 1 ? 24.703 -17.781 47.969 1 29.14 1 MET B O 1
ATOM 2865 N N . LEU B 1 2 ? 22.594 -17.531 48.469 1 33.31 2 LEU B N 1
ATOM 2866 C CA . LEU B 1 2 ? 21.922 -17.844 47.219 1 33.31 2 LEU B CA 1
ATOM 2867 C C . LEU B 1 2 ? 21.938 -16.625 46.281 1 33.31 2 LEU B C 1
ATOM 2869 O O . LEU B 1 2 ? 21.344 -15.594 46.594 1 33.31 2 LEU B O 1
ATOM 2873 N N . LEU B 1 3 ? 22.953 -16.516 45.438 1 34.75 3 LEU B N 1
ATOM 2874 C CA . LEU B 1 3 ? 23 -15.508 44.375 1 34.75 3 LEU B CA 1
ATOM 2875 C C . LEU B 1 3 ? 21.812 -15.641 43.438 1 34.75 3 LEU B C 1
ATOM 2877 O O . LEU B 1 3 ? 21.656 -16.656 42.75 1 34.75 3 LEU B O 1
ATOM 2881 N N . ILE B 1 4 ? 20.797 -14.859 43.625 1 37.19 4 ILE B N 1
ATOM 2882 C CA . ILE B 1 4 ? 19.672 -14.719 42.719 1 37.19 4 ILE B CA 1
ATOM 2883 C C . ILE B 1 4 ? 20.125 -14.031 41.438 1 37.19 4 ILE B C 1
ATOM 2885 O O . ILE B 1 4 ? 20.547 -12.867 41.438 1 37.19 4 ILE B O 1
ATOM 2889 N N . PHE B 1 5 ? 20.453 -14.758 40.375 1 39.97 5 PHE B N 1
ATOM 2890 C CA . PHE B 1 5 ? 20.641 -14.242 39 1 39.97 5 PHE B CA 1
ATOM 2891 C C . PHE B 1 5 ? 19.344 -13.656 38.469 1 39.97 5 PHE B C 1
ATOM 2893 O O . PHE B 1 5 ? 18.406 -14.398 38.156 1 39.97 5 PHE B O 1
ATOM 2900 N N . LEU B 1 6 ? 19.078 -12.344 38.719 1 36.28 6 LEU B N 1
ATOM 2901 C CA . LEU B 1 6 ? 18.031 -11.617 38 1 36.28 6 LEU B CA 1
ATOM 2902 C C . LEU B 1 6 ? 18.328 -11.562 36.5 1 36.28 6 LEU B C 1
ATOM 2904 O O . LEU B 1 6 ? 19.266 -10.883 36.094 1 36.28 6 LEU B O 1
ATOM 2908 N N . SER B 1 7 ? 17.891 -12.5 35.781 1 35.09 7 SER B N 1
ATOM 2909 C CA . SER B 1 7 ? 17.891 -12.375 34.344 1 35.09 7 SER B CA 1
ATOM 2910 C C . SER B 1 7 ? 17.031 -11.211 33.875 1 35.09 7 SER B C 1
ATOM 2912 O O . SER B 1 7 ? 15.812 -11.203 34.094 1 35.09 7 SER B O 1
ATOM 2914 N N . LEU B 1 8 ? 17.547 -10.047 33.844 1 33.41 8 LEU B N 1
ATOM 2915 C CA . LEU B 1 8 ? 16.875 -8.977 33.125 1 33.41 8 LEU B CA 1
ATOM 2916 C C . LEU B 1 8 ? 16.5 -9.422 31.703 1 33.41 8 LEU B C 1
ATOM 2918 O O . LEU B 1 8 ? 17.375 -9.562 30.844 1 33.41 8 LEU B O 1
ATOM 2922 N N . VAL B 1 9 ? 15.391 -10.086 31.609 1 35.34 9 VAL B N 1
ATOM 2923 C CA . VAL B 1 9 ? 14.82 -10.32 30.281 1 35.34 9 VAL B CA 1
ATOM 2924 C C . VAL B 1 9 ? 14.531 -8.984 29.594 1 35.34 9 VAL B C 1
ATOM 2926 O O . VAL B 1 9 ? 13.633 -8.25 30 1 35.34 9 VAL B O 1
ATOM 2929 N N . CYS B 1 10 ? 15.547 -8.305 29.062 1 36.28 10 CYS B N 1
ATOM 2930 C CA . CYS B 1 10 ? 15.281 -7.18 28.188 1 36.28 10 CYS B CA 1
ATOM 2931 C C . CYS B 1 10 ? 14.266 -7.547 27.109 1 36.28 10 CYS B C 1
ATOM 2933 O O . CYS B 1 10 ? 14.531 -8.398 26.266 1 36.28 10 CYS B O 1
ATOM 2935 N N . GLU B 1 11 ? 12.984 -7.371 27.422 1 44.25 11 GLU B N 1
ATOM 2936 C CA . GLU B 1 11 ? 11.945 -7.543 26.406 1 44.25 11 GLU B CA 1
ATOM 2937 C C . GLU B 1 11 ? 12.25 -6.73 25.156 1 44.25 11 GLU B C 1
ATOM 2939 O O . GLU B 1 11 ? 12.336 -5.504 25.219 1 44.25 11 GLU B O 1
ATOM 2944 N N . VAL B 1 12 ? 13.102 -7.184 24.328 1 49.69 12 VAL B N 1
ATOM 2945 C CA . VAL B 1 12 ? 13.383 -6.516 23.062 1 49.69 12 VAL B CA 1
ATOM 2946 C C . VAL B 1 12 ? 12.102 -6.406 22.234 1 49.69 12 VAL B C 1
ATOM 2948 O O . VAL B 1 12 ? 11.492 -7.418 21.891 1 49.69 12 VAL B O 1
ATOM 2951 N N . VAL B 1 13 ? 11.414 -5.195 22.406 1 59.62 13 VAL B N 1
ATOM 2952 C CA . VAL B 1 13 ? 10.242 -4.918 21.578 1 59.62 13 VAL B CA 1
ATOM 2953 C C . VAL B 1 13 ? 10.617 -4.93 20.109 1 59.62 13 VAL B C 1
ATOM 2955 O O . VAL B 1 13 ? 11.57 -4.262 19.703 1 59.62 13 VAL B O 1
ATOM 2958 N N . SER B 1 14 ? 10.039 -5.824 19.328 1 76.62 14 SER B N 1
ATOM 2959 C CA . SER B 1 14 ? 10.273 -5.949 17.891 1 76.62 14 SER B CA 1
ATOM 2960 C C . SER B 1 14 ? 9.758 -4.727 17.141 1 76.62 14 SER B C 1
ATOM 2962 O O . SER B 1 14 ? 8.695 -4.199 17.469 1 76.62 14 SER B O 1
ATOM 2964 N N . ALA B 1 15 ? 10.508 -4.176 16.266 1 86.25 15 ALA B N 1
ATOM 2965 C CA . ALA B 1 15 ? 10.164 -3.014 15.461 1 86.25 15 ALA B CA 1
ATOM 2966 C C . ALA B 1 15 ? 8.914 -3.275 14.625 1 86.25 15 ALA B C 1
ATOM 2968 O O . ALA B 1 15 ? 8.727 -4.383 14.117 1 86.25 15 ALA B O 1
ATOM 2969 N N . VAL B 1 16 ? 8.023 -2.277 14.578 1 92.56 16 VAL B N 1
ATOM 2970 C CA . VAL B 1 16 ? 6.836 -2.285 13.734 1 92.56 16 VAL B CA 1
ATOM 2971 C C . VAL B 1 16 ? 6.969 -1.219 12.648 1 92.56 16 VAL B C 1
ATOM 2973 O O . VAL B 1 16 ? 7.008 -0.023 12.945 1 92.56 16 VAL B O 1
ATOM 2976 N N . SER B 1 17 ? 7.066 -1.628 11.453 1 93.88 17 SER B N 1
ATOM 2977 C CA . SER B 1 17 ? 7.242 -0.67 10.367 1 93.88 17 SER B CA 1
ATOM 2978 C C . SER B 1 17 ? 5.898 -0.281 9.758 1 93.88 17 SER B C 1
ATOM 2980 O O . SER B 1 17 ? 5.035 -1.136 9.547 1 93.88 17 SER B O 1
ATOM 2982 N N . PHE B 1 18 ? 5.695 1.05 9.508 1 97.12 18 PHE B N 1
ATOM 2983 C CA . PHE B 1 18 ? 4.598 1.446 8.633 1 97.12 18 PHE B CA 1
ATOM 2984 C C . PHE B 1 18 ? 4.762 0.839 7.246 1 97.12 18 PHE B C 1
ATOM 2986 O O . PHE B 1 18 ? 5.883 0.575 6.809 1 97.12 18 PHE B O 1
ATOM 2993 N N . PRO B 1 19 ? 3.623 0.556 6.57 1 96.69 19 PRO B N 1
ATOM 2994 C CA . PRO B 1 19 ? 3.783 0.211 5.156 1 96.69 19 PRO B CA 1
ATOM 2995 C C . PRO B 1 19 ? 4.543 1.276 4.371 1 96.69 19 PRO B C 1
ATOM 2997 O O . PRO B 1 19 ? 4.355 2.473 4.605 1 96.69 19 PRO B O 1
ATOM 3000 N N . PRO B 1 20 ? 5.457 0.849 3.498 1 97.25 20 PRO B N 1
ATOM 3001 C CA . PRO B 1 20 ? 6.188 1.847 2.711 1 97.25 20 PRO B CA 1
ATOM 3002 C C . PRO B 1 20 ? 5.273 2.656 1.794 1 97.25 20 PRO B C 1
ATOM 3004 O O . PRO B 1 20 ? 4.246 2.148 1.332 1 97.25 20 PRO B O 1
ATOM 3007 N N . PRO B 1 21 ? 5.629 3.941 1.555 1 97.44 21 PRO B N 1
ATOM 3008 C CA . PRO B 1 21 ? 4.891 4.691 0.534 1 97.44 21 PRO B CA 1
ATOM 3009 C C . PRO B 1 21 ? 5.008 4.066 -0.854 1 97.44 21 PRO B C 1
ATOM 3011 O O . PRO B 1 21 ? 5.938 3.297 -1.115 1 97.44 21 PRO B O 1
ATOM 3014 N N . THR B 1 22 ? 4.121 4.391 -1.741 1 96.25 22 THR B N 1
ATOM 3015 C CA . THR B 1 22 ? 3.977 3.6 -2.959 1 96.25 22 THR B CA 1
ATOM 3016 C C . THR B 1 22 ? 4.27 4.449 -4.191 1 96.25 22 THR B C 1
ATOM 3018 O O . THR B 1 22 ? 4.191 3.959 -5.32 1 96.25 22 THR B O 1
ATOM 3021 N N . GLY B 1 23 ? 4.605 5.754 -4.074 1 96.75 23 GLY B N 1
ATOM 3022 C CA . GLY B 1 23 ? 4.93 6.602 -5.211 1 96.75 23 GLY B CA 1
ATOM 3023 C C . GLY B 1 23 ? 6.25 6.238 -5.867 1 96.75 23 GLY B C 1
ATOM 3024 O O . GLY B 1 23 ? 6.957 5.344 -5.398 1 96.75 23 GLY B O 1
ATOM 3025 N N . PRO B 1 24 ? 6.562 6.879 -6.977 1 95.5 24 PRO B N 1
ATOM 3026 C CA . PRO B 1 24 ? 7.777 6.555 -7.727 1 95.5 24 PRO B CA 1
ATOM 3027 C C . PRO B 1 24 ? 9.047 7.066 -7.043 1 95.5 24 PRO B C 1
ATOM 3029 O O . PRO B 1 24 ? 10.156 6.68 -7.426 1 95.5 24 PRO B O 1
ATOM 3032 N N . TYR B 1 25 ? 8.93 7.848 -6.016 1 97.12 25 TYR B N 1
ATOM 3033 C CA . TYR B 1 25 ? 10.109 8.414 -5.367 1 97.12 25 TYR B CA 1
ATOM 3034 C C . TYR B 1 25 ? 10.188 7.98 -3.908 1 97.12 25 TYR B C 1
ATOM 3036 O O . TYR B 1 25 ? 9.195 7.527 -3.334 1 97.12 25 TYR B O 1
ATOM 3044 N N . HIS B 1 26 ? 11.438 8.062 -3.365 1 98.25 26 HIS B N 1
ATOM 3045 C CA . HIS B 1 26 ? 11.602 7.902 -1.924 1 98.25 26 HIS B CA 1
ATOM 3046 C C . HIS B 1 26 ? 11.266 9.188 -1.186 1 98.25 26 HIS B C 1
ATOM 3048 O O . HIS B 1 26 ? 10.906 10.195 -1.81 1 98.25 26 HIS B O 1
ATOM 3054 N N . VAL B 1 27 ? 11.289 9.141 0.154 1 98.88 27 VAL B N 1
ATOM 3055 C CA . VAL B 1 27 ? 10.797 10.273 0.929 1 98.88 27 VAL B CA 1
ATOM 3056 C C . VAL B 1 27 ? 11.914 10.828 1.805 1 98.88 27 VAL B C 1
ATOM 3058 O O . VAL B 1 27 ? 12.484 10.102 2.625 1 98.88 27 VAL B O 1
ATOM 3061 N N . GLY B 1 28 ? 12.242 12.078 1.581 1 98.81 28 GLY B N 1
ATOM 3062 C CA . GLY B 1 28 ? 13.07 12.82 2.523 1 98.81 28 GLY B CA 1
ATOM 3063 C C . GLY B 1 28 ? 12.273 13.43 3.66 1 98.81 28 GLY B C 1
ATOM 3064 O O . GLY B 1 28 ? 11.086 13.711 3.512 1 98.81 28 GLY B O 1
ATOM 3065 N N . TYR B 1 29 ? 12.93 13.633 4.758 1 98.44 29 TYR B N 1
ATOM 3066 C CA . TYR B 1 29 ? 12.32 14.117 5.992 1 98.44 29 TYR B CA 1
ATOM 3067 C C . TYR B 1 29 ? 13.234 15.109 6.703 1 98.44 29 TYR B C 1
ATOM 3069 O O . TYR B 1 29 ? 14.414 14.82 6.926 1 98.44 29 TYR B O 1
ATOM 3077 N N . LYS B 1 30 ? 12.641 16.234 6.977 1 97.62 30 LYS B N 1
ATOM 3078 C CA . LYS B 1 30 ? 13.391 17.25 7.699 1 97.62 30 LYS B CA 1
ATOM 3079 C C . LYS B 1 30 ? 12.461 18.172 8.484 1 97.62 30 LYS B C 1
ATOM 3081 O O . LYS B 1 30 ? 11.359 18.484 8.023 1 97.62 30 LYS B O 1
ATOM 3086 N N . GLN B 1 31 ? 12.961 18.625 9.688 1 97.62 31 GLN B N 1
ATOM 3087 C CA . GLN B 1 31 ? 12.203 19.594 10.469 1 97.62 31 GLN B CA 1
ATOM 3088 C C . GLN B 1 31 ? 12.922 20.953 10.508 1 97.62 31 GLN B C 1
ATOM 3090 O O . GLN B 1 31 ? 14.148 21 10.492 1 97.62 31 GLN B O 1
ATOM 3095 N N . HIS B 1 32 ? 12.148 21.938 10.469 1 97.5 32 HIS B N 1
ATOM 3096 C CA . HIS B 1 32 ? 12.641 23.312 10.57 1 97.5 32 HIS B CA 1
ATOM 3097 C C . HIS B 1 32 ? 11.766 24.141 11.492 1 97.5 32 HIS B C 1
ATOM 3099 O O . HIS B 1 32 ? 10.539 24.078 11.422 1 97.5 32 HIS B O 1
ATOM 3105 N N . VAL B 1 33 ? 12.414 24.906 12.359 1 96.31 33 VAL B N 1
ATOM 3106 C CA . VAL B 1 33 ? 11.695 25.828 13.25 1 96.31 33 VAL B CA 1
ATOM 3107 C C . VAL B 1 33 ? 11.641 27.219 12.617 1 96.31 33 VAL B C 1
ATOM 3109 O O . VAL B 1 33 ? 12.68 27.844 12.391 1 96.31 33 VAL B O 1
ATOM 3112 N N . PHE B 1 34 ? 10.469 27.672 12.312 1 96.56 34 PHE B N 1
ATOM 3113 C CA . PHE B 1 34 ? 10.273 29.047 11.844 1 96.56 34 PHE B CA 1
ATOM 3114 C C . PHE B 1 34 ? 10.141 30 13.023 1 96.56 34 PHE B C 1
ATOM 3116 O O . PHE B 1 34 ? 9.516 29.672 14.031 1 96.56 34 PHE B O 1
ATOM 3123 N N . ASN B 1 35 ? 10.695 31.172 12.82 1 92.56 35 ASN B N 1
ATOM 3124 C CA . ASN B 1 35 ? 10.367 32.281 13.734 1 92.56 35 ASN B CA 1
ATOM 3125 C C . ASN B 1 35 ? 9.023 32.906 13.375 1 92.56 35 ASN B C 1
ATOM 3127 O O . ASN B 1 35 ? 8.883 33.5 12.312 1 92.56 35 ASN B O 1
ATOM 3131 N N . LYS B 1 36 ? 8.055 32.688 14.18 1 90.38 36 LYS B N 1
ATOM 3132 C CA . LYS B 1 36 ? 6.703 33.219 13.969 1 90.38 36 LYS B CA 1
ATOM 3133 C C . LYS B 1 36 ? 6.047 33.594 15.297 1 90.38 36 LYS B C 1
ATOM 3135 O O . LYS B 1 36 ? 5.781 32.719 16.141 1 90.38 36 LYS B O 1
ATOM 3140 N N . THR B 1 37 ? 5.797 34.844 15.438 1 85.12 37 THR B N 1
ATOM 3141 C CA . THR B 1 37 ? 5.109 35.312 16.641 1 85.12 37 THR B CA 1
ATOM 3142 C C . THR B 1 37 ? 3.605 35.406 16.406 1 85.12 37 THR B C 1
ATOM 3144 O O . THR B 1 37 ? 3.162 36 15.414 1 85.12 37 THR B O 1
ATOM 3147 N N . THR B 1 38 ? 2.906 34.688 17.172 1 81.38 38 THR B N 1
ATOM 3148 C CA . THR B 1 38 ? 1.449 34.75 17.156 1 81.38 38 THR B CA 1
ATOM 3149 C C . THR B 1 38 ? 0.938 35.625 18.297 1 81.38 38 THR B C 1
ATOM 3151 O O . THR B 1 38 ? 1.126 35.281 19.469 1 81.38 38 THR B O 1
ATOM 3154 N N . ARG B 1 39 ? 0.347 36.719 17.906 1 78.31 39 ARG B N 1
ATOM 3155 C CA . ARG B 1 39 ? -0.225 37.562 18.938 1 78.31 39 ARG B CA 1
ATOM 3156 C C . ARG B 1 39 ? -1.399 36.906 19.625 1 78.31 39 ARG B C 1
ATOM 3158 O O . ARG B 1 39 ? -2.25 36.281 18.969 1 78.31 39 ARG B O 1
ATOM 3165 N N . ASN B 1 40 ? -1.538 37 20.969 1 82.06 40 ASN B N 1
ATOM 3166 C CA . ASN B 1 40 ? -2.588 36.375 21.766 1 82.06 40 ASN B CA 1
ATOM 3167 C C . ASN B 1 40 ? -2.693 34.875 21.484 1 82.06 40 ASN B C 1
ATOM 3169 O O . ASN B 1 40 ? -3.787 34.375 21.25 1 82.06 40 ASN B O 1
ATOM 3173 N N . ASP B 1 41 ? -1.584 34.25 21.5 1 89.38 41 ASP B N 1
ATOM 3174 C CA . ASP B 1 41 ? -1.516 32.812 21.266 1 89.38 41 ASP B CA 1
ATOM 3175 C C . ASP B 1 41 ? -2.4 32.062 22.266 1 89.38 41 ASP B C 1
ATOM 3177 O O . ASP B 1 41 ? -2.182 32.125 23.469 1 89.38 41 ASP B O 1
ATOM 3181 N N . PRO B 1 42 ? -3.422 31.375 21.766 1 91.81 42 PRO B N 1
ATOM 3182 C CA . PRO B 1 42 ? -4.383 30.719 22.672 1 91.81 42 PRO B CA 1
ATOM 3183 C C . PRO B 1 42 ? -3.783 29.531 23.422 1 91.81 42 PRO B C 1
ATOM 3185 O O . PRO B 1 42 ? -4.348 29.078 24.422 1 91.81 42 PRO B O 1
ATOM 3188 N N . VAL B 1 43 ? -2.662 28.984 23 1 90.25 43 VAL B N 1
ATOM 3189 C CA . VAL B 1 43 ? -2.107 27.781 23.609 1 90.25 43 VAL B CA 1
ATOM 3190 C C . VAL B 1 43 ? -0.783 28.109 24.297 1 90.25 43 VAL B C 1
ATOM 3192 O O . VAL B 1 43 ? -0.113 27.219 24.828 1 90.25 43 VAL B O 1
ATOM 3195 N N . ALA B 1 44 ? -0.363 29.125 24.328 1 79.38 44 ALA B N 1
ATOM 3196 C CA . ALA B 1 44 ? 0.835 29.578 25.016 1 79.38 44 ALA B CA 1
ATOM 3197 C C . ALA B 1 44 ? 0.652 31 25.547 1 79.38 44 ALA B C 1
ATOM 3199 O O . ALA B 1 44 ? 1.308 31.938 25.078 1 79.38 44 ALA B O 1
ATOM 3200 N N . PRO B 1 45 ? -0.273 31.109 26.75 1 64.62 45 PRO B N 1
ATOM 3201 C CA . PRO B 1 45 ? -0.507 32.438 27.297 1 64.62 45 PRO B CA 1
ATOM 3202 C C . PRO B 1 45 ? 0.753 33.062 27.891 1 64.62 45 PRO B C 1
ATOM 3204 O O . PRO B 1 45 ? 1.601 32.344 28.438 1 64.62 45 PRO B O 1
ATOM 3207 N N . ALA B 1 46 ? 1.246 34.375 27.5 1 55.53 46 ALA B N 1
ATOM 3208 C CA . ALA B 1 46 ? 2.357 35.25 27.875 1 55.53 46 ALA B CA 1
ATOM 3209 C C . ALA B 1 46 ? 3.449 35.219 26.812 1 55.53 46 ALA B C 1
ATOM 3211 O O . ALA B 1 46 ? 4.605 35.562 27.094 1 55.53 46 ALA B O 1
ATOM 3212 N N . ASN B 1 47 ? 3.021 34.938 25.656 1 54.28 47 ASN B N 1
ATOM 3213 C CA . ASN B 1 47 ? 3.613 35.312 24.391 1 54.28 47 ASN B CA 1
ATOM 3214 C C . ASN B 1 47 ? 4.785 34.406 24.016 1 54.28 47 ASN B C 1
ATOM 3216 O O . ASN B 1 47 ? 5.75 34.875 23.391 1 54.28 47 ASN B O 1
ATOM 3220 N N . ALA B 1 48 ? 4.723 33.25 24.656 1 51.59 48 ALA B N 1
ATOM 3221 C CA . ALA B 1 48 ? 5.887 32.375 24.547 1 51.59 48 ALA B CA 1
ATOM 3222 C C . ALA B 1 48 ? 6.066 31.875 23.125 1 51.59 48 ALA B C 1
ATOM 3224 O O . ALA B 1 48 ? 7.188 31.578 22.703 1 51.59 48 ALA B O 1
ATOM 3225 N N . SER B 1 49 ? 4.938 31.625 22.266 1 59.94 49 SER B N 1
ATOM 3226 C CA . SER B 1 49 ? 5.379 30.828 21.141 1 59.94 49 SER B CA 1
ATOM 3227 C C . SER B 1 49 ? 5.855 31.703 19.984 1 59.94 49 SER B C 1
ATOM 3229 O O . SER B 1 49 ? 5.125 32.594 19.531 1 59.94 49 SER B O 1
ATOM 3231 N N . SER B 1 50 ? 7.066 31.891 19.906 1 80.44 50 SER B N 1
ATOM 3232 C CA . SER B 1 50 ? 7.766 32.594 18.844 1 80.44 50 SER B CA 1
ATOM 3233 C C . SER B 1 50 ? 8.273 31.641 17.781 1 80.44 50 SER B C 1
ATOM 3235 O O . SER B 1 50 ? 9.195 31.969 17.016 1 80.44 50 SER B O 1
ATOM 3237 N N . ILE B 1 51 ? 7.633 30.5 17.812 1 90.88 51 ILE B N 1
ATOM 3238 C CA . ILE B 1 51 ? 8.164 29.609 16.781 1 90.88 51 ILE B CA 1
ATOM 3239 C C . ILE B 1 51 ? 7.035 28.734 16.219 1 90.88 51 ILE B C 1
ATOM 3241 O O . ILE B 1 51 ? 5.965 28.641 16.828 1 90.88 51 ILE B O 1
ATOM 3245 N N . LEU B 1 52 ? 7.141 28.375 15.094 1 94.88 52 LEU B N 1
ATOM 3246 C CA . LEU B 1 52 ? 6.309 27.422 14.367 1 94.88 52 LEU B CA 1
ATOM 3247 C C . LEU B 1 52 ? 7.152 26.266 13.82 1 94.88 52 LEU B C 1
ATOM 3249 O O . LEU B 1 52 ? 8.148 26.5 13.133 1 94.88 52 LEU B O 1
ATOM 3253 N N . LEU B 1 53 ? 6.812 25 14.242 1 96.25 53 LEU B N 1
ATOM 3254 C CA . LEU B 1 53 ? 7.586 23.859 13.758 1 96.25 53 LEU B CA 1
ATOM 3255 C C . LEU B 1 53 ? 7.008 23.328 12.453 1 96.25 53 LEU B C 1
ATOM 3257 O O . LEU B 1 53 ? 5.812 23.031 12.375 1 96.25 53 LEU B O 1
ATOM 3261 N N . ALA B 1 54 ? 7.84 23.266 11.484 1 98.38 54 ALA B N 1
ATOM 3262 C CA . ALA B 1 54 ? 7.477 22.688 10.203 1 98.38 54 ALA B CA 1
ATOM 3263 C C . ALA B 1 54 ? 8.211 21.359 9.969 1 98.38 54 ALA B C 1
ATOM 3265 O O . ALA B 1 54 ? 9.43 21.281 10.125 1 98.38 54 ALA B O 1
ATOM 3266 N N . THR B 1 55 ? 7.465 20.359 9.734 1 98.56 55 THR B N 1
ATOM 3267 C CA . THR B 1 55 ? 8.016 19.094 9.273 1 98.56 55 THR B CA 1
ATOM 3268 C C . THR B 1 55 ? 7.863 18.953 7.762 1 98.56 55 THR B C 1
ATOM 3270 O O . THR B 1 55 ? 6.746 18.984 7.238 1 98.56 55 THR B O 1
ATOM 3273 N N . PHE B 1 56 ? 9 18.766 7.078 1 98.81 56 PHE B N 1
ATOM 3274 C CA . PHE B 1 56 ? 9.016 18.641 5.625 1 98.81 56 PHE B CA 1
ATOM 3275 C C . PHE B 1 56 ? 9.086 17.172 5.215 1 98.81 56 PHE B C 1
ATOM 3277 O O . PHE B 1 56 ? 9.93 16.422 5.707 1 98.81 56 PHE B O 1
ATOM 3284 N N . TYR B 1 57 ? 8.172 16.703 4.445 1 98.88 57 TYR B N 1
ATOM 3285 C CA . TYR B 1 57 ? 8.266 15.508 3.625 1 98.88 57 TYR B CA 1
ATOM 3286 C C . TYR B 1 57 ? 8.469 15.859 2.156 1 98.88 57 TYR B C 1
ATOM 3288 O O . TYR B 1 57 ? 7.746 16.703 1.608 1 98.88 57 TYR B O 1
ATOM 3296 N N . TYR B 1 58 ? 9.391 15.305 1.473 1 98.81 58 TYR B N 1
ATOM 3297 C CA . TYR B 1 58 ? 9.664 15.695 0.096 1 98.81 58 TYR B CA 1
ATOM 3298 C C . TYR B 1 58 ? 10.273 14.539 -0.689 1 98.81 58 TYR B C 1
ATOM 3300 O O . TYR B 1 58 ? 10.82 13.609 -0.104 1 98.81 58 TYR B O 1
ATOM 3308 N N . PRO B 1 59 ? 10.109 14.547 -2.043 1 98.25 59 PRO B N 1
ATOM 3309 C CA . PRO B 1 59 ? 10.672 13.461 -2.848 1 98.25 59 PRO B CA 1
ATOM 3310 C C . PRO B 1 59 ? 12.195 13.477 -2.889 1 98.25 59 PRO B C 1
ATOM 3312 O O . PRO B 1 59 ? 12.805 14.547 -2.916 1 98.25 59 PRO B O 1
ATOM 3315 N N . THR B 1 60 ? 12.781 12.344 -2.854 1 98.44 60 THR B N 1
ATOM 3316 C CA . THR B 1 60 ? 14.227 12.141 -2.971 1 98.44 60 THR B CA 1
ATOM 3317 C C . THR B 1 60 ? 14.531 10.844 -3.705 1 98.44 60 THR B C 1
ATOM 3319 O O . THR B 1 60 ? 13.648 10 -3.875 1 98.44 60 THR B O 1
ATOM 3322 N N . LEU B 1 61 ? 15.734 10.711 -4.215 1 96.94 61 LEU B N 1
ATOM 3323 C CA . LEU B 1 61 ? 16.172 9.461 -4.82 1 96.94 61 LEU B CA 1
ATOM 3324 C C . LEU B 1 61 ? 16.984 8.633 -3.828 1 96.94 61 LEU B C 1
ATOM 3326 O O . LEU B 1 61 ? 17.375 7.5 -4.125 1 96.94 61 LEU B O 1
ATOM 3330 N N . THR B 1 62 ? 17.234 9.164 -2.645 1 97.88 62 THR B N 1
ATOM 3331 C CA . THR B 1 62 ? 17.984 8.43 -1.631 1 97.88 62 THR B CA 1
ATOM 3332 C C . THR B 1 62 ? 17.172 7.23 -1.129 1 97.88 62 THR B C 1
ATOM 3334 O O . THR B 1 62 ? 16.047 7.387 -0.645 1 97.88 62 THR B O 1
ATOM 3337 N N . ILE B 1 63 ? 17.781 6.066 -1.215 1 97.12 63 ILE B N 1
ATOM 3338 C CA . ILE B 1 63 ? 17.109 4.816 -0.859 1 97.12 63 ILE B CA 1
ATOM 3339 C C . ILE B 1 63 ? 17.062 4.676 0.66 1 97.12 63 ILE B C 1
ATOM 3341 O O . ILE B 1 63 ? 18.062 4.875 1.345 1 97.12 63 ILE B O 1
ATOM 3345 N N . PRO B 1 64 ? 15.875 4.387 1.197 1 97.69 64 PRO B N 1
ATOM 3346 C CA . PRO B 1 64 ? 15.797 4.156 2.643 1 97.69 64 PRO B CA 1
ATOM 3347 C C . PRO B 1 64 ? 16.469 2.854 3.07 1 97.69 64 PRO B C 1
ATOM 3349 O O . PRO B 1 64 ? 16.344 1.836 2.385 1 97.69 64 PRO B O 1
ATOM 3352 N N . ILE B 1 65 ? 17.188 2.852 4.117 1 95.75 65 ILE B N 1
ATOM 3353 C CA . ILE B 1 65 ? 17.781 1.705 4.789 1 95.75 65 ILE B CA 1
ATOM 3354 C C . ILE B 1 65 ? 17.281 1.636 6.23 1 95.75 65 ILE B C 1
ATOM 3356 O O . ILE B 1 65 ? 17.781 2.365 7.098 1 95.75 65 ILE B O 1
ATOM 3360 N N . PRO B 1 66 ? 16.266 0.73 6.445 1 90.88 66 PRO B N 1
ATOM 3361 C CA . PRO B 1 66 ? 15.68 0.665 7.785 1 90.88 66 PRO B CA 1
ATOM 3362 C C . PRO B 1 66 ? 16.734 0.521 8.883 1 90.88 66 PRO B C 1
ATOM 3364 O O . PRO B 1 66 ? 17.672 -0.267 8.742 1 90.88 66 PRO B O 1
ATOM 3367 N N . GLY B 1 67 ? 16.531 1.313 9.984 1 87.44 67 GLY B N 1
ATOM 3368 C CA . GLY B 1 67 ? 17.422 1.244 11.125 1 87.44 67 GLY B CA 1
ATOM 3369 C C . GLY B 1 67 ? 18.719 2.014 10.922 1 87.44 67 GLY B C 1
ATOM 3370 O O . GLY B 1 67 ? 19.516 2.137 11.844 1 87.44 67 GLY B O 1
ATOM 3371 N N . ASN B 1 68 ? 18.922 2.527 9.758 1 94.25 68 ASN B N 1
ATOM 3372 C CA . ASN B 1 68 ? 20.156 3.23 9.445 1 94.25 68 ASN B CA 1
ATOM 3373 C C . ASN B 1 68 ? 19.906 4.695 9.102 1 94.25 68 ASN B C 1
ATOM 3375 O O . ASN B 1 68 ? 20.141 5.582 9.922 1 94.25 68 ASN B O 1
ATOM 3379 N N . ASN B 1 69 ? 19.234 4.973 7.988 1 97 69 ASN B N 1
ATOM 3380 C CA . ASN B 1 69 ? 19.109 6.367 7.574 1 97 69 ASN B CA 1
ATOM 3381 C C . ASN B 1 69 ? 17.656 6.832 7.645 1 97 69 ASN B C 1
ATOM 3383 O O . ASN B 1 69 ? 17.328 7.941 7.211 1 97 69 ASN B O 1
ATOM 3387 N N . THR B 1 70 ? 16.766 6.016 8.164 1 96.56 70 THR B N 1
ATOM 3388 C CA . THR B 1 70 ? 15.359 6.398 8.258 1 96.56 70 THR B CA 1
ATOM 3389 C C . THR B 1 70 ? 15.07 7.078 9.594 1 96.56 70 THR B C 1
ATOM 3391 O O . THR B 1 70 ? 15.664 6.73 10.617 1 96.56 70 THR B O 1
ATOM 3394 N N . SER B 1 71 ? 14.188 8.039 9.57 1 93.38 71 SER B N 1
ATOM 3395 C CA . SER B 1 71 ? 13.805 8.781 10.773 1 93.38 71 SER B CA 1
ATOM 3396 C C . SER B 1 71 ? 12.938 7.938 11.695 1 93.38 71 SER B C 1
ATOM 3398 O O . SER B 1 71 ? 12.141 7.121 11.227 1 93.38 71 SER B O 1
ATOM 3400 N N . PRO B 1 72 ? 13.133 8.164 13.023 1 90.88 72 PRO B N 1
ATOM 3401 C CA . PRO B 1 72 ? 12.148 7.562 13.922 1 90.88 72 PRO B CA 1
ATOM 3402 C C . PRO B 1 72 ? 10.742 8.125 13.719 1 90.88 72 PRO B C 1
ATOM 3404 O O . PRO B 1 72 ? 10.578 9.156 13.062 1 90.88 72 PRO B O 1
ATOM 3407 N N . TYR B 1 73 ? 9.797 7.441 14.234 1 96.44 73 TYR B N 1
ATOM 3408 C CA . TYR B 1 73 ? 8.414 7.902 14.172 1 96.44 73 TYR B CA 1
ATOM 3409 C C . TYR B 1 73 ? 8.086 8.82 15.344 1 96.44 73 TYR B C 1
ATOM 3411 O O . TYR B 1 73 ? 8.305 10.031 15.273 1 96.44 73 TYR B O 1
ATOM 3419 N N . LEU B 1 74 ? 7.785 8.383 16.453 1 97.44 74 LEU B N 1
ATOM 3420 C CA . LEU B 1 74 ? 7.504 9.195 17.625 1 97.44 74 LEU B CA 1
ATOM 3421 C C . LEU B 1 74 ? 8.742 9.336 18.5 1 97.44 74 LEU B C 1
ATOM 3423 O O . LEU B 1 74 ? 9.477 8.367 18.703 1 97.44 74 LEU B O 1
ATOM 3427 N N . ASP B 1 75 ? 9 10.531 18.984 1 95.88 75 ASP B N 1
ATOM 3428 C CA . ASP B 1 75 ? 9.984 10.656 20.062 1 95.88 75 ASP B CA 1
ATOM 3429 C C . ASP B 1 75 ? 9.516 9.938 21.328 1 95.88 75 ASP B C 1
ATOM 3431 O O . ASP B 1 75 ? 8.312 9.797 21.562 1 95.88 75 ASP B O 1
ATOM 3435 N N . PRO B 1 76 ? 10.422 9.508 22.203 1 95.44 76 PRO B N 1
ATOM 3436 C CA . PRO B 1 76 ? 10.078 8.68 23.344 1 95.44 76 PRO B CA 1
ATOM 3437 C C . PRO B 1 76 ? 9.078 9.352 24.281 1 95.44 76 PRO B C 1
ATOM 3439 O O . PRO B 1 76 ? 8.195 8.688 24.844 1 95.44 76 PRO B O 1
ATOM 3442 N N . THR B 1 77 ? 9.188 10.656 24.484 1 96.94 77 THR B N 1
ATOM 3443 C CA . THR B 1 77 ? 8.289 11.352 25.391 1 96.94 77 THR B CA 1
ATOM 3444 C C . THR B 1 77 ? 6.863 11.352 24.859 1 96.94 77 THR B C 1
ATOM 3446 O O . THR B 1 77 ? 5.922 11.023 25.578 1 96.94 77 THR B O 1
ATOM 3449 N N . THR B 1 78 ? 6.723 11.734 23.609 1 97.31 78 THR B N 1
ATOM 3450 C CA . THR B 1 78 ? 5.41 11.711 22.969 1 97.31 78 THR B CA 1
ATOM 3451 C C . THR B 1 78 ? 4.828 10.297 22.969 1 97.31 78 THR B C 1
ATOM 3453 O O . THR B 1 78 ? 3.652 10.109 23.281 1 97.31 78 THR B O 1
ATOM 3456 N N . ALA B 1 79 ? 5.648 9.312 22.672 1 97.62 79 ALA B N 1
ATOM 3457 C CA . ALA B 1 79 ? 5.211 7.918 22.656 1 97.62 79 ALA B CA 1
ATOM 3458 C C . ALA B 1 79 ? 4.699 7.492 24.031 1 97.62 79 ALA B C 1
ATOM 3460 O O . ALA B 1 79 ? 3.66 6.84 24.141 1 97.62 79 ALA B O 1
ATOM 3461 N N . ASP B 1 80 ? 5.379 7.855 25.016 1 97.06 80 ASP B N 1
ATOM 3462 C CA . ASP B 1 80 ? 5.004 7.477 26.375 1 97.06 80 ASP B CA 1
ATOM 3463 C C . ASP B 1 80 ? 3.713 8.18 26.812 1 97.06 80 ASP B C 1
ATOM 3465 O O . ASP B 1 80 ? 2.838 7.559 27.422 1 97.06 80 ASP B O 1
ATOM 3469 N N . LEU B 1 81 ? 3.625 9.469 26.531 1 97.12 81 LEU B N 1
ATOM 3470 C CA . LEU B 1 81 ? 2.443 10.227 26.922 1 97.12 81 LEU B CA 1
ATOM 3471 C C . LEU B 1 81 ? 1.187 9.641 26.297 1 97.12 81 LEU B C 1
ATOM 3473 O O . LEU B 1 81 ? 0.207 9.359 26.984 1 97.12 81 LEU B O 1
ATOM 3477 N N . TRP B 1 82 ? 1.228 9.438 25.016 1 97.5 82 TRP B N 1
ATOM 3478 C CA . TRP B 1 82 ? 0.076 8.883 24.312 1 97.5 82 TRP B CA 1
ATOM 3479 C C . TRP B 1 82 ? -0.127 7.414 24.672 1 97.5 82 TRP B C 1
ATOM 3481 O O . TRP B 1 82 ? -1.258 6.973 24.891 1 97.5 82 TRP B O 1
ATOM 3491 N N . GLY B 1 83 ? 0.973 6.68 24.719 1 97.81 83 GLY B N 1
ATOM 3492 C CA . GLY B 1 83 ? 0.886 5.266 25.047 1 97.81 83 GLY B CA 1
ATOM 3493 C C . GLY B 1 83 ? 0.267 5.012 26.406 1 97.81 83 GLY B C 1
ATOM 3494 O O . GLY B 1 83 ? -0.593 4.137 26.562 1 97.81 83 GLY B O 1
ATOM 3495 N N . ASP B 1 84 ? 0.723 5.766 27.375 1 96.88 84 ASP B N 1
ATOM 3496 C CA . ASP B 1 84 ? 0.178 5.621 28.719 1 96.88 84 ASP B CA 1
ATOM 3497 C C . ASP B 1 84 ? -1.295 6.02 28.75 1 96.88 84 ASP B C 1
ATOM 3499 O O . ASP B 1 84 ? -2.125 5.293 29.312 1 96.88 84 ASP B O 1
ATOM 3503 N N . ALA B 1 85 ? -1.61 7.113 28.188 1 96.44 85 ALA B N 1
ATOM 3504 C CA . ALA B 1 85 ? -2.973 7.645 28.219 1 96.44 85 ALA B CA 1
ATOM 3505 C C . ALA B 1 85 ? -3.947 6.688 27.531 1 96.44 85 ALA B C 1
ATOM 3507 O O . ALA B 1 85 ? -5.105 6.578 27.938 1 96.44 85 ALA B O 1
ATOM 3508 N N . LEU B 1 86 ? -3.467 5.98 26.531 1 97.25 86 LEU B N 1
ATOM 3509 C CA . LEU B 1 86 ? -4.352 5.145 25.734 1 97.25 86 LEU B CA 1
ATOM 3510 C C . LEU B 1 86 ? -4.125 3.666 26.016 1 97.25 86 LEU B C 1
ATOM 3512 O O . LEU B 1 86 ? -4.672 2.799 25.344 1 97.25 86 LEU B O 1
ATOM 3516 N N . GLN B 1 87 ? -3.27 3.324 26.969 1 97.62 87 GLN B N 1
ATOM 3517 C CA . GLN B 1 87 ? -3.057 1.993 27.531 1 97.62 87 GLN B CA 1
ATOM 3518 C C . GLN B 1 87 ? -2.422 1.059 26.5 1 97.62 87 GLN B C 1
ATOM 3520 O O . GLN B 1 87 ? -2.877 -0.072 26.328 1 97.62 87 GLN B O 1
ATOM 3525 N N . TYR B 1 88 ? -1.475 1.619 25.844 1 97.5 88 TYR B N 1
ATOM 3526 C CA . TYR B 1 88 ? -0.668 0.755 25 1 97.5 88 TYR B CA 1
ATOM 3527 C C . TYR B 1 88 ? 0.305 -0.076 25.828 1 97.5 88 TYR B C 1
ATOM 3529 O O . TYR B 1 88 ? 0.907 0.427 26.766 1 97.5 88 TYR B O 1
ATOM 3537 N N . PRO B 1 89 ? 0.479 -1.308 25.453 1 95.94 89 PRO B N 1
ATOM 3538 C CA . PRO B 1 89 ? 1.361 -2.166 26.25 1 95.94 89 PRO B CA 1
ATOM 3539 C C . PRO B 1 89 ? 2.838 -1.958 25.922 1 95.94 89 PRO B C 1
ATOM 3541 O O . PRO B 1 89 ? 3.178 -1.56 24.812 1 95.94 89 PRO B O 1
ATOM 3544 N N . ASP B 1 90 ? 3.736 -2.135 26.922 1 93.06 90 ASP B N 1
ATOM 3545 C CA . ASP B 1 90 ? 5.176 -2.332 26.781 1 93.06 90 ASP B CA 1
ATOM 3546 C C . ASP B 1 90 ? 5.82 -1.181 26.016 1 93.06 90 ASP B C 1
ATOM 3548 O O . ASP B 1 90 ? 6.727 -1.397 25.203 1 93.06 90 ASP B O 1
ATOM 3552 N N . HIS B 1 91 ? 5.305 -0.014 26.141 1 93.81 91 HIS B N 1
ATOM 3553 C CA . HIS B 1 91 ? 5.832 1.149 25.438 1 93.81 91 HIS B CA 1
ATOM 3554 C C . HIS B 1 91 ? 5.859 0.913 23.938 1 93.81 91 HIS B C 1
ATOM 3556 O O . HIS B 1 91 ? 6.797 1.334 23.25 1 93.81 91 HIS B O 1
ATOM 3562 N N . SER B 1 92 ? 4.871 0.242 23.406 1 94.88 92 SER B N 1
ATOM 3563 C CA . SER B 1 92 ? 4.887 -0.293 22.047 1 94.88 92 SER B CA 1
ATOM 3564 C C . SER B 1 92 ? 4.879 0.826 21.016 1 94.88 92 SER B C 1
ATOM 3566 O O . SER B 1 92 ? 5.352 0.643 19.891 1 94.88 92 SER B O 1
ATOM 3568 N N . LEU B 1 93 ? 4.379 1.999 21.328 1 96.75 93 LEU B N 1
ATOM 3569 C CA . LEU B 1 93 ? 4.312 3.078 20.359 1 96.75 93 LEU B CA 1
ATOM 3570 C C . LEU B 1 93 ? 5.711 3.514 19.938 1 96.75 93 LEU B C 1
ATOM 3572 O O . LEU B 1 93 ? 5.895 4.059 18.844 1 96.75 93 LEU B O 1
ATOM 3576 N N . GLN B 1 94 ? 6.676 3.262 20.734 1 94.75 94 GLN B N 1
ATOM 3577 C CA . GLN B 1 94 ? 8.047 3.645 20.438 1 94.75 94 GLN B CA 1
ATOM 3578 C C . GLN B 1 94 ? 8.664 2.717 19.391 1 94.75 94 GLN B C 1
ATOM 3580 O O . GLN B 1 94 ? 9.719 3.016 18.828 1 94.75 94 GLN B O 1
ATOM 3585 N N . SER B 1 95 ? 8.047 1.595 19.125 1 93.12 95 SER B N 1
ATOM 3586 C CA . SER B 1 95 ? 8.609 0.577 18.25 1 93.12 95 SER B CA 1
ATOM 3587 C C . SER B 1 95 ? 8.352 0.905 16.781 1 93.12 95 SER B C 1
ATOM 3589 O O . SER B 1 95 ? 8.953 0.302 15.891 1 93.12 95 SER B O 1
ATOM 3591 N N . PHE B 1 96 ? 7.508 1.9 16.516 1 96.12 96 PHE B N 1
ATOM 3592 C CA . PHE B 1 96 ? 7.137 2.211 15.141 1 96.12 96 PHE B CA 1
ATOM 3593 C C . PHE B 1 96 ? 8.305 2.85 14.398 1 96.12 96 PHE B C 1
ATOM 3595 O O . PHE B 1 96 ? 9.016 3.691 14.953 1 96.12 96 PHE B O 1
ATOM 3602 N N . THR B 1 97 ? 8.516 2.402 13.172 1 95.69 97 THR B N 1
ATOM 3603 C CA . THR B 1 97 ? 9.547 2.965 12.305 1 95.69 97 THR B CA 1
ATOM 3604 C C . THR B 1 97 ? 8.938 3.449 10.992 1 95.69 97 THR B C 1
ATOM 3606 O O . THR B 1 97 ? 7.82 3.064 10.633 1 95.69 97 THR B O 1
ATOM 3609 N N . THR B 1 98 ? 9.664 4.371 10.328 1 97.5 98 THR B N 1
ATOM 3610 C CA . THR B 1 98 ? 9.195 4.949 9.07 1 97.5 98 THR B CA 1
ATOM 3611 C C . THR B 1 98 ? 10.141 4.59 7.93 1 97.5 98 THR B C 1
ATOM 3613 O O . THR B 1 98 ? 11.133 3.889 8.133 1 97.5 98 THR B O 1
ATOM 3616 N N . TRP B 1 99 ? 9.789 5.023 6.777 1 98 99 TRP B N 1
ATOM 3617 C CA . TRP B 1 99 ? 10.602 4.852 5.574 1 98 99 TRP B CA 1
ATOM 3618 C C . TRP B 1 99 ? 11.172 6.188 5.105 1 98 99 TRP B C 1
ATOM 3620 O O . TRP B 1 99 ? 11.656 6.301 3.98 1 98 99 TRP B O 1
ATOM 3630 N N . ASN B 1 100 ? 11.008 7.188 5.961 1 98.62 100 ASN B N 1
ATOM 3631 C CA . ASN B 1 100 ? 11.461 8.539 5.629 1 98.62 100 ASN B CA 1
ATOM 3632 C C . ASN B 1 100 ? 12.953 8.703 5.875 1 98.62 100 ASN B C 1
ATOM 3634 O O . ASN B 1 100 ? 13.438 8.453 6.98 1 98.62 100 ASN B O 1
ATOM 3638 N N . VAL B 1 101 ? 13.648 9.117 4.879 1 98.69 101 VAL B N 1
ATOM 3639 C CA . VAL B 1 101 ? 15.086 9.297 5.008 1 98.69 101 VAL B CA 1
ATOM 3640 C C . VAL B 1 101 ? 15.391 10.672 5.605 1 98.69 101 VAL B C 1
ATOM 3642 O O . VAL B 1 101 ? 15.055 11.695 5.012 1 98.69 101 VAL B O 1
ATOM 3645 N N . TYR B 1 102 ? 16.047 10.68 6.73 1 97.44 102 TYR B N 1
ATOM 3646 C CA . TYR B 1 102 ? 16.312 11.906 7.469 1 97.44 102 TYR B CA 1
ATOM 3647 C C . TYR B 1 102 ? 17.297 12.797 6.699 1 97.44 102 TYR B C 1
ATOM 3649 O O . TYR B 1 102 ? 18.375 12.359 6.324 1 97.44 102 TYR B O 1
ATOM 3657 N N . ASP B 1 103 ? 16.859 14.031 6.41 1 97.31 103 ASP B N 1
ATOM 3658 C CA . ASP B 1 103 ? 17.672 15.086 5.812 1 97.31 103 ASP B CA 1
ATOM 3659 C C . ASP B 1 103 ? 18.25 14.641 4.473 1 97.31 103 ASP B C 1
ATOM 3661 O O . ASP B 1 103 ? 19.422 14.906 4.18 1 97.31 103 ASP B O 1
ATOM 3665 N N . ALA B 1 104 ? 17.484 13.891 3.727 1 98.5 104 ALA B N 1
ATOM 3666 C CA . ALA B 1 104 ? 17.906 13.438 2.4 1 98.5 104 ALA B CA 1
ATOM 3667 C C . ALA B 1 104 ? 17.984 14.609 1.424 1 98.5 104 ALA B C 1
ATOM 3669 O O . ALA B 1 104 ? 17.312 15.633 1.616 1 98.5 104 ALA B O 1
ATOM 3670 N N . VAL B 1 105 ? 18.828 14.508 0.405 1 98 105 VAL B N 1
ATOM 3671 C CA . VAL B 1 105 ? 18.891 15.508 -0.653 1 98 105 VAL B CA 1
ATOM 3672 C C . VAL B 1 105 ? 17.562 15.547 -1.405 1 98 105 VAL B C 1
ATOM 3674 O O . VAL B 1 105 ? 17.062 14.516 -1.853 1 98 105 VAL B O 1
ATOM 3677 N N . PRO B 1 106 ? 16.922 16.703 -1.47 1 98.19 106 PRO B N 1
ATOM 3678 C CA . PRO B 1 106 ? 15.672 16.781 -2.213 1 98.19 106 PRO B CA 1
ATOM 3679 C C . PRO B 1 106 ? 15.852 16.516 -3.707 1 98.19 106 PRO B C 1
ATOM 3681 O O . PRO B 1 106 ? 16.906 16.828 -4.266 1 98.19 106 PRO B O 1
ATOM 3684 N N . LEU B 1 107 ? 14.859 15.969 -4.309 1 97.25 107 LEU B N 1
ATOM 3685 C CA . LEU B 1 107 ? 14.836 15.758 -5.75 1 97.25 107 LEU B CA 1
ATOM 3686 C C . LEU B 1 107 ? 14.32 17 -6.469 1 97.25 107 LEU B C 1
ATOM 3688 O O . LEU B 1 107 ? 13.234 17.5 -6.156 1 97.25 107 LEU B O 1
ATOM 3692 N N . ASP B 1 108 ? 15.094 17.516 -7.355 1 95.31 108 ASP B N 1
ATOM 3693 C CA . ASP B 1 108 ? 14.602 18.562 -8.258 1 95.31 108 ASP B CA 1
ATOM 3694 C C . ASP B 1 108 ? 13.844 17.938 -9.43 1 95.31 108 ASP B C 1
ATOM 3696 O O . ASP B 1 108 ? 14.453 17.406 -10.359 1 95.31 108 ASP B O 1
ATOM 3700 N N . MET B 1 109 ? 12.562 18.062 -9.398 1 90.5 109 MET B N 1
ATOM 3701 C CA . MET B 1 109 ? 11.695 17.438 -10.398 1 90.5 109 MET B CA 1
ATOM 3702 C C . MET B 1 109 ? 12 17.969 -11.789 1 90.5 109 MET B C 1
ATOM 3704 O O . MET B 1 109 ? 11.797 17.266 -12.789 1 90.5 109 MET B O 1
ATOM 3708 N N . THR B 1 110 ? 12.492 19.141 -11.891 1 88.06 110 THR B N 1
ATOM 3709 C CA . THR B 1 110 ? 12.805 19.734 -13.18 1 88.06 110 THR B CA 1
ATOM 3710 C C . THR B 1 110 ? 13.945 18.984 -13.859 1 88.06 110 THR B C 1
ATOM 3712 O O . THR B 1 110 ? 14.047 18.969 -15.094 1 88.06 110 THR B O 1
ATOM 3715 N N . ASP B 1 111 ? 14.711 18.328 -13.078 1 86.81 111 ASP B N 1
ATOM 3716 C CA . ASP B 1 111 ? 15.789 17.516 -13.617 1 86.81 111 ASP B CA 1
ATOM 3717 C C . ASP B 1 111 ? 15.234 16.312 -14.367 1 86.81 111 ASP B C 1
ATOM 3719 O O . ASP B 1 111 ? 15.922 15.727 -15.219 1 86.81 111 ASP B O 1
ATOM 3723 N N . LEU B 1 112 ? 14.047 15.93 -14.031 1 85.88 112 LEU B N 1
ATOM 3724 C CA . LEU B 1 112 ? 13.414 14.773 -14.656 1 85.88 112 LEU B CA 1
ATOM 3725 C C . LEU B 1 112 ? 12.523 15.203 -15.82 1 85.88 112 LEU B C 1
ATOM 3727 O O . LEU B 1 112 ? 11.828 14.375 -16.406 1 85.88 112 LEU B O 1
ATOM 3731 N N . GLY B 1 113 ? 12.461 16.5 -16.016 1 82.94 113 GLY B N 1
ATOM 3732 C CA . GLY B 1 113 ? 11.672 17 -17.125 1 82.94 113 GLY B CA 1
ATOM 3733 C C . GLY B 1 113 ? 10.211 17.234 -16.766 1 82.94 113 GLY B C 1
ATOM 3734 O O . GLY B 1 113 ? 9.367 17.391 -17.656 1 82.94 113 GLY B O 1
ATOM 3735 N N . VAL B 1 114 ? 9.984 17.156 -15.477 1 83.44 114 VAL B N 1
ATOM 3736 C CA . VAL B 1 114 ? 8.617 17.422 -15.055 1 83.44 114 VAL B CA 1
ATOM 3737 C C . VAL B 1 114 ? 8.578 18.641 -14.148 1 83.44 114 VAL B C 1
ATOM 3739 O O . VAL B 1 114 ? 9.602 19.016 -13.555 1 83.44 114 VAL B O 1
ATOM 3742 N N . GLY B 1 115 ? 7.594 19.344 -14.102 1 86.38 115 GLY B N 1
ATOM 3743 C CA . GLY B 1 115 ? 7.445 20.516 -13.242 1 86.38 115 GLY B CA 1
ATOM 3744 C C . GLY B 1 115 ? 7.316 20.156 -11.773 1 86.38 115 GLY B C 1
ATOM 3745 O O . GLY B 1 115 ? 6.883 19.047 -11.43 1 86.38 115 GLY B O 1
ATOM 3746 N N . GLN B 1 116 ? 7.746 21.141 -10.938 1 92.19 116 GLN B N 1
ATOM 3747 C CA . GLN B 1 116 ? 7.531 20.953 -9.508 1 92.19 116 GLN B CA 1
ATOM 3748 C C . GLN B 1 116 ? 6.043 20.969 -9.164 1 92.19 116 GLN B C 1
ATOM 3750 O O . GLN B 1 116 ? 5.309 21.844 -9.609 1 92.19 116 GLN B O 1
ATOM 3755 N N . LYS B 1 117 ? 5.598 19.969 -8.391 1 96.38 117 LYS B N 1
ATOM 3756 C CA . LYS B 1 117 ? 4.203 19.922 -7.953 1 96.38 117 LYS B CA 1
ATOM 3757 C C . LYS B 1 117 ? 3.932 20.969 -6.875 1 96.38 117 LYS B C 1
ATOM 3759 O O . LYS B 1 117 ? 4.852 21.406 -6.184 1 96.38 117 LYS B O 1
ATOM 3764 N N . PRO B 1 118 ? 2.697 21.422 -6.762 1 98.44 118 PRO B N 1
ATOM 3765 C CA . PRO B 1 118 ? 2.369 22.359 -5.691 1 98.44 118 PRO B CA 1
ATOM 3766 C C . PRO B 1 118 ? 2.746 21.844 -4.309 1 98.44 118 PRO B C 1
ATOM 3768 O O . PRO B 1 118 ? 2.643 20.641 -4.051 1 98.44 118 PRO B O 1
ATOM 3771 N N . THR B 1 119 ? 3.234 22.719 -3.484 1 98.88 119 THR B N 1
ATOM 3772 C CA . THR B 1 119 ? 3.527 22.375 -2.1 1 98.88 119 THR B CA 1
ATOM 3773 C C . THR B 1 119 ? 2.24 22.156 -1.31 1 98.88 119 THR B C 1
ATOM 3775 O O . THR B 1 119 ? 1.277 22.906 -1.473 1 98.88 119 THR B O 1
ATOM 3778 N N . VAL B 1 120 ? 2.203 21.141 -0.457 1 98.94 120 VAL B N 1
ATOM 3779 C CA . VAL B 1 120 ? 1.025 20.828 0.345 1 98.94 120 VAL B CA 1
ATOM 3780 C C . VAL B 1 120 ? 1.233 21.312 1.779 1 98.94 120 VAL B C 1
ATOM 3782 O O . VAL B 1 120 ? 2.207 20.938 2.434 1 98.94 120 VAL B O 1
ATOM 3785 N N . ILE B 1 121 ? 0.364 22.188 2.26 1 98.94 121 ILE B N 1
ATOM 3786 C CA . ILE B 1 121 ? 0.333 22.531 3.676 1 98.94 121 ILE B CA 1
ATOM 3787 C C . ILE B 1 121 ? -0.609 21.594 4.418 1 98.94 121 ILE B C 1
ATOM 3789 O O . ILE B 1 121 ? -1.785 21.469 4.066 1 98.94 121 ILE B O 1
ATOM 3793 N N . PHE B 1 122 ? -0.09 20.922 5.387 1 98.94 122 PHE B N 1
ATOM 3794 C CA . PHE B 1 122 ? -0.904 20 6.172 1 98.94 122 PHE B CA 1
ATOM 3795 C C . PHE B 1 122 ? -1.085 20.516 7.594 1 98.94 122 PHE B C 1
ATOM 3797 O O . PHE B 1 122 ? -0.117 20.922 8.242 1 98.94 122 PHE B O 1
ATOM 3804 N N . SER B 1 123 ? -2.312 20.453 8.062 1 98.88 123 SER B N 1
ATOM 3805 C CA . SER B 1 123 ? -2.645 20.859 9.43 1 98.88 123 SER B CA 1
ATOM 3806 C C . SER B 1 123 ? -3.297 19.703 10.195 1 98.88 123 SER B C 1
ATOM 3808 O O . SER B 1 123 ? -4.324 19.172 9.766 1 98.88 123 SER B O 1
ATOM 3810 N N . PRO B 1 124 ? -2.766 19.297 11.375 1 98.69 124 PRO B N 1
ATOM 3811 C CA . PRO B 1 124 ? -3.268 18.156 12.125 1 98.69 124 PRO B CA 1
ATOM 3812 C C . PRO B 1 124 ? -4.551 18.453 12.891 1 98.69 124 PRO B C 1
ATOM 3814 O O . PRO B 1 124 ? -5.02 19.609 12.891 1 98.69 124 PRO B O 1
ATOM 3817 N N . GLY B 1 125 ? -5.105 17.406 13.492 1 97.94 125 GLY B N 1
ATOM 3818 C CA . GLY B 1 125 ? -6.238 17.594 14.383 1 97.94 125 GLY B CA 1
ATOM 3819 C C . GLY B 1 125 ? -5.879 18.344 15.648 1 97.94 125 GLY B C 1
ATOM 3820 O O . GLY B 1 125 ? -4.719 18.375 16.062 1 97.94 125 GLY B O 1
ATOM 3821 N N . GLY B 1 126 ? -6.891 18.984 16.219 1 96.62 126 GLY B N 1
ATOM 3822 C CA . GLY B 1 126 ? -6.648 19.688 17.469 1 96.62 126 GLY B CA 1
ATOM 3823 C C . GLY B 1 126 ? -5.988 18.844 18.531 1 96.62 126 GLY B C 1
ATOM 3824 O O . GLY B 1 126 ? -6.504 17.781 18.891 1 96.62 126 GLY B O 1
ATOM 3825 N N . GLY B 1 127 ? -4.832 19.312 18.984 1 95.56 127 GLY B N 1
ATOM 3826 C CA . GLY B 1 127 ? -4.141 18.609 20.062 1 95.56 127 GLY B CA 1
ATOM 3827 C C . GLY B 1 127 ? -3.295 17.453 19.562 1 95.56 127 GLY B C 1
ATOM 3828 O O . GLY B 1 127 ? -2.668 16.75 20.359 1 95.56 127 GLY B O 1
ATOM 3829 N N . GLU B 1 128 ? -3.246 17.188 18.297 1 97.19 128 GLU B N 1
ATOM 3830 C CA . GLU B 1 128 ? -2.467 16.078 17.734 1 97.19 128 GLU B CA 1
ATOM 3831 C C . GLU B 1 128 ? -1.202 16.594 17.047 1 97.19 128 GLU B C 1
ATOM 3833 O O . GLU B 1 128 ? -1.216 17.656 16.422 1 97.19 128 GLU B O 1
ATOM 3838 N N . ASN B 1 129 ? -0.143 15.828 17.203 1 97.88 129 ASN B N 1
ATOM 3839 C CA . ASN B 1 129 ? 1.099 16.156 16.516 1 97.88 129 ASN B CA 1
ATOM 3840 C C . ASN B 1 129 ? 1.002 15.867 15.016 1 97.88 129 ASN B C 1
ATOM 3842 O O . ASN B 1 129 ? 0.371 14.898 14.609 1 97.88 129 ASN B O 1
ATOM 3846 N N . ALA B 1 130 ? 1.721 16.688 14.219 1 98.5 130 ALA B N 1
ATOM 3847 C CA . ALA B 1 130 ? 1.743 16.5 12.773 1 98.5 130 ALA B CA 1
ATOM 3848 C C . ALA B 1 130 ? 2.277 15.125 12.398 1 98.5 130 ALA B C 1
ATOM 3850 O O . ALA B 1 130 ? 1.838 14.531 11.414 1 98.5 130 ALA B O 1
ATOM 3851 N N . ILE B 1 131 ? 3.191 14.578 13.211 1 98.44 131 ILE B N 1
ATOM 3852 C CA . ILE B 1 131 ? 3.84 13.305 12.914 1 98.44 131 ILE B CA 1
ATOM 3853 C C . ILE B 1 131 ? 2.807 12.18 12.938 1 98.44 131 ILE B C 1
ATOM 3855 O O . ILE B 1 131 ? 3.045 11.102 12.406 1 98.44 131 ILE B O 1
ATOM 3859 N N . MET B 1 132 ? 1.655 12.398 13.555 1 98.62 132 MET B N 1
ATOM 3860 C CA . MET B 1 132 ? 0.604 11.391 13.656 1 98.62 132 MET B CA 1
ATOM 3861 C C . MET B 1 132 ? -0.16 11.266 12.344 1 98.62 132 MET B C 1
ATOM 3863 O O . MET B 1 132 ? -1.186 10.586 12.281 1 98.62 132 MET B O 1
ATOM 3867 N N . TYR B 1 133 ? 0.376 11.898 11.336 1 98.81 133 TYR B N 1
ATOM 3868 C CA . TYR B 1 133 ? -0.133 11.805 9.969 1 98.81 133 TYR B CA 1
ATOM 3869 C C . TYR B 1 133 ? 0.98 11.438 8.992 1 98.81 133 TYR B C 1
ATOM 3871 O O . TYR B 1 133 ? 0.957 11.852 7.832 1 98.81 133 TYR B O 1
ATOM 3879 N N . ASN B 1 134 ? 1.922 10.719 9.438 1 98.69 134 ASN B N 1
ATOM 3880 C CA . ASN B 1 134 ? 3.082 10.297 8.664 1 98.69 134 ASN B CA 1
ATOM 3881 C C . ASN B 1 134 ? 2.676 9.469 7.449 1 98.69 134 ASN B C 1
ATOM 3883 O O . ASN B 1 134 ? 3.234 9.633 6.363 1 98.69 134 ASN B O 1
ATOM 3887 N N . ALA B 1 135 ? 1.747 8.562 7.617 1 98.62 135 ALA B N 1
ATOM 3888 C CA . ALA B 1 135 ? 1.352 7.68 6.523 1 98.62 135 ALA B CA 1
ATOM 3889 C C . ALA B 1 135 ? 0.899 8.477 5.305 1 98.62 135 ALA B C 1
ATOM 3891 O O . ALA B 1 135 ? 1.363 8.234 4.188 1 98.62 135 ALA B O 1
ATOM 3892 N N . LEU B 1 136 ? 0.06 9.461 5.523 1 98.88 136 LEU B N 1
ATOM 3893 C CA . LEU B 1 136 ? -0.462 10.258 4.418 1 98.88 136 LEU B CA 1
ATOM 3894 C C . LEU B 1 136 ? 0.615 11.172 3.855 1 98.88 136 LEU B C 1
ATOM 3896 O O . LEU B 1 136 ? 0.823 11.219 2.641 1 98.88 136 LEU B O 1
ATOM 3900 N N . ASN B 1 137 ? 1.295 11.891 4.719 1 98.88 137 ASN B N 1
ATOM 3901 C CA . ASN B 1 137 ? 2.258 12.891 4.27 1 98.88 137 ASN B CA 1
ATOM 3902 C C . ASN B 1 137 ? 3.441 12.25 3.551 1 98.88 137 ASN B C 1
ATOM 3904 O O . ASN B 1 137 ? 3.932 12.781 2.555 1 98.88 137 ASN B O 1
ATOM 3908 N N . SER B 1 138 ? 3.91 11.109 4.055 1 98.88 138 SER B N 1
ATOM 3909 C CA . SER B 1 138 ? 4.969 10.367 3.369 1 98.88 138 SER B CA 1
ATOM 3910 C C . SER B 1 138 ? 4.504 9.883 2 1 98.88 138 SER B C 1
ATOM 3912 O O . SER B 1 138 ? 5.266 9.922 1.032 1 98.88 138 SER B O 1
ATOM 3914 N N . GLU B 1 139 ? 3.27 9.406 1.934 1 98.69 139 GLU B N 1
ATOM 3915 C CA . GLU B 1 139 ? 2.725 8.961 0.657 1 98.69 139 GLU B CA 1
ATOM 3916 C C . GLU B 1 139 ? 2.697 10.094 -0.363 1 98.69 139 GLU B C 1
ATOM 3918 O O . GLU B 1 139 ? 3.104 9.914 -1.513 1 98.69 139 GLU B O 1
ATOM 3923 N N . LEU B 1 140 ? 2.234 11.242 0.032 1 98.75 140 LEU B N 1
ATOM 3924 C CA . LEU B 1 140 ? 2.162 12.383 -0.878 1 98.75 140 LEU B CA 1
ATOM 3925 C C . LEU B 1 140 ? 3.551 12.773 -1.377 1 98.75 140 LEU B C 1
ATOM 3927 O O . LEU B 1 140 ? 3.729 13.07 -2.561 1 98.75 140 LEU B O 1
ATOM 3931 N N . ALA B 1 141 ? 4.5 12.742 -0.491 1 98.69 141 ALA B N 1
ATOM 3932 C CA . ALA B 1 141 ? 5.875 13.055 -0.886 1 98.69 141 ALA B CA 1
ATOM 3933 C C . ALA B 1 141 ? 6.402 12.031 -1.889 1 98.69 141 ALA B C 1
ATOM 3935 O O . ALA B 1 141 ? 7.074 12.391 -2.857 1 98.69 141 ALA B O 1
ATOM 3936 N N . SER B 1 142 ? 6.086 10.781 -1.641 1 98.19 142 SER B N 1
ATOM 3937 C CA . SER B 1 142 ? 6.535 9.727 -2.549 1 98.19 142 SER B CA 1
ATOM 3938 C C . SER B 1 142 ? 5.938 9.906 -3.939 1 98.19 142 SER B C 1
ATOM 3940 O O . SER B 1 142 ? 6.453 9.367 -4.918 1 98.19 142 SER B O 1
ATOM 3942 N N . GLN B 1 143 ? 4.836 10.656 -4.055 1 96.62 143 GLN B N 1
ATOM 3943 C CA . GLN B 1 143 ? 4.176 10.938 -5.324 1 96.62 143 GLN B CA 1
ATOM 3944 C C . GLN B 1 143 ? 4.738 12.195 -5.977 1 96.62 143 GLN B C 1
ATOM 3946 O O . GLN B 1 143 ? 4.309 12.586 -7.062 1 96.62 143 GLN B O 1
ATOM 3951 N N . GLY B 1 144 ? 5.602 12.875 -5.293 1 96.56 144 GLY B N 1
ATOM 3952 C CA . GLY B 1 144 ? 6.289 14 -5.906 1 96.56 144 GLY B CA 1
ATOM 3953 C C . GLY B 1 144 ? 5.957 15.328 -5.258 1 96.56 144 GLY B C 1
ATOM 3954 O O . GLY B 1 144 ? 6.461 16.375 -5.68 1 96.56 144 GLY B O 1
ATOM 3955 N N . TYR B 1 145 ? 5.172 15.344 -4.199 1 98.12 145 TYR B N 1
ATOM 3956 C CA . TYR B 1 145 ? 4.797 16.578 -3.531 1 98.12 145 TYR B CA 1
ATOM 3957 C C . TYR B 1 145 ? 5.746 16.906 -2.383 1 98.12 145 TYR B C 1
ATOM 3959 O O . TYR B 1 145 ? 6.27 15.984 -1.734 1 98.12 145 TYR B O 1
ATOM 3967 N N . THR B 1 146 ? 5.969 18.141 -2.188 1 98.75 146 THR B N 1
ATOM 3968 C CA . THR B 1 146 ? 6.508 18.594 -0.914 1 98.75 146 THR B CA 1
ATOM 3969 C C . THR B 1 146 ? 5.387 18.891 0.077 1 98.75 146 THR B C 1
ATOM 3971 O O . THR B 1 146 ? 4.43 19.594 -0.254 1 98.75 146 THR B O 1
ATOM 3974 N N . VAL B 1 147 ? 5.496 18.312 1.248 1 98.94 147 VAL B N 1
ATOM 3975 C CA . VAL B 1 147 ? 4.496 18.531 2.285 1 98.94 147 VAL B CA 1
ATOM 3976 C C . VAL B 1 147 ? 5.129 19.281 3.457 1 98.94 147 VAL B C 1
ATOM 3978 O O . VAL B 1 147 ? 6.219 18.922 3.912 1 98.94 147 VAL B O 1
ATOM 3981 N N . ILE B 1 148 ? 4.504 20.312 3.875 1 98.94 148 ILE B N 1
ATOM 3982 C CA . ILE B 1 148 ? 4.844 21.031 5.102 1 98.94 148 ILE B CA 1
ATOM 3983 C C . ILE B 1 148 ? 3.77 20.781 6.156 1 98.94 148 ILE B C 1
ATOM 3985 O O . ILE B 1 148 ? 2.691 21.375 6.102 1 98.94 148 ILE B O 1
ATOM 3989 N N . ALA B 1 149 ? 4.09 19.969 7.098 1 98.94 149 ALA B N 1
ATOM 3990 C CA . ALA B 1 149 ? 3.178 19.688 8.203 1 98.94 149 ALA B CA 1
ATOM 3991 C C . ALA B 1 149 ? 3.498 20.562 9.406 1 98.94 149 ALA B C 1
ATOM 3993 O O . ALA B 1 149 ? 4.637 20.594 9.883 1 98.94 149 ALA B O 1
ATOM 3994 N N . LEU B 1 150 ? 2.502 21.234 9.938 1 98.38 150 LEU B N 1
ATOM 3995 C CA . LEU B 1 150 ? 2.75 22.281 10.922 1 98.38 150 LEU B CA 1
ATOM 3996 C C . LEU B 1 150 ? 2.359 21.828 12.32 1 98.38 150 LEU B C 1
ATOM 3998 O O . LEU B 1 150 ? 1.279 21.25 12.516 1 98.38 150 LEU B O 1
ATOM 4002 N N . ASP B 1 151 ? 3.242 22.031 13.227 1 96.31 151 ASP B N 1
ATOM 4003 C CA . ASP B 1 151 ? 2.979 21.875 14.656 1 96.31 151 ASP B CA 1
ATOM 4004 C C . ASP B 1 151 ? 3.033 23.234 15.367 1 96.31 151 ASP B C 1
ATOM 4006 O O . ASP B 1 151 ? 3.939 24.031 15.125 1 96.31 151 ASP B O 1
ATOM 4010 N N . HIS B 1 152 ? 2.066 23.391 16.188 1 93.38 152 HIS B N 1
ATOM 4011 C CA . HIS B 1 152 ? 1.977 24.625 16.953 1 93.38 152 HIS B CA 1
ATOM 4012 C C . HIS B 1 152 ? 2.377 24.422 18.406 1 93.38 152 HIS B C 1
ATOM 4014 O O . HIS B 1 152 ? 1.62 23.828 19.188 1 93.38 152 HIS B O 1
ATOM 4020 N N . PRO B 1 153 ? 3.537 24.938 18.766 1 92.25 153 PRO B N 1
ATOM 4021 C CA . PRO B 1 153 ? 4.008 24.703 20.141 1 92.25 153 PRO B CA 1
ATOM 4022 C C . PRO B 1 153 ? 2.998 25.141 21.188 1 92.25 153 PRO B C 1
ATOM 4024 O O . PRO B 1 153 ? 2.408 26.219 21.078 1 92.25 153 PRO B O 1
ATOM 4027 N N . GLY B 1 154 ? 2.82 24.312 22.141 1 91.94 154 GLY B N 1
ATOM 4028 C CA . GLY B 1 154 ? 1.89 24.594 23.219 1 91.94 154 GLY B CA 1
ATOM 4029 C C . GLY B 1 154 ? 0.531 23.953 23.031 1 91.94 154 GLY B C 1
ATOM 4030 O O . GLY B 1 154 ? -0.266 23.875 23.969 1 91.94 154 GLY B O 1
ATOM 4031 N N . GLU B 1 155 ? 0.252 23.484 21.844 1 94.12 155 GLU B N 1
ATOM 4032 C CA . GLU B 1 155 ? -1.052 22.891 21.562 1 94.12 155 GLU B CA 1
ATOM 4033 C C . GLU B 1 155 ? -1.077 21.422 21.953 1 94.12 155 GLU B C 1
ATOM 4035 O O . GLU B 1 155 ? -1.974 20.969 22.672 1 94.12 155 GLU B O 1
ATOM 4040 N N . THR B 1 156 ? -0.12 20.656 21.453 1 95.38 156 THR B N 1
ATOM 4041 C CA . THR B 1 156 ? -0.067 19.219 21.703 1 95.38 156 THR B CA 1
ATOM 4042 C C . THR B 1 156 ? 0.454 18.922 23.109 1 95.38 156 THR B C 1
ATOM 4044 O O . THR B 1 156 ? 1.115 19.766 23.719 1 95.38 156 THR B O 1
ATOM 4047 N N . PRO B 1 157 ? 0.22 17.781 23.609 1 95.38 157 PRO B N 1
ATOM 4048 C CA . PRO B 1 157 ? 0.7 17.5 24.953 1 95.38 157 PRO B CA 1
ATOM 4049 C C . PRO B 1 157 ? 2.213 17.656 25.094 1 95.38 157 PRO B C 1
ATOM 4051 O O . PRO B 1 157 ? 2.705 18.016 26.156 1 95.38 157 PRO B O 1
A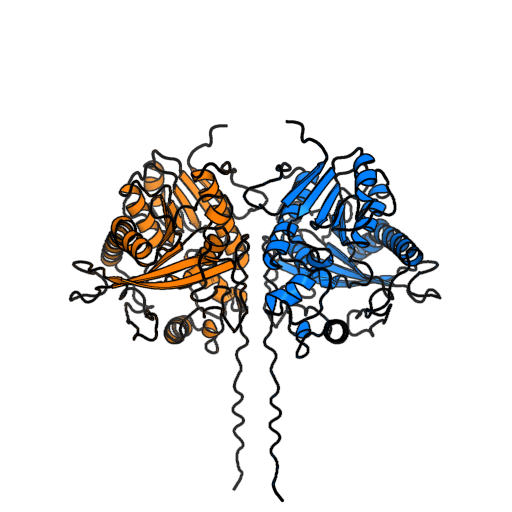TOM 4054 N N . TYR B 1 158 ? 2.9 17.328 24.062 1 95.38 158 TYR B N 1
ATOM 4055 C CA . TYR B 1 158 ? 4.344 17.516 24 1 95.38 158 TYR B CA 1
ATOM 4056 C C . TYR B 1 158 ? 4.805 17.656 22.547 1 95.38 158 TYR B C 1
ATOM 4058 O O . TYR B 1 158 ? 4.289 16.984 21.656 1 95.38 158 TYR B O 1
ATOM 4066 N N . LEU B 1 159 ? 5.738 18.531 22.344 1 95.56 159 LEU B N 1
ATOM 4067 C CA . LEU B 1 159 ? 6.34 18.75 21.031 1 95.56 159 LEU B CA 1
ATOM 4068 C C . LEU B 1 159 ? 7.863 18.734 21.125 1 95.56 159 LEU B C 1
ATOM 4070 O O . LEU B 1 159 ? 8.461 19.688 21.641 1 95.56 159 LEU B O 1
ATOM 4074 N N . GLN B 1 160 ? 8.438 17.641 20.641 1 95.44 160 GLN B N 1
ATOM 4075 C CA . GLN B 1 160 ? 9.891 17.594 20.562 1 95.44 160 GLN B CA 1
ATOM 4076 C C . GLN B 1 160 ? 10.422 18.469 19.438 1 95.44 160 GLN B C 1
ATOM 4078 O O . GLN B 1 160 ? 9.977 18.359 18.297 1 95.44 160 GLN B O 1
ATOM 4083 N N . LEU B 1 161 ? 11.32 19.375 19.734 1 95.12 161 LEU B N 1
ATOM 4084 C CA . LEU B 1 161 ? 11.969 20.203 18.719 1 95.12 161 LEU B CA 1
ATOM 4085 C C . LEU B 1 161 ? 13.188 19.5 18.141 1 95.12 161 LEU B C 1
ATOM 4087 O O . LEU B 1 161 ? 13.727 18.578 18.75 1 95.12 161 LEU B O 1
ATOM 4091 N N . PRO B 1 162 ? 13.586 19.875 16.938 1 94.69 162 PRO B N 1
ATOM 4092 C CA . PRO B 1 162 ? 14.703 19.172 16.281 1 94.69 162 PRO B CA 1
ATOM 4093 C C . PRO B 1 162 ? 16.047 19.5 16.906 1 94.69 162 PRO B C 1
ATOM 4095 O O . PRO B 1 162 ? 16.156 20.422 17.734 1 94.69 162 PRO B O 1
ATOM 4098 N N . ASP B 1 163 ? 17.109 18.656 16.578 1 90 163 ASP B N 1
ATOM 4099 C CA . ASP B 1 163 ? 18.531 18.859 16.891 1 90 163 ASP B CA 1
ATOM 4100 C C . ASP B 1 163 ? 18.766 18.859 18.391 1 90 163 ASP B C 1
ATOM 4102 O O . ASP B 1 163 ? 19.578 19.641 18.891 1 90 163 ASP B O 1
ATOM 4106 N N . GLY B 1 164 ? 17.938 18.125 19.078 1 86.44 164 GLY B N 1
ATOM 4107 C CA . GLY B 1 164 ? 18.188 17.906 20.5 1 86.44 164 GLY B CA 1
ATOM 4108 C C . GLY B 1 164 ? 17.703 19.047 21.375 1 86.44 164 GLY B C 1
ATOM 4109 O O . GLY B 1 164 ? 17.953 19.062 22.578 1 86.44 164 GLY B O 1
ATOM 4110 N N . ALA B 1 165 ? 17.062 20.016 20.781 1 91.88 165 ALA B N 1
ATOM 4111 C CA . ALA B 1 165 ? 16.484 21.094 21.578 1 91.88 165 ALA B CA 1
ATOM 4112 C C . ALA B 1 165 ? 15.438 20.562 22.547 1 91.88 165 ALA B C 1
ATOM 4114 O O . ALA B 1 165 ? 14.82 19.531 22.281 1 91.88 165 ALA B O 1
ATOM 4115 N N . PRO B 1 166 ? 15.367 21.234 23.656 1 92.38 166 PRO B N 1
ATOM 4116 C CA . PRO B 1 166 ? 14.328 20.812 24.594 1 92.38 166 PRO B CA 1
ATOM 4117 C C . PRO B 1 166 ? 12.922 20.875 23.984 1 92.38 166 PRO B C 1
ATOM 4119 O O . PRO B 1 166 ? 12.625 21.797 23.234 1 92.38 166 PRO B O 1
ATOM 4122 N N . GLY B 1 167 ? 12.102 19.953 24.375 1 94.25 167 GLY B N 1
ATOM 4123 C CA . GLY B 1 167 ? 10.719 19.938 23.922 1 94.25 167 GLY B CA 1
ATOM 4124 C C . GLY B 1 167 ? 9.836 20.922 24.672 1 94.25 167 GLY B C 1
ATOM 4125 O O . GLY B 1 167 ? 10.273 21.562 25.625 1 94.25 167 GLY B O 1
ATOM 4126 N N . ILE B 1 168 ? 8.656 21.078 24.156 1 92.88 168 ILE B N 1
ATOM 4127 C CA . ILE B 1 168 ? 7.672 21.984 24.734 1 92.88 168 ILE B CA 1
ATOM 4128 C C . ILE B 1 168 ? 6.414 21.219 25.125 1 92.88 168 ILE B C 1
ATOM 4130 O O . ILE B 1 168 ? 5.793 20.562 24.297 1 92.88 168 ILE B O 1
ATOM 4134 N N . TYR B 1 169 ? 6.051 21.297 26.391 1 93.62 169 TYR B N 1
ATOM 4135 C CA . TYR B 1 169 ? 4.793 20.703 26.844 1 93.62 169 TYR B CA 1
ATOM 4136 C C . TYR B 1 169 ? 3.621 21.641 26.531 1 93.62 169 TYR B C 1
ATOM 4138 O O . TYR B 1 169 ? 3.775 22.859 26.531 1 93.62 169 TYR B O 1
ATOM 4146 N N . GLY B 1 170 ? 2.426 21.047 26.219 1 93.69 170 GLY B N 1
ATOM 4147 C CA . GLY B 1 170 ? 1.227 21.812 25.922 1 93.69 170 GLY B CA 1
ATOM 4148 C C . GLY B 1 170 ? 0.004 21.312 26.672 1 93.69 170 GLY B C 1
ATOM 4149 O O . GLY B 1 170 ? 0.084 21 27.859 1 93.69 170 GLY B O 1
ATOM 4150 N N . ILE B 1 171 ? -1.127 21.391 26 1 93.38 171 ILE B N 1
ATOM 4151 C CA . ILE B 1 171 ? -2.406 21.016 26.594 1 93.38 171 ILE B CA 1
ATOM 4152 C C . ILE B 1 171 ? -2.418 19.516 26.875 1 93.38 171 ILE B C 1
ATOM 4154 O O . ILE B 1 171 ? -2.023 18.703 26.031 1 93.38 171 ILE B O 1
ATOM 4158 N N . ASP B 1 172 ? -2.914 19.188 28 1 92.94 172 ASP B N 1
ATOM 4159 C CA . ASP B 1 172 ? -2.955 17.797 28.422 1 92.94 172 ASP B CA 1
ATOM 4160 C C . ASP B 1 172 ? -3.85 16.969 27.5 1 92.94 172 ASP B C 1
ATOM 4162 O O . ASP B 1 172 ? -4.918 17.422 27.094 1 92.94 172 ASP B O 1
ATOM 4166 N N . ILE B 1 173 ? -3.461 15.766 27.266 1 88.44 173 ILE B N 1
ATOM 4167 C CA . ILE B 1 173 ? -4.129 14.852 26.344 1 88.44 173 ILE B CA 1
ATOM 4168 C C . ILE B 1 173 ? -5.57 14.625 26.797 1 88.44 173 ILE B C 1
ATOM 4170 O O . ILE B 1 173 ? -6.445 14.359 25.969 1 88.44 173 ILE B O 1
ATOM 4174 N N . THR B 1 174 ? -5.863 14.75 28.062 1 88.25 174 THR B N 1
ATOM 4175 C CA . THR B 1 174 ? -7.18 14.438 28.609 1 88.25 174 THR B CA 1
ATOM 4176 C C . THR B 1 174 ? -8.039 15.703 28.703 1 88.25 174 THR B C 1
ATOM 4178 O O . THR B 1 174 ? -9.211 15.633 29.094 1 88.25 174 THR B O 1
ATOM 4181 N N . GLU B 1 175 ? -7.422 16.734 28.391 1 89.69 175 GLU B N 1
ATOM 4182 C CA . GLU B 1 175 ? -8.156 18 28.5 1 89.69 175 GLU B CA 1
ATOM 4183 C C . GLU B 1 175 ? -9.234 18.094 27.422 1 89.69 175 GLU B C 1
ATOM 4185 O O . GLU B 1 175 ? -9.008 17.734 26.266 1 89.69 175 GLU B O 1
ATOM 4190 N N . THR B 1 176 ? -10.383 18.609 27.812 1 89.94 176 THR B N 1
ATOM 4191 C CA . THR B 1 176 ? -11.461 18.922 26.875 1 89.94 176 THR B CA 1
ATOM 4192 C C . THR B 1 176 ? -11.391 20.375 26.422 1 89.94 176 THR B C 1
ATOM 4194 O O . THR B 1 176 ? -11.32 21.281 27.25 1 89.94 176 T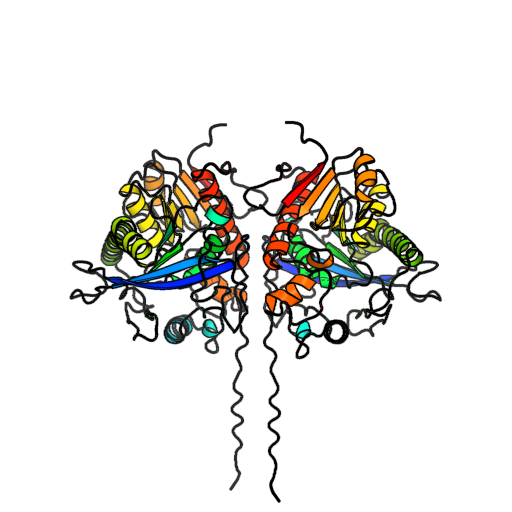HR B O 1
ATOM 4197 N N . TRP B 1 177 ? -11.406 20.562 25.141 1 93.06 177 TRP B N 1
ATOM 4198 C CA . TRP B 1 177 ? -11.328 21.906 24.609 1 93.06 177 TRP B CA 1
ATOM 4199 C C . TRP B 1 177 ? -12.703 22.562 24.594 1 93.06 177 TRP B C 1
ATOM 4201 O O . TRP B 1 177 ? -13.695 21.953 24.188 1 93.06 177 TRP B O 1
ATOM 4211 N N . SER B 1 178 ? -12.742 23.812 25.078 1 93.88 178 SER B N 1
ATOM 4212 C CA . SER B 1 178 ? -13.945 24.609 24.875 1 93.88 178 SER B CA 1
ATOM 4213 C C . SER B 1 178 ? -14.094 25.016 23.406 1 93.88 178 SER B C 1
ATOM 4215 O O . SER B 1 178 ? -13.125 24.984 22.641 1 93.88 178 SER B O 1
ATOM 4217 N N . TYR B 1 179 ? -15.312 25.312 23.062 1 93.19 179 TYR B N 1
ATOM 4218 C CA . TYR B 1 179 ? -15.539 25.812 21.703 1 93.19 179 TYR B CA 1
ATOM 4219 C C . TYR B 1 179 ? -14.719 27.062 21.453 1 93.19 179 TYR B C 1
ATOM 4221 O O . TYR B 1 179 ? -14.18 27.25 20.344 1 93.19 179 TYR B O 1
ATOM 4229 N N . GLU B 1 180 ? -14.602 27.922 22.484 1 94.62 180 GLU B N 1
ATOM 4230 C CA . GLU B 1 180 ? -13.844 29.156 22.359 1 94.62 180 GLU B CA 1
ATOM 4231 C C . GLU B 1 180 ? -12.367 28.875 22.078 1 94.62 180 GLU B C 1
ATOM 4233 O O . GLU B 1 180 ? -11.758 29.531 21.219 1 94.62 180 GLU B O 1
ATOM 4238 N N . LEU B 1 181 ? -11.836 27.938 22.734 1 94.31 181 LEU B N 1
ATOM 4239 C CA . LEU B 1 181 ? -10.453 27.547 22.484 1 94.31 181 LEU B CA 1
ATOM 4240 C C . LEU B 1 181 ? -10.297 26.984 21.062 1 94.31 181 LEU B C 1
ATOM 4242 O O . LEU B 1 181 ? -9.344 27.328 20.359 1 94.31 181 LEU B O 1
ATOM 4246 N N . GLY B 1 182 ? -11.258 26.188 20.672 1 95.75 182 GLY B N 1
ATOM 4247 C CA . GLY B 1 182 ? -11.242 25.656 19.312 1 95.75 182 GLY B CA 1
ATOM 4248 C C . GLY B 1 182 ? -11.219 26.719 18.25 1 95.75 182 GLY B C 1
ATOM 4249 O O . GLY B 1 182 ? -10.422 26.656 17.312 1 95.75 182 GLY B O 1
ATOM 4250 N N . VAL B 1 183 ? -12.031 27.688 18.406 1 96.25 183 VAL B N 1
ATOM 4251 C CA . VAL B 1 183 ? -12.133 28.781 17.438 1 96.25 183 VAL B CA 1
ATOM 4252 C C . VAL B 1 183 ? -10.836 29.594 17.453 1 96.25 183 VAL B C 1
ATOM 4254 O O . VAL B 1 183 ? -10.344 30 16.391 1 96.25 183 VAL B O 1
ATOM 4257 N N . ALA B 1 184 ? -10.297 29.828 18.625 1 94.88 184 ALA B N 1
ATOM 4258 C CA . ALA B 1 184 ? -9.055 30.594 18.734 1 94.88 184 ALA B CA 1
ATOM 4259 C C . ALA B 1 184 ? -7.906 29.859 18.047 1 94.88 184 ALA B C 1
ATOM 4261 O O . ALA B 1 184 ? -7.098 30.469 17.344 1 94.88 184 ALA B O 1
ATOM 4262 N N . VAL B 1 185 ? -7.828 28.547 18.25 1 95.69 185 VAL B N 1
ATOM 4263 C CA . VAL B 1 185 ? -6.785 27.75 17.625 1 95.69 185 VAL B CA 1
ATOM 4264 C C . VAL B 1 185 ? -7 27.703 16.109 1 95.69 185 VAL B C 1
ATOM 4266 O O . VAL B 1 185 ? -6.043 27.766 15.336 1 95.69 185 VAL B O 1
ATOM 4269 N N . TYR B 1 186 ? -8.242 27.594 15.719 1 96.88 186 TYR B N 1
ATOM 4270 C CA . TYR B 1 186 ? -8.578 27.672 14.305 1 96.88 186 TYR B CA 1
ATOM 4271 C C . TYR B 1 186 ? -8.023 28.953 13.68 1 96.88 186 TYR B C 1
ATOM 4273 O O . TYR B 1 186 ? -7.352 28.906 12.641 1 96.88 186 TYR B O 1
ATOM 4281 N N . ASN B 1 187 ? -8.297 30.062 14.273 1 95.69 187 ASN B N 1
ATOM 4282 C CA . ASN B 1 187 ? -7.832 31.344 13.758 1 95.69 187 ASN B CA 1
ATOM 4283 C C . ASN B 1 187 ? -6.309 31.406 13.703 1 95.69 187 ASN B C 1
ATOM 4285 O O . ASN B 1 187 ? -5.738 31.922 12.742 1 95.69 187 ASN B O 1
ATOM 4289 N N . MET B 1 188 ? -5.684 30.906 14.727 1 94.12 188 MET B N 1
ATOM 4290 C CA . MET B 1 188 ? -4.227 30.844 14.766 1 94.12 188 MET B CA 1
ATOM 4291 C C . MET B 1 188 ? -3.688 30.016 13.602 1 94.12 188 MET B C 1
ATOM 4293 O O . MET B 1 188 ? -2.748 30.438 12.922 1 94.12 188 MET B O 1
ATOM 4297 N N . ARG B 1 189 ? -4.293 28.906 13.312 1 96.44 189 ARG B N 1
ATOM 4298 C CA . ARG B 1 189 ? -3.803 28 12.281 1 96.44 189 ARG B CA 1
ATOM 4299 C C . ARG B 1 189 ? -4.012 28.578 10.891 1 96.44 189 ARG B C 1
ATOM 4301 O O . ARG B 1 189 ? -3.176 28.375 10 1 96.44 189 ARG B O 1
ATOM 4308 N N . VAL B 1 190 ? -5.137 29.25 10.68 1 97 190 VAL B N 1
ATOM 4309 C CA . VAL B 1 190 ? -5.328 29.938 9.414 1 97 190 VAL B CA 1
ATOM 4310 C C . VAL B 1 190 ? -4.219 30.969 9.219 1 97 190 VAL B C 1
ATOM 4312 O O . VAL B 1 190 ? -3.588 31.031 8.164 1 97 190 VAL B O 1
ATOM 4315 N N . SER B 1 191 ? -3.984 31.75 10.289 1 95.38 191 SER B N 1
ATOM 4316 C CA . SER B 1 191 ? -2.947 32.781 10.242 1 95.38 191 SER B CA 1
ATOM 4317 C C . SER B 1 191 ? -1.577 32.156 9.977 1 95.38 191 SER B C 1
ATOM 4319 O O . SER B 1 191 ? -0.811 32.688 9.156 1 95.38 191 SER B O 1
ATOM 4321 N N . ASP B 1 192 ? -1.267 31.094 10.648 1 95.88 192 ASP B N 1
ATOM 4322 C CA . ASP B 1 192 ? 0.029 30.438 10.5 1 95.88 192 ASP B CA 1
ATOM 4323 C C . ASP B 1 192 ? 0.182 29.844 9.102 1 95.88 192 ASP B C 1
ATOM 4325 O O . ASP B 1 192 ? 1.273 29.859 8.523 1 95.88 192 ASP B O 1
ATOM 4329 N N . THR B 1 193 ? -0.869 29.25 8.555 1 97.88 193 THR B N 1
ATOM 4330 C CA . THR B 1 193 ? -0.842 28.734 7.195 1 97.88 193 THR B CA 1
ATOM 4331 C C . THR B 1 193 ? -0.539 29.844 6.195 1 97.88 193 THR B C 1
ATOM 4333 O O . THR B 1 193 ? 0.335 29.688 5.34 1 97.88 193 THR B O 1
ATOM 4336 N N . ILE B 1 194 ? -1.218 30.984 6.352 1 97.88 194 ILE B N 1
ATOM 4337 C CA . ILE B 1 194 ? -1.024 32.125 5.457 1 97.88 194 ILE B CA 1
ATOM 4338 C C . ILE B 1 194 ? 0.403 32.656 5.586 1 97.88 194 ILE B C 1
ATOM 4340 O O . ILE B 1 194 ? 1.073 32.906 4.586 1 97.88 194 ILE B O 1
ATOM 4344 N N . ALA B 1 195 ? 0.887 32.781 6.828 1 97 195 ALA B N 1
ATOM 4345 C CA . ALA B 1 195 ? 2.25 33.25 7.055 1 97 195 ALA B CA 1
ATOM 4346 C C . ALA B 1 195 ? 3.271 32.281 6.441 1 97 195 ALA B C 1
ATOM 4348 O O . ALA B 1 195 ? 4.285 32.719 5.891 1 97 195 ALA B O 1
ATOM 4349 N N . THR B 1 196 ? 3.047 31 6.574 1 98.44 196 THR B N 1
ATOM 4350 C CA . THR B 1 196 ? 3.939 30 5.996 1 98.44 196 THR B CA 1
ATOM 4351 C C . THR B 1 196 ? 4.02 30.156 4.48 1 98.44 196 THR B C 1
ATOM 4353 O O . THR B 1 196 ? 5.109 30.172 3.908 1 98.44 196 THR B O 1
ATOM 4356 N N . ILE B 1 197 ? 2.896 30.328 3.855 1 98.75 197 ILE B N 1
ATOM 4357 C CA . ILE B 1 197 ? 2.801 30.406 2.4 1 98.75 197 ILE B CA 1
ATOM 4358 C C . ILE B 1 197 ? 3.438 31.703 1.907 1 98.75 197 ILE B C 1
ATOM 4360 O O . ILE B 1 197 ? 4.219 31.703 0.954 1 98.75 197 ILE B O 1
ATOM 4364 N N . ARG B 1 198 ? 3.15 32.812 2.561 1 98.44 198 ARG B N 1
ATOM 4365 C CA . ARG B 1 198 ? 3.479 34.125 2.014 1 98.44 198 ARG B CA 1
ATOM 4366 C C . ARG B 1 198 ? 4.902 34.531 2.381 1 98.44 198 ARG B C 1
ATOM 4368 O O . ARG B 1 198 ? 5.562 35.25 1.628 1 98.44 198 ARG B O 1
ATOM 4375 N N . GLU B 1 199 ? 5.379 34.031 3.531 1 97.88 199 GLU B N 1
ATOM 4376 C CA . GLU B 1 199 ? 6.609 34.625 4.047 1 97.88 199 GLU B CA 1
ATOM 4377 C C . GLU B 1 199 ? 7.617 33.562 4.441 1 97.88 199 GLU B C 1
ATOM 4379 O O . GLU B 1 199 ? 8.711 33.469 3.873 1 97.88 199 GLU B O 1
ATOM 4384 N N . LEU B 1 200 ? 7.246 32.688 5.312 1 98.19 200 LEU B N 1
ATOM 4385 C CA . LEU B 1 200 ? 8.195 31.812 6.004 1 98.19 200 LEU B CA 1
ATOM 4386 C C . LEU B 1 200 ? 8.812 30.812 5.043 1 98.19 200 LEU B C 1
ATOM 4388 O O . LEU B 1 200 ? 10.039 30.672 4.977 1 98.19 200 LEU B O 1
ATOM 4392 N N . PHE B 1 201 ? 7.973 30.141 4.27 1 98.69 201 PHE B N 1
ATOM 4393 C CA . PHE B 1 201 ? 8.445 29.062 3.4 1 98.69 201 PHE B CA 1
ATOM 4394 C C . PHE B 1 201 ? 9.234 29.641 2.225 1 98.69 201 PHE B C 1
ATOM 4396 O O . PHE B 1 201 ? 10.312 29.141 1.901 1 98.69 201 PHE B O 1
ATOM 4403 N N . PRO B 1 202 ? 8.758 30.672 1.544 1 98.75 202 PRO B N 1
ATOM 4404 C CA . PRO B 1 202 ? 9.555 31.25 0.466 1 98.75 202 PRO B CA 1
ATOM 4405 C C . PRO B 1 202 ? 10.93 31.734 0.941 1 98.75 202 PRO B C 1
ATOM 4407 O O . PRO B 1 202 ? 11.93 31.547 0.241 1 98.75 202 PRO B O 1
ATOM 4410 N N . ALA B 1 203 ? 10.984 32.281 2.098 1 98.56 203 ALA B N 1
ATOM 4411 C CA . ALA B 1 203 ? 12.266 32.719 2.645 1 98.56 203 ALA B CA 1
ATOM 4412 C C . ALA B 1 203 ? 13.188 31.531 2.904 1 98.56 203 ALA B C 1
ATOM 4414 O O . ALA B 1 203 ? 14.391 31.609 2.635 1 98.56 203 ALA B O 1
ATOM 4415 N N . TYR B 1 204 ? 12.625 30.516 3.457 1 98.44 204 TYR B N 1
ATOM 4416 C CA . TYR B 1 204 ? 13.383 29.297 3.699 1 98.44 204 TYR B CA 1
ATOM 4417 C C . TYR B 1 204 ? 13.961 28.734 2.4 1 98.44 204 TYR B C 1
ATOM 4419 O O . TYR B 1 204 ? 15.141 28.375 2.336 1 98.44 204 TYR B O 1
ATOM 4427 N N . VAL B 1 205 ? 13.133 28.641 1.375 1 98.5 205 VAL B N 1
ATOM 4428 C CA . VAL B 1 205 ? 13.547 28.094 0.087 1 98.5 205 VAL B CA 1
ATOM 4429 C C . VAL B 1 205 ? 14.648 28.969 -0.515 1 98.5 205 VAL B C 1
ATOM 4431 O O . VAL B 1 205 ? 15.641 28.438 -1.032 1 98.5 205 VAL B O 1
ATOM 4434 N N . LYS B 1 206 ? 14.438 30.281 -0.422 1 98.19 206 LYS B N 1
ATOM 4435 C CA . LYS B 1 206 ? 15.453 31.203 -0.928 1 98.19 206 LYS B CA 1
ATOM 4436 C C . LYS B 1 206 ? 16.781 31 -0.2 1 98.19 206 LYS B C 1
ATOM 4438 O O . LYS B 1 206 ? 17.844 30.969 -0.829 1 98.19 206 LYS B O 1
ATOM 4443 N N . SER B 1 207 ? 16.75 30.844 1.056 1 98.12 207 SER B N 1
ATOM 4444 C CA . SER B 1 207 ? 17.969 30.766 1.862 1 98.12 207 SER B CA 1
ATOM 4445 C C . SER B 1 207 ? 18.672 29.422 1.668 1 98.12 207 SER B C 1
ATOM 4447 O O . SER B 1 207 ? 19.891 29.328 1.805 1 98.12 207 SER B O 1
ATOM 4449 N N . THR B 1 208 ? 17.953 28.344 1.341 1 97.75 208 THR B N 1
ATOM 4450 C CA . THR B 1 208 ? 18.531 27 1.252 1 97.75 208 THR B CA 1
ATOM 4451 C C . THR B 1 208 ? 18.719 26.594 -0.205 1 97.75 208 THR B C 1
ATOM 4453 O O . THR B 1 208 ? 19.391 25.609 -0.492 1 97.75 208 THR B O 1
ATOM 4456 N N . ASN B 1 209 ? 18.078 27.328 -1.148 1 96.75 209 ASN B N 1
ATOM 4457 C CA . ASN B 1 209 ? 18.047 27 -2.568 1 96.75 209 ASN B CA 1
ATOM 4458 C C . ASN B 1 209 ? 17.391 25.641 -2.818 1 96.75 209 ASN B C 1
ATOM 4460 O O . ASN B 1 209 ? 17.781 24.922 -3.736 1 96.75 209 ASN B O 1
ATOM 4464 N N . ALA B 1 210 ? 16.531 25.25 -1.894 1 96.81 210 ALA B N 1
ATOM 4465 C CA . ALA B 1 210 ? 15.82 24 -2.068 1 96.81 210 ALA B CA 1
ATOM 4466 C C . ALA B 1 210 ? 14.891 24.047 -3.281 1 96.81 210 ALA B C 1
ATOM 4468 O O . ALA B 1 210 ? 14.289 25.078 -3.561 1 96.81 210 ALA B O 1
ATOM 4469 N N . PRO B 1 211 ? 14.766 22.906 -3.988 1 97.12 211 PRO B N 1
ATOM 4470 C CA . PRO B 1 211 ? 13.945 22.891 -5.199 1 97.12 211 PRO B CA 1
ATOM 4471 C C . PRO B 1 211 ? 12.461 22.672 -4.906 1 97.12 211 PRO B C 1
ATOM 4473 O O . PRO B 1 211 ? 11.844 21.75 -5.441 1 97.12 211 PRO B O 1
ATOM 4476 N N . PHE B 1 212 ? 11.852 23.5 -4.102 1 98.06 212 PHE B N 1
ATOM 4477 C CA . PHE B 1 212 ? 10.461 23.359 -3.701 1 98.06 212 PHE B CA 1
ATOM 4478 C C . PHE B 1 212 ? 9.602 24.438 -4.355 1 98.06 212 PHE B C 1
ATOM 4480 O O . PHE B 1 212 ? 10.07 25.547 -4.609 1 98.06 212 PHE B O 1
ATOM 4487 N N . ASN B 1 213 ? 8.375 24.094 -4.691 1 98.31 213 ASN B N 1
ATOM 4488 C CA . ASN B 1 213 ? 7.414 25.031 -5.27 1 98.31 213 ASN B CA 1
ATOM 4489 C C . ASN B 1 213 ? 6.902 26.031 -4.23 1 98.31 213 ASN B C 1
ATOM 4491 O O . ASN B 1 213 ? 6.34 25.625 -3.209 1 98.31 213 ASN B O 1
ATOM 4495 N N . THR B 1 214 ? 7.145 27.344 -4.516 1 98.44 214 THR B N 1
ATOM 4496 C CA . THR B 1 214 ? 6.695 28.375 -3.58 1 98.44 214 THR B CA 1
ATOM 4497 C C . THR B 1 214 ? 5.598 29.219 -4.203 1 98.44 214 THR B C 1
ATOM 4499 O O . THR B 1 214 ? 5.234 30.266 -3.66 1 98.44 214 THR B O 1
ATOM 4502 N N . THR B 1 215 ? 5.016 28.812 -5.297 1 98.06 215 THR B N 1
ATOM 4503 C CA . THR B 1 215 ? 4.062 29.656 -6 1 98.06 215 THR B CA 1
ATOM 4504 C C . THR B 1 215 ? 2.662 29.062 -5.949 1 98.06 215 THR B C 1
ATOM 4506 O O . THR B 1 215 ? 1.669 29.781 -6.066 1 98.06 215 THR B O 1
ATOM 4509 N N . HIS B 1 216 ? 2.557 27.812 -5.906 1 98.62 216 HIS B N 1
ATOM 4510 C CA . HIS B 1 216 ? 1.271 27.125 -5.832 1 98.62 216 HIS B CA 1
ATOM 4511 C C . HIS B 1 216 ? 1.241 26.125 -4.672 1 98.62 216 HIS B C 1
ATOM 4513 O O . HIS B 1 216 ? 2.242 25.469 -4.395 1 98.62 216 HIS B O 1
ATOM 4519 N N . TYR B 1 217 ? 0.037 26.016 -4.059 1 98.88 217 TYR B N 1
ATOM 4520 C CA . TYR B 1 217 ? -0.086 25.219 -2.848 1 98.88 217 TYR B CA 1
ATOM 4521 C C . TYR B 1 217 ? -1.4 24.438 -2.836 1 98.88 217 TYR B C 1
ATOM 4523 O O . TYR B 1 217 ? -2.311 24.75 -3.613 1 98.88 217 TYR B O 1
ATOM 4531 N N . PHE B 1 218 ? -1.508 23.391 -2.105 1 98.94 218 PHE B N 1
ATOM 4532 C CA . PHE B 1 218 ? -2.717 22.781 -1.572 1 98.94 218 PHE B CA 1
ATOM 4533 C C . PHE B 1 218 ? -2.764 22.906 -0.055 1 98.94 218 PHE B C 1
ATOM 4535 O O . PHE B 1 218 ? -1.723 22.984 0.601 1 98.94 218 PHE B O 1
ATOM 4542 N N . ALA B 1 219 ? -3.922 23.047 0.518 1 98.94 219 ALA B N 1
ATOM 4543 C CA . ALA B 1 219 ? -4.098 22.984 1.967 1 98.94 219 ALA B CA 1
ATOM 4544 C C . ALA B 1 219 ? -5.023 21.844 2.369 1 98.94 219 ALA B C 1
ATOM 4546 O O . ALA B 1 219 ? -6.168 21.781 1.919 1 98.94 219 ALA B O 1
ATOM 4547 N N . ILE B 1 220 ? -4.531 20.922 3.189 1 98.94 220 ILE B N 1
ATOM 4548 C CA . ILE B 1 220 ? -5.344 19.812 3.658 1 98.94 220 ILE B CA 1
ATOM 4549 C C . ILE B 1 220 ? -5.156 19.625 5.164 1 98.94 220 ILE B C 1
ATOM 4551 O O . ILE B 1 220 ? -4.164 20.094 5.73 1 98.94 220 ILE B O 1
ATOM 4555 N N . GLY B 1 221 ? -6.102 19 5.789 1 98.88 221 GLY B N 1
ATOM 4556 C CA . GLY B 1 221 ? -5.965 18.781 7.223 1 98.88 221 GLY B CA 1
ATOM 4557 C C . GLY B 1 221 ? -7.082 17.938 7.801 1 98.88 221 GLY B C 1
ATOM 4558 O O . GLY B 1 221 ? -8.039 17.609 7.105 1 98.88 221 GLY B O 1
ATOM 4559 N N . HIS B 1 222 ? -6.895 17.547 9.031 1 98.75 222 HIS B N 1
ATOM 4560 C CA . HIS B 1 222 ? -7.824 16.703 9.773 1 98.75 222 HIS B CA 1
ATOM 4561 C C . HIS B 1 222 ? -8.484 17.469 10.906 1 98.75 222 HIS B C 1
ATOM 4563 O O . HIS B 1 222 ? -7.816 18.203 11.648 1 98.75 222 HIS B O 1
ATOM 4569 N N . SER B 1 223 ? -9.836 17.25 11.062 1 97.06 223 SER B N 1
ATOM 4570 C CA . SER B 1 223 ? -10.539 17.891 12.172 1 97.06 223 SER B CA 1
ATOM 4571 C C . SER B 1 223 ? -10.352 19.391 12.156 1 97.06 223 SER B C 1
ATOM 4573 O O . SER B 1 223 ? -10.578 20.047 11.133 1 97.06 223 SER B O 1
ATOM 4575 N N . LEU B 1 224 ? -9.789 20 13.188 1 97.62 224 LEU B N 1
ATOM 4576 C CA . LEU B 1 224 ? -9.539 21.438 13.234 1 97.62 224 LEU B CA 1
ATOM 4577 C C . LEU B 1 224 ? -8.609 21.859 12.109 1 97.62 224 LEU B C 1
ATOM 4579 O O . LEU B 1 224 ? -8.719 22.984 11.594 1 97.62 224 LEU B O 1
ATOM 4583 N N . GLY B 1 225 ? -7.723 21 11.734 1 98.5 225 GLY B N 1
ATOM 4584 C CA . GLY B 1 225 ? -6.832 21.281 10.625 1 98.5 225 GLY B CA 1
ATOM 4585 C C . GLY B 1 225 ? -7.547 21.344 9.289 1 98.5 225 GLY B C 1
ATOM 4586 O O . GLY B 1 225 ? -7.141 22.094 8.398 1 98.5 225 GLY B O 1
ATOM 4587 N N . GLY B 1 226 ? -8.57 20.484 9.164 1 98.38 226 GLY B N 1
ATOM 4588 C CA . GLY B 1 226 ? -9.398 20.562 7.969 1 98.38 226 GLY B CA 1
ATOM 4589 C C . GLY B 1 226 ? -10.172 21.875 7.871 1 98.38 226 GLY B C 1
ATOM 4590 O O . GLY B 1 226 ? -10.289 22.453 6.793 1 98.38 226 GLY B O 1
ATOM 4591 N N . ALA B 1 227 ? -10.68 22.328 9.016 1 97.75 227 ALA B N 1
ATOM 4592 C CA . ALA B 1 227 ? -11.336 23.625 9.07 1 97.75 227 ALA B CA 1
ATOM 4593 C C . ALA B 1 227 ? -10.367 24.75 8.672 1 97.75 227 ALA B C 1
ATOM 4595 O O . ALA B 1 227 ? -10.734 25.641 7.906 1 97.75 227 ALA B O 1
ATOM 4596 N N . ALA B 1 228 ? -9.18 24.641 9.188 1 98.31 228 ALA B N 1
ATOM 4597 C CA . ALA B 1 228 ? -8.172 25.656 8.898 1 98.31 228 ALA B CA 1
ATOM 4598 C C . ALA B 1 228 ? -7.805 25.656 7.418 1 98.31 228 ALA B C 1
ATOM 4600 O O . ALA B 1 228 ? -7.531 26.719 6.844 1 98.31 228 ALA B O 1
ATOM 4601 N N . ALA B 1 229 ? -7.785 24.469 6.812 1 98.62 229 ALA B N 1
ATOM 4602 C CA . ALA B 1 229 ? -7.52 24.391 5.379 1 98.62 229 ALA B CA 1
ATOM 4603 C C . ALA B 1 229 ? -8.562 25.156 4.578 1 98.62 229 ALA B C 1
ATOM 4605 O O . ALA B 1 229 ? -8.227 25.922 3.664 1 98.62 229 ALA B O 1
ATOM 4606 N N . ALA B 1 230 ? -9.805 25 4.945 1 98.38 230 ALA B N 1
ATOM 4607 C CA . ALA B 1 230 ? -10.883 25.734 4.281 1 98.38 230 ALA B CA 1
ATOM 4608 C C . ALA B 1 230 ? -10.742 27.234 4.5 1 98.38 230 ALA B C 1
ATOM 4610 O O . ALA B 1 230 ? -10.891 28.031 3.561 1 98.38 230 ALA B O 1
ATOM 4611 N N . GLY B 1 231 ? -10.469 27.609 5.734 1 98.31 231 GLY B N 1
ATOM 4612 C CA . GLY B 1 231 ? -10.273 29.016 6.039 1 98.31 231 GLY B CA 1
ATOM 4613 C C . GLY B 1 231 ? -9.148 29.656 5.242 1 98.31 231 GLY B C 1
ATOM 4614 O O . GLY B 1 231 ? -9.297 30.766 4.727 1 98.31 231 GLY B O 1
ATOM 4615 N N . ALA B 1 232 ? -8.039 28.969 5.16 1 98.44 232 ALA B N 1
ATOM 4616 C CA . ALA B 1 232 ? -6.895 29.469 4.406 1 98.44 232 ALA B CA 1
ATOM 4617 C C . ALA B 1 232 ? -7.215 29.562 2.918 1 98.44 232 ALA B C 1
ATOM 4619 O O . ALA B 1 232 ? -6.836 30.531 2.256 1 98.44 232 ALA B O 1
ATOM 4620 N N . LEU B 1 233 ? -7.879 28.531 2.422 1 98.19 233 LEU B N 1
ATOM 4621 C CA . LEU B 1 233 ? -8.211 28.469 1.003 1 98.19 233 LEU B CA 1
ATOM 4622 C C . LEU B 1 233 ? -9.102 29.641 0.607 1 98.19 233 LEU B C 1
ATOM 4624 O O . LEU B 1 233 ? -9.016 30.141 -0.514 1 98.19 233 LEU B O 1
ATOM 4628 N N . ALA B 1 234 ? -9.93 30.156 1.465 1 97.12 234 ALA B N 1
ATOM 4629 C CA . ALA B 1 234 ? -10.867 31.234 1.198 1 97.12 234 ALA B CA 1
ATOM 4630 C C . ALA B 1 234 ? -10.133 32.562 1.017 1 97.12 234 ALA B C 1
ATOM 4632 O O . ALA B 1 234 ? -10.641 33.5 0.378 1 97.12 234 ALA B O 1
ATOM 4633 N N . ILE B 1 235 ? -8.875 32.625 1.522 1 95.75 235 ILE B N 1
ATOM 4634 C CA . ILE B 1 235 ? -8.227 33.938 1.584 1 95.75 235 ILE B CA 1
ATOM 4635 C C . ILE B 1 235 ? -6.98 33.938 0.703 1 95.75 235 ILE B C 1
ATOM 4637 O O . ILE B 1 235 ? -6.551 35 0.225 1 95.75 235 ILE B O 1
ATOM 4641 N N . GLU B 1 236 ? -6.402 32.812 0.478 1 98.06 236 GLU B N 1
ATOM 4642 C CA . GLU B 1 236 ? -5.09 32.719 -0.161 1 98.06 236 GLU B CA 1
ATOM 4643 C C . GLU B 1 236 ? -5.207 32.281 -1.611 1 98.06 236 GLU B C 1
ATOM 4645 O O . GLU B 1 236 ? -5.43 31.094 -1.879 1 98.06 236 GLU B O 1
ATOM 4650 N N . PRO B 1 237 ? -4.945 33.125 -2.58 1 98.12 237 PRO B N 1
ATOM 4651 C CA . PRO B 1 237 ? -5.156 32.781 -3.99 1 98.12 237 PRO B CA 1
ATOM 4652 C C . PRO B 1 237 ? -4.191 31.719 -4.496 1 98.12 237 PRO B C 1
ATOM 4654 O O . PRO B 1 237 ? -4.5 31 -5.453 1 98.12 237 PRO B O 1
ATOM 4657 N N . SER B 1 238 ? -3.029 31.578 -3.904 1 98.75 238 SER B N 1
ATOM 4658 C CA . SER B 1 238 ? -2.033 30.625 -4.391 1 98.75 238 SER B CA 1
ATOM 4659 C C . SER B 1 238 ? -2.41 29.203 -4.027 1 98.75 238 SER B C 1
ATOM 4661 O O . SER B 1 238 ? -1.803 28.25 -4.52 1 98.75 238 SER B O 1
ATOM 4663 N N . LEU B 1 239 ? -3.377 29.031 -3.15 1 98.81 239 LEU B N 1
ATOM 4664 C CA . LEU B 1 239 ? -3.938 27.703 -2.9 1 98.81 239 LEU B CA 1
ATOM 4665 C C . LEU B 1 239 ? -4.863 27.297 -4.035 1 98.81 239 LEU B C 1
ATOM 4667 O O . LEU B 1 239 ? -5.82 28 -4.355 1 98.81 239 LEU B O 1
ATOM 4671 N N . LEU B 1 240 ? -4.621 26.109 -4.59 1 98.81 240 LEU B N 1
ATOM 4672 C CA . LEU B 1 240 ? -5.344 25.656 -5.773 1 98.81 240 LEU B CA 1
ATOM 4673 C C . LEU B 1 240 ? -6.551 24.812 -5.387 1 98.81 240 LEU B C 1
ATOM 4675 O O . LEU B 1 240 ? -7.48 24.641 -6.176 1 98.81 240 LEU B O 1
ATOM 4679 N N . GLY B 1 241 ? -6.559 24.25 -4.203 1 98.75 241 GLY B N 1
ATOM 4680 C CA . GLY B 1 241 ? -7.586 23.375 -3.666 1 98.75 241 GLY B CA 1
ATOM 4681 C C . GLY B 1 241 ? -7.316 22.953 -2.236 1 98.75 241 GLY B C 1
ATOM 4682 O O . GLY B 1 241 ? -6.254 23.234 -1.685 1 98.75 241 GLY B O 1
ATOM 4683 N N . GLY B 1 242 ? -8.305 22.312 -1.624 1 98.75 242 GLY B N 1
ATOM 4684 C CA . GLY B 1 242 ? -8.164 21.891 -0.238 1 98.75 242 GLY B CA 1
ATOM 4685 C C . GLY B 1 242 ? -8.992 20.672 0.103 1 98.75 242 GLY B C 1
ATOM 4686 O O . GLY B 1 242 ? -9.836 20.25 -0.688 1 98.75 242 GLY B O 1
ATOM 4687 N N . ILE B 1 243 ? -8.648 20.047 1.22 1 98.81 243 ILE B N 1
ATOM 4688 C CA . ILE B 1 243 ? -9.367 18.891 1.723 1 98.81 243 ILE B CA 1
ATOM 4689 C C . ILE B 1 243 ? -9.586 19.031 3.229 1 98.81 243 ILE B C 1
ATOM 4691 O O . ILE B 1 243 ? -8.68 19.438 3.957 1 98.81 243 ILE B O 1
ATOM 4695 N N . ASN B 1 244 ? -10.758 18.75 3.682 1 98.56 244 ASN B N 1
ATOM 4696 C CA . ASN B 1 244 ? -11.086 18.578 5.094 1 98.56 244 ASN B CA 1
ATOM 4697 C C . ASN B 1 244 ? -11.375 17.125 5.438 1 98.56 244 ASN B C 1
ATOM 4699 O O . ASN B 1 244 ? -12.352 16.547 4.945 1 98.56 244 ASN B O 1
ATOM 4703 N N . PHE B 1 245 ? -10.492 16.562 6.266 1 98.44 245 PHE B N 1
ATOM 4704 C CA . PHE B 1 245 ? -10.727 15.211 6.781 1 98.44 245 PHE B CA 1
ATOM 4705 C C . PHE B 1 245 ? -11.5 15.266 8.094 1 98.44 245 PHE B C 1
ATOM 4707 O O . PHE B 1 245 ? -10.906 15.398 9.164 1 98.44 245 PHE B O 1
ATOM 4714 N N . ASP B 1 246 ? -12.758 15.195 8.031 1 97.44 246 ASP B N 1
ATOM 4715 C CA . ASP B 1 246 ? -13.664 14.953 9.148 1 97.44 246 ASP B CA 1
ATOM 4716 C C . ASP B 1 246 ? -13.609 16.094 10.156 1 97.44 246 ASP B C 1
ATOM 4718 O O . ASP B 1 246 ? -13.656 15.867 11.367 1 97.44 246 ASP B O 1
ATOM 4722 N N . GLY B 1 247 ? -13.531 17.312 9.695 1 96.38 247 GLY B N 1
ATOM 4723 C CA . GLY B 1 247 ? -13.484 18.453 10.586 1 96.38 247 GLY B CA 1
ATOM 4724 C C . GLY B 1 247 ? -14.734 19.328 10.516 1 96.38 247 GLY B C 1
ATOM 4725 O O . GLY B 1 247 ? -15.273 19.547 9.43 1 96.38 247 GLY B O 1
ATOM 4726 N N . LEU B 1 248 ? -15.188 19.766 11.664 1 94.12 248 LEU B N 1
ATOM 4727 C CA . LEU B 1 248 ? -16.266 20.766 11.695 1 94.12 248 LEU B CA 1
ATOM 4728 C C . LEU B 1 248 ? -15.805 22.078 11.062 1 94.12 248 LEU B C 1
ATOM 4730 O O . LEU B 1 248 ? -14.672 22.516 11.281 1 94.12 248 LEU B O 1
ATOM 4734 N N . PHE B 1 249 ? -16.672 22.625 10.25 1 95.19 249 PHE B N 1
ATOM 4735 C CA . PHE B 1 249 ? -16.344 23.922 9.656 1 95.19 249 PHE B CA 1
ATOM 4736 C C . PHE B 1 249 ? -16.703 25.047 10.602 1 95.19 249 PHE B C 1
ATOM 4738 O O . PHE B 1 249 ? -17.766 25.016 11.242 1 95.19 249 PHE B O 1
ATOM 4745 N N . ILE B 1 250 ? -15.844 25.953 10.711 1 93.31 250 ILE B N 1
ATOM 4746 C CA . ILE B 1 250 ? -16.062 27.078 11.609 1 93.31 250 ILE B CA 1
ATOM 4747 C C . ILE B 1 250 ? -16.578 28.281 10.812 1 93.31 250 ILE B C 1
ATOM 4749 O O . ILE B 1 250 ? -17.672 28.781 11.078 1 93.31 250 ILE B O 1
ATOM 4753 N N . ASP B 1 251 ? -15.703 28.531 9.797 1 87.81 251 ASP B N 1
ATOM 4754 C CA . ASP B 1 251 ? -16.172 29.531 8.844 1 87.81 251 ASP B CA 1
ATOM 4755 C C . ASP B 1 251 ? -16.875 28.859 7.652 1 87.81 251 ASP B C 1
ATOM 4757 O O . ASP B 1 251 ? -16.422 27.828 7.164 1 87.81 251 ASP B O 1
ATOM 4761 N N . LEU B 1 252 ? -18.062 29.234 7.312 1 91.06 252 LEU B N 1
ATOM 4762 C CA . LEU B 1 252 ? -18.859 28.688 6.211 1 91.06 252 LEU B CA 1
ATOM 4763 C C . LEU B 1 252 ? -18.641 29.5 4.938 1 91.06 252 LEU B C 1
ATOM 4765 O O . LEU B 1 252 ? -19.609 29.859 4.258 1 91.06 252 LEU B O 1
ATOM 4769 N N . SER B 1 253 ? -17.359 29.75 4.75 1 91.56 253 SER B N 1
ATOM 4770 C CA . SER B 1 253 ? -17.031 30.625 3.619 1 91.56 253 SER B CA 1
ATOM 4771 C C . SER B 1 253 ? -17.125 29.859 2.299 1 91.56 253 SER B C 1
ATOM 4773 O O . SER B 1 253 ? -16.953 28.641 2.266 1 91.56 253 SER B O 1
ATOM 4775 N N . ASP B 1 254 ? -17.406 30.594 1.24 1 96.69 254 ASP B N 1
ATOM 4776 C CA . ASP B 1 254 ? -17.203 30.109 -0.117 1 96.69 254 ASP B CA 1
ATOM 4777 C C . ASP B 1 254 ? -15.727 30.125 -0.492 1 96.69 254 ASP B C 1
ATOM 4779 O O . ASP B 1 254 ? -15.148 31.203 -0.699 1 96.69 254 ASP B O 1
ATOM 4783 N N . VAL B 1 255 ? -15.156 28.906 -0.61 1 96.75 255 VAL B N 1
ATOM 4784 C CA . VAL B 1 255 ? -13.719 28.875 -0.874 1 96.75 255 VAL B CA 1
ATOM 4785 C C . VAL B 1 255 ? -13.469 29.078 -2.367 1 96.75 255 VAL B C 1
ATOM 4787 O O . VAL B 1 255 ? -12.336 29.344 -2.779 1 96.75 255 VAL B O 1
ATOM 4790 N N . LYS B 1 256 ? -14.461 28.938 -3.268 1 96.06 256 LYS B N 1
ATOM 4791 C CA . LYS B 1 256 ? -14.492 29.266 -4.691 1 96.06 256 LYS B CA 1
ATOM 4792 C C . LYS B 1 256 ? -13.594 28.328 -5.492 1 96.06 256 LYS B C 1
ATOM 4794 O O . LYS B 1 256 ? -13.586 28.375 -6.723 1 96.06 256 LYS B O 1
ATOM 4799 N N . LYS B 1 257 ? -12.797 27.484 -4.93 1 97.62 257 LYS B N 1
ATOM 4800 C CA . LYS B 1 257 ? -11.852 26.547 -5.531 1 97.62 257 LYS B CA 1
ATOM 4801 C C . LYS B 1 257 ? -12.227 25.109 -5.191 1 97.62 257 LYS B C 1
ATOM 4803 O O . LYS B 1 257 ? -13.047 24.859 -4.297 1 97.62 257 LYS B O 1
ATOM 4808 N N . PRO B 1 258 ? -11.633 24.125 -5.926 1 98.06 258 PRO B N 1
ATOM 4809 C CA . PRO B 1 258 ? -11.977 22.734 -5.641 1 98.06 258 PRO B CA 1
ATOM 4810 C C . PRO B 1 258 ? -11.719 22.344 -4.184 1 98.06 258 PRO B C 1
ATOM 4812 O O . PRO B 1 258 ? -10.664 22.672 -3.635 1 98.06 258 PRO B O 1
ATOM 4815 N N . PHE B 1 259 ? -12.688 21.656 -3.586 1 98.31 259 PHE B N 1
ATOM 4816 C CA . PHE B 1 259 ? -12.609 21.297 -2.176 1 98.31 259 PHE B CA 1
ATOM 4817 C C . PHE B 1 259 ? -13.203 19.922 -1.938 1 98.31 259 PHE B C 1
ATOM 4819 O O . PHE B 1 259 ? -14.359 19.656 -2.283 1 98.31 259 PHE B O 1
ATOM 4826 N N . LEU B 1 260 ? -12.438 19.016 -1.401 1 97.5 260 LEU B N 1
ATOM 4827 C CA . LEU B 1 260 ? -12.891 17.672 -1.071 1 97.5 260 LEU B CA 1
ATOM 4828 C C . LEU B 1 260 ? -13.219 17.547 0.414 1 97.5 260 LEU B C 1
ATOM 4830 O O . LEU B 1 260 ? -12.398 17.906 1.263 1 97.5 260 LEU B O 1
ATOM 4834 N N . MET B 1 261 ? -14.398 17.172 0.69 1 96.69 261 MET B N 1
ATOM 4835 C CA . MET B 1 261 ? -14.898 16.906 2.037 1 96.69 261 MET B CA 1
ATOM 4836 C C . MET B 1 261 ? -15 15.406 2.301 1 96.69 261 MET B C 1
ATOM 4838 O O . MET B 1 261 ? -15.859 14.727 1.73 1 96.69 261 MET B O 1
ATOM 4842 N N . LEU B 1 262 ? -14.125 14.883 3.117 1 96.75 262 LEU B N 1
ATOM 4843 C CA . LEU B 1 262 ? -14.086 13.453 3.418 1 96.75 262 LEU B CA 1
ATOM 4844 C C . LEU B 1 262 ? -14.422 13.195 4.883 1 96.75 262 LEU B C 1
ATOM 4846 O O . LEU B 1 262 ? -13.75 13.711 5.777 1 96.75 262 LEU B O 1
ATOM 4850 N N . ALA B 1 263 ? -15.43 12.391 5.133 1 95.81 263 ALA B N 1
ATOM 4851 C CA . ALA B 1 263 ? -15.875 12.219 6.512 1 95.81 263 ALA B CA 1
ATOM 4852 C C . ALA B 1 263 ? -16.094 10.742 6.836 1 95.81 263 ALA B C 1
ATOM 4854 O O . ALA B 1 263 ? -16.188 9.906 5.93 1 95.81 263 ALA B O 1
ATOM 4855 N N . GLY B 1 264 ? -16.078 10.445 8.125 1 93.94 264 GLY B N 1
ATOM 4856 C CA . GLY B 1 264 ? -16.516 9.141 8.602 1 93.94 264 GLY B CA 1
ATOM 4857 C C . GLY B 1 264 ? -18 8.922 8.492 1 93.94 264 GLY B C 1
ATOM 4858 O O . GLY B 1 264 ? -18.766 9.867 8.258 1 93.94 264 GLY B O 1
ATOM 4859 N N . ALA B 1 265 ? -18.422 7.652 8.656 1 83.75 265 ALA B N 1
ATOM 4860 C CA . ALA B 1 265 ? -19.812 7.254 8.453 1 83.75 265 ALA B CA 1
ATOM 4861 C C . ALA B 1 265 ? -20.734 7.93 9.461 1 83.75 265 ALA B C 1
ATOM 4863 O O . ALA B 1 265 ? -21.906 8.148 9.188 1 83.75 265 ALA B O 1
ATOM 4864 N N . GLU B 1 266 ? -20.188 8.336 10.516 1 80.69 266 GLU B N 1
ATOM 4865 C CA . GLU B 1 266 ? -20.984 8.906 11.594 1 80.69 266 GLU B CA 1
ATOM 4866 C C . GLU B 1 266 ? -21.234 10.391 11.375 1 80.69 266 GLU B C 1
ATOM 4868 O O . GLU B 1 266 ? -22.062 10.992 12.055 1 80.69 266 GLU B O 1
ATOM 4873 N N . HIS B 1 267 ? -20.516 10.898 10.453 1 81.19 267 HIS B N 1
ATOM 4874 C CA . HIS B 1 267 ? -20.625 12.336 10.227 1 81.19 267 HIS B CA 1
ATOM 4875 C C . HIS B 1 267 ? -21.891 12.664 9.414 1 81.19 267 HIS B C 1
ATOM 4877 O O . HIS B 1 267 ? -21.875 12.547 8.188 1 81.19 267 HIS B O 1
ATOM 4883 N N . THR B 1 268 ? -22.984 12.93 10.078 1 77.75 268 THR B N 1
ATOM 4884 C CA . THR B 1 268 ? -24.281 13.297 9.508 1 77.75 268 THR B CA 1
ATOM 4885 C C . THR B 1 268 ? -24.609 14.75 9.836 1 77.75 268 THR B C 1
ATOM 4887 O O . THR B 1 268 ? -24.016 15.344 10.734 1 77.75 268 THR B O 1
ATOM 4890 N N . PRO B 1 269 ? -25.484 15.234 9.039 1 77.5 269 PRO B N 1
ATOM 4891 C CA . PRO B 1 269 ? -25.906 16.609 9.344 1 77.5 269 PRO B CA 1
ATOM 4892 C C . PRO B 1 269 ? -26.375 16.766 10.789 1 77.5 269 PRO B C 1
ATOM 4894 O O . PRO B 1 269 ? -26.281 17.859 11.359 1 77.5 269 PRO B O 1
ATOM 4897 N N . THR B 1 270 ? -26.844 15.719 11.336 1 80.88 270 THR B N 1
ATOM 4898 C CA . THR B 1 270 ? -27.312 15.773 12.719 1 80.88 270 THR B CA 1
ATOM 4899 C C . THR B 1 270 ? -26.141 15.844 13.688 1 80.88 270 THR B C 1
ATOM 4901 O O . THR B 1 270 ? -26.188 16.562 14.688 1 80.88 270 THR B O 1
ATOM 4904 N N . VAL B 1 271 ? -25.062 15.148 13.391 1 83.25 271 VAL B N 1
ATOM 4905 C CA . VAL B 1 271 ? -23.906 15.086 14.258 1 83.25 271 VAL B CA 1
ATOM 4906 C C . VAL B 1 271 ? -23.031 16.328 14.055 1 83.25 271 VAL B C 1
ATOM 4908 O O . VAL B 1 271 ? -22.484 16.875 15.016 1 83.25 271 VAL B O 1
ATOM 4911 N N . ASP B 1 272 ? -22.938 16.75 12.875 1 90.25 272 ASP B N 1
ATOM 4912 C CA . ASP B 1 272 ? -22.188 17.969 12.531 1 90.25 272 ASP B CA 1
ATOM 4913 C C . ASP B 1 272 ? -23 18.875 11.617 1 90.25 272 ASP B C 1
ATOM 4915 O O . ASP B 1 272 ? -23.031 18.672 10.398 1 90.25 272 ASP B O 1
ATOM 4919 N N . PRO B 1 273 ? -23.562 19.906 12.133 1 90.94 273 PRO B N 1
ATOM 4920 C CA . PRO B 1 273 ? -24.469 20.75 11.359 1 90.94 273 PRO B CA 1
ATOM 4921 C C . PRO B 1 273 ? -23.734 21.719 10.43 1 90.94 273 PRO B C 1
ATOM 4923 O O . PRO B 1 273 ? -24.359 22.453 9.664 1 90.94 273 PRO B O 1
ATOM 4926 N N . SER B 1 274 ? -22.438 21.719 10.461 1 93.19 274 SER B N 1
ATOM 4927 C CA . SER B 1 274 ? -21.703 22.719 9.703 1 93.19 274 SER B CA 1
ATOM 4928 C C . SER B 1 274 ? -21.484 22.281 8.258 1 93.19 274 SER B C 1
ATOM 4930 O O . SER B 1 274 ? -21.234 23.094 7.379 1 93.19 274 SER B O 1
ATOM 4932 N N . TRP B 1 275 ? -21.516 21.016 7.953 1 94.12 275 TRP B N 1
ATOM 4933 C CA . TRP B 1 275 ? -21.094 20.484 6.664 1 94.12 275 TRP B CA 1
ATOM 4934 C C . TRP B 1 275 ? -22.094 20.844 5.57 1 94.12 275 TRP B C 1
ATOM 4936 O O . TRP B 1 275 ? -21.703 21.203 4.461 1 94.12 275 TRP B O 1
ATOM 4946 N N . ALA B 1 276 ? -23.391 20.703 5.883 1 92.5 276 ALA B N 1
ATOM 4947 C CA . ALA B 1 276 ? -24.422 20.969 4.879 1 92.5 276 ALA B CA 1
ATOM 4948 C C . ALA B 1 276 ? -24.406 22.438 4.469 1 92.5 276 ALA B C 1
ATOM 4950 O O . ALA B 1 276 ? -24.328 22.766 3.281 1 92.5 276 ALA B O 1
ATOM 4951 N N . PRO B 1 277 ? -24.375 23.312 5.43 1 94.12 277 PRO B N 1
ATOM 4952 C CA . PRO B 1 277 ? -24.328 24.719 5.012 1 94.12 277 PRO B CA 1
ATOM 4953 C C . PRO B 1 277 ? -23.016 25.062 4.301 1 94.12 277 PRO B C 1
ATOM 4955 O O . PRO B 1 277 ? -23.016 25.875 3.36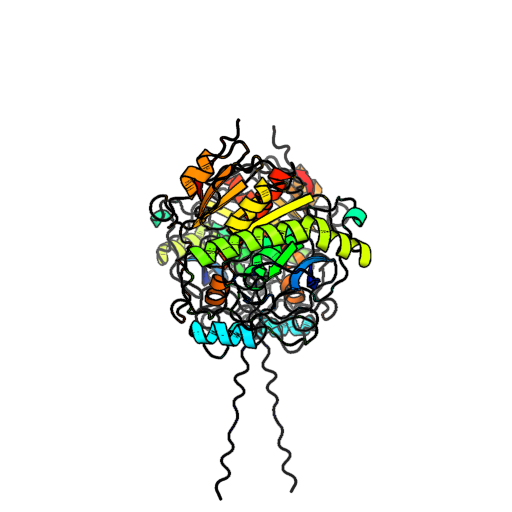9 1 94.12 277 PRO B O 1
ATOM 4958 N N . PHE B 1 278 ? -21.875 24.531 4.742 1 95.25 278 PHE B N 1
ATOM 4959 C CA . PHE B 1 278 ? -20.625 24.781 4.031 1 95.25 278 PHE B CA 1
ATOM 4960 C C . PHE B 1 278 ? -20.734 24.328 2.578 1 95.25 278 PHE B C 1
ATOM 4962 O O . PHE B 1 278 ? -20.375 25.078 1.664 1 95.25 278 PHE B O 1
ATOM 4969 N N . SER B 1 279 ? -21.234 23.125 2.373 1 93.12 279 SER B N 1
ATOM 4970 C CA . SER B 1 279 ? -21.375 22.578 1.027 1 93.12 279 SER B CA 1
ATOM 4971 C C . SER B 1 279 ? -22.281 23.438 0.17 1 93.12 279 SER B C 1
ATOM 4973 O O . SER B 1 279 ? -22.016 23.656 -1.013 1 93.12 279 SER B O 1
ATOM 4975 N N . ALA B 1 280 ? -23.297 23.984 0.705 1 93.06 280 ALA B N 1
ATOM 4976 C CA . ALA B 1 280 ? -24.281 24.781 -0.016 1 93.06 280 ALA B CA 1
ATOM 4977 C C . ALA B 1 280 ? -23.688 26.125 -0.442 1 93.06 280 ALA B C 1
ATOM 4979 O O . ALA B 1 280 ? -24.125 26.719 -1.432 1 93.06 280 ALA B O 1
ATOM 4980 N N . ASN B 1 281 ? -22.703 26.531 0.265 1 95.88 281 ASN B N 1
ATOM 4981 C CA . ASN B 1 281 ? -22.125 27.844 0.033 1 95.88 281 ASN B CA 1
ATOM 4982 C C . ASN B 1 281 ? -21.078 27.828 -1.083 1 95.88 281 ASN B C 1
ATOM 4984 O O . ASN B 1 281 ? -20.641 28.875 -1.545 1 95.88 281 ASN B O 1
ATOM 4988 N N . GLN B 1 282 ? -20.688 26.625 -1.552 1 96.25 282 GLN B N 1
ATOM 4989 C CA . GLN B 1 282 ? -19.562 26.531 -2.467 1 96.25 282 GLN B CA 1
ATOM 4990 C C . GLN B 1 282 ? -19.969 26.906 -3.891 1 96.25 282 GLN B C 1
ATOM 4992 O O . GLN B 1 282 ? -20.938 26.359 -4.426 1 96.25 282 GLN B O 1
ATOM 4997 N N . SER B 1 283 ? -19.219 27.844 -4.508 1 96.31 283 SER B N 1
ATOM 4998 C CA . SER B 1 283 ? -19.438 28.188 -5.914 1 96.31 283 SER B CA 1
ATOM 4999 C C . SER B 1 283 ? -18.469 27.422 -6.816 1 96.31 283 SER B C 1
ATOM 5001 O O . SER B 1 283 ? -18.734 27.266 -8.016 1 96.31 283 SER B O 1
ATOM 5003 N N . GLY B 1 284 ? -17.266 26.969 -6.27 1 96.25 284 GLY B N 1
ATOM 5004 C CA . GLY B 1 284 ? -16.359 26.094 -6.992 1 96.25 284 GLY B CA 1
ATOM 5005 C C . GLY B 1 284 ? -16.703 24.625 -6.863 1 96.25 284 GLY B C 1
ATOM 5006 O O . GLY B 1 284 ? -17.688 24.266 -6.199 1 96.25 284 GLY B O 1
ATOM 5007 N N . TRP B 1 285 ? -15.961 23.828 -7.492 1 96.19 285 TRP B N 1
ATOM 5008 C CA . TRP B 1 285 ? -16.188 22.391 -7.426 1 96.19 285 TRP B CA 1
ATOM 5009 C C . TRP B 1 285 ? -16 21.875 -6 1 96.19 285 TRP B C 1
ATOM 5011 O O . TRP B 1 285 ? -15.07 22.281 -5.301 1 96.19 285 TRP B O 1
ATOM 5021 N N . TYR B 1 286 ? -16.844 21 -5.555 1 96.25 286 TYR B N 1
ATOM 5022 C CA . TYR B 1 286 ? -16.641 20.312 -4.289 1 96.25 286 TYR B CA 1
ATOM 5023 C C . TYR B 1 286 ? -17.281 18.922 -4.316 1 96.25 286 TYR B C 1
ATOM 5025 O O . TYR B 1 286 ? -18.156 18.656 -5.141 1 96.25 286 TYR B O 1
ATOM 5033 N N . GLN B 1 287 ? -16.812 18.047 -3.521 1 95.62 287 GLN B N 1
ATOM 5034 C CA . GLN B 1 287 ? -17.422 16.75 -3.311 1 95.62 287 GLN B CA 1
ATOM 5035 C C . GLN B 1 287 ? -17.344 16.328 -1.845 1 95.62 287 GLN B C 1
ATOM 5037 O O . GLN B 1 287 ? -16.312 16.516 -1.194 1 95.62 287 GLN B O 1
ATOM 5042 N N . TRP B 1 288 ? -18.469 15.891 -1.333 1 94.94 288 TRP B N 1
ATOM 5043 C CA . TRP B 1 288 ? -18.594 15.336 0.013 1 94.94 288 TRP B CA 1
ATOM 5044 C C . TRP B 1 288 ? -18.75 13.82 -0.03 1 94.94 288 TRP B C 1
ATOM 5046 O O . TRP B 1 288 ? -19.75 13.312 -0.544 1 94.94 288 TRP B O 1
ATOM 5056 N N . LEU B 1 289 ? -17.75 13.117 0.498 1 94.94 289 LEU B N 1
ATOM 5057 C CA . LEU B 1 289 ? -17.75 11.656 0.544 1 94.94 289 LEU B CA 1
ATOM 5058 C C . LEU B 1 289 ? -17.688 11.164 1.983 1 94.94 289 LEU B C 1
ATOM 5060 O O . LEU B 1 289 ? -16.969 11.734 2.812 1 94.94 289 LEU B O 1
ATOM 5064 N N . ASN B 1 290 ? -18.406 10.109 2.264 1 95 290 ASN B N 1
ATOM 5065 C CA . ASN B 1 290 ? -18.281 9.375 3.518 1 95 290 ASN B CA 1
ATOM 5066 C C . ASN B 1 290 ? -17.578 8.039 3.314 1 95 290 ASN B C 1
ATOM 5068 O O . ASN B 1 290 ? -17.75 7.391 2.279 1 95 290 ASN B O 1
ATOM 5072 N N . VAL B 1 291 ? -16.812 7.645 4.277 1 96.38 291 VAL B N 1
ATOM 5073 C CA . VAL B 1 291 ? -16.203 6.32 4.262 1 96.38 291 VAL B CA 1
ATOM 5074 C C . VAL B 1 291 ? -16.859 5.438 5.324 1 96.38 291 VAL B C 1
ATOM 5076 O O . VAL B 1 291 ? -16.625 5.617 6.52 1 96.38 291 VAL B O 1
ATOM 5079 N N . THR B 1 292 ? -17.547 4.457 4.867 1 95.06 292 THR B N 1
ATOM 5080 C CA . THR B 1 292 ? -18.234 3.539 5.77 1 95.06 292 THR B CA 1
ATOM 5081 C C . THR B 1 292 ? -17.234 2.744 6.602 1 95.06 292 THR B C 1
ATOM 5083 O O . THR B 1 292 ? -16.219 2.279 6.078 1 95.06 292 THR B O 1
ATOM 5086 N N . GLY B 1 293 ? -17.5 2.615 7.898 1 96.06 293 GLY B N 1
ATOM 5087 C CA . GLY B 1 293 ? -16.641 1.856 8.797 1 96.06 293 GLY B CA 1
ATOM 5088 C C . GLY B 1 293 ? -15.531 2.688 9.406 1 96.06 293 GLY B C 1
ATOM 5089 O O . GLY B 1 293 ? -14.703 2.172 10.164 1 96.06 293 GLY B O 1
ATOM 5090 N N . SER B 1 294 ? -15.531 3.947 9.086 1 96.88 294 SER B N 1
ATOM 5091 C CA . SER B 1 294 ? -14.516 4.82 9.656 1 96.88 294 SER B CA 1
ATOM 5092 C C . SER B 1 294 ? -15.109 5.781 10.68 1 96.88 294 SER B C 1
ATOM 5094 O O . SER B 1 294 ? -16.312 6.023 10.68 1 96.88 294 SER B O 1
ATOM 5096 N N . SER B 1 295 ? -14.289 6.234 11.602 1 96 295 SER B N 1
ATOM 5097 C CA . SER B 1 295 ? -14.578 7.277 12.578 1 96 295 SER B CA 1
ATOM 5098 C C . SER B 1 295 ? -13.477 8.336 12.594 1 96 295 SER B C 1
ATOM 5100 O O . SER B 1 295 ? -12.594 8.328 11.734 1 96 295 SER B O 1
ATOM 5102 N N . HIS B 1 296 ? -13.578 9.273 13.469 1 96.31 296 HIS B N 1
ATOM 5103 C CA . HIS B 1 296 ? -12.82 10.516 13.461 1 96.31 296 HIS B CA 1
ATOM 5104 C C . HIS B 1 296 ? -11.32 10.258 13.406 1 96.31 296 HIS B C 1
ATOM 5106 O O . HIS B 1 296 ? -10.602 10.891 12.633 1 96.31 296 HIS B O 1
ATOM 5112 N N . GLN B 1 297 ? -10.82 9.266 14.148 1 97.25 297 GLN B N 1
ATOM 5113 C CA . GLN B 1 297 ? -9.383 9.062 14.289 1 97.25 297 GLN B CA 1
ATOM 5114 C C . GLN B 1 297 ? -8.859 8.094 13.234 1 97.25 297 GLN B C 1
ATOM 5116 O O . GLN B 1 297 ? -7.652 7.859 13.148 1 97.25 297 GLN B O 1
ATOM 5121 N N . ASN B 1 298 ? -9.773 7.562 12.398 1 98.06 298 ASN B N 1
ATOM 5122 C CA . ASN B 1 298 ? -9.32 6.738 11.281 1 98.06 298 ASN B CA 1
ATOM 5123 C C . ASN B 1 298 ? -8.648 7.578 10.203 1 98.06 298 ASN B C 1
ATOM 5125 O O . ASN B 1 298 ? -8.031 7.035 9.281 1 98.06 298 ASN B O 1
ATOM 5129 N N . PHE B 1 299 ? -8.688 8.875 10.297 1 98.44 299 PHE B N 1
ATOM 5130 C CA . PHE B 1 299 ? -8.039 9.758 9.344 1 98.44 299 PHE B CA 1
ATOM 5131 C C . PHE B 1 299 ? -6.633 10.117 9.797 1 98.44 299 PHE B C 1
ATOM 5133 O O . PHE B 1 299 ? -5.93 10.875 9.125 1 98.44 299 PHE B O 1
ATOM 5140 N N . ALA B 1 300 ? -6.18 9.641 10.961 1 98.5 300 ALA B N 1
ATOM 5141 C CA . ALA B 1 300 ? -4.828 9.773 11.5 1 98.5 300 ALA B CA 1
ATOM 5142 C C . ALA B 1 300 ? -4.141 8.414 11.594 1 98.5 300 ALA B C 1
ATOM 5144 O O . ALA B 1 300 ? -4.746 7.379 11.289 1 98.5 300 ALA B O 1
ATOM 5145 N N . ASP B 1 301 ? -2.85 8.406 12.031 1 98.69 301 ASP B N 1
ATOM 5146 C CA . ASP B 1 301 ? -2.084 7.172 12.164 1 98.69 301 ASP B CA 1
ATOM 5147 C C . ASP B 1 301 ? -2.58 6.34 13.344 1 98.69 301 ASP B C 1
ATOM 5149 O O . ASP B 1 301 ? -2.141 5.207 13.547 1 98.69 301 ASP B O 1
ATOM 5153 N N . LEU B 1 302 ? -3.504 6.859 14.117 1 98.44 302 LEU B N 1
ATOM 5154 C CA . LEU B 1 302 ? -3.932 6.16 15.328 1 98.44 302 LEU B CA 1
ATOM 5155 C C . LEU B 1 302 ? -4.508 4.789 14.984 1 98.44 302 LEU B C 1
ATOM 5157 O O . LEU B 1 302 ? -4.324 3.83 15.742 1 98.44 302 LEU B O 1
ATOM 5161 N N . GLY B 1 303 ? -5.262 4.727 13.867 1 98.12 303 GLY B N 1
ATOM 5162 C CA . GLY B 1 303 ? -5.699 3.408 13.43 1 98.12 303 GLY B CA 1
ATOM 5163 C C . GLY B 1 303 ? -4.547 2.451 13.188 1 98.12 303 GLY B C 1
ATOM 5164 O O . GLY B 1 303 ? -4.633 1.269 13.523 1 98.12 303 GLY B O 1
ATOM 5165 N N . ASP B 1 304 ? -3.506 2.918 12.578 1 98.44 304 ASP B N 1
ATOM 5166 C CA . ASP B 1 304 ? -2.316 2.117 12.312 1 98.44 304 ASP B CA 1
ATOM 5167 C C . ASP B 1 304 ? -1.652 1.668 13.617 1 98.44 304 ASP B C 1
ATOM 5169 O O . ASP B 1 304 ? -1.143 0.549 13.703 1 98.44 304 ASP B O 1
ATOM 5173 N N . TRP B 1 305 ? -1.636 2.584 14.648 1 98.25 305 TRP B N 1
ATOM 5174 C CA . TRP B 1 305 ? -1.068 2.215 15.938 1 98.25 305 TRP B CA 1
ATOM 5175 C C . TRP B 1 305 ? -1.688 0.919 16.453 1 98.25 305 TRP B C 1
ATOM 5177 O O . TRP B 1 305 ? -0.991 0.074 17.016 1 98.25 305 TRP B O 1
ATOM 5187 N N . VAL B 1 306 ? -2.959 0.794 16.219 1 98.06 306 VAL B N 1
ATOM 5188 C CA . VAL B 1 306 ? -3.719 -0.333 16.75 1 98.06 306 VAL B CA 1
ATOM 5189 C C . VAL B 1 306 ? -3.559 -1.542 15.836 1 98.06 306 VAL B C 1
ATOM 5191 O O . VAL B 1 306 ? -3.107 -2.605 16.266 1 98.06 306 VAL B O 1
ATOM 5194 N N . ASP B 1 307 ? -3.795 -1.381 14.617 1 97.5 307 ASP B N 1
ATOM 5195 C CA . ASP B 1 307 ? -3.975 -2.512 13.711 1 97.5 307 ASP B CA 1
ATOM 5196 C C . ASP B 1 307 ? -2.631 -3.137 13.344 1 97.5 307 ASP B C 1
ATOM 5198 O O . ASP B 1 307 ? -2.535 -4.355 13.164 1 97.5 307 ASP B O 1
ATOM 5202 N N . LEU B 1 308 ? -1.554 -2.371 13.203 1 97 308 LEU B N 1
ATOM 5203 C CA . LEU B 1 308 ? -0.264 -2.92 12.797 1 97 308 LEU B CA 1
ATOM 5204 C C . LEU B 1 308 ? 0.363 -3.727 13.922 1 97 308 LEU B C 1
ATOM 5206 O O . LEU B 1 308 ? 1.289 -4.508 13.695 1 97 308 LEU B O 1
ATOM 5210 N N . GLN B 1 309 ? -0.176 -3.523 15.117 1 95.69 309 GLN B N 1
ATOM 5211 C CA . GLN B 1 309 ? 0.352 -4.262 16.25 1 95.69 309 GLN B CA 1
ATOM 5212 C C . GLN B 1 309 ? -0.633 -5.328 16.734 1 95.69 309 GLN B C 1
ATOM 5214 O O . GLN B 1 309 ? -0.387 -6.016 17.719 1 95.69 309 GLN B O 1
ATOM 5219 N N . GLY B 1 310 ? -1.811 -5.449 16.062 1 95.44 310 GLY B N 1
ATOM 5220 C CA . GLY B 1 310 ? -2.812 -6.418 16.484 1 95.44 310 GLY B CA 1
ATOM 5221 C C . GLY B 1 310 ? -3.441 -6.094 17.828 1 95.44 310 GLY B C 1
ATOM 5222 O O . GLY B 1 310 ? -3.68 -6.988 18.641 1 95.44 310 GLY B O 1
ATOM 5223 N N . LEU B 1 311 ? -3.695 -4.812 18.078 1 96.69 311 LEU B N 1
ATOM 5224 C CA . LEU B 1 311 ? -4.105 -4.379 19.406 1 96.69 311 LEU B CA 1
ATOM 5225 C C . LEU B 1 311 ? -5.578 -3.979 19.422 1 96.69 311 LEU B C 1
ATOM 5227 O O . LEU B 1 311 ? -6.012 -3.205 20.281 1 96.69 311 LEU B O 1
ATOM 5231 N N . ARG B 1 312 ? -6.34 -4.391 18.453 1 95.25 312 ARG B N 1
ATOM 5232 C CA . ARG B 1 312 ? -7.773 -4.121 18.516 1 95.25 312 ARG B CA 1
ATOM 5233 C C . ARG B 1 312 ? -8.375 -4.613 19.828 1 95.25 312 ARG B C 1
ATOM 5235 O O . ARG B 1 312 ? -8.094 -5.73 20.266 1 95.25 312 ARG B O 1
ATOM 5242 N N . ASN B 1 313 ? -9.109 -3.732 20.406 1 93.69 313 ASN B N 1
ATOM 5243 C CA . ASN B 1 313 ? -9.781 -3.984 21.688 1 93.69 313 ASN B CA 1
ATOM 5244 C C . ASN B 1 313 ? -8.781 -4.207 22.812 1 93.69 313 ASN B C 1
ATOM 5246 O O . ASN B 1 313 ? -9.117 -4.785 23.844 1 93.69 313 ASN B O 1
ATOM 5250 N N . LYS B 1 314 ? -7.566 -3.83 22.656 1 95.62 314 LYS B N 1
ATOM 5251 C CA . LYS B 1 314 ? -6.543 -4.012 23.672 1 95.62 314 LYS B CA 1
ATOM 5252 C C . LYS B 1 314 ? -5.992 -2.668 24.141 1 95.62 314 LYS B C 1
ATOM 5254 O O . LYS B 1 314 ? -5.035 -2.619 24.922 1 95.62 314 LYS B O 1
ATOM 5259 N N . THR B 1 315 ? -6.496 -1.625 23.562 1 97.31 315 THR B N 1
ATOM 5260 C CA . THR B 1 315 ? -6.234 -0.248 23.953 1 97.31 315 THR B CA 1
ATOM 5261 C C . THR B 1 315 ? -7.535 0.532 24.109 1 97.31 315 THR B C 1
ATOM 5263 O O . THR B 1 315 ? -8.617 -0.007 23.859 1 97.31 315 THR B O 1
ATOM 5266 N N . ILE B 1 316 ? -7.484 1.788 24.469 1 97 316 ILE B N 1
ATOM 5267 C CA . ILE B 1 316 ? -8.695 2.596 24.562 1 97 316 ILE B CA 1
ATOM 5268 C C . ILE B 1 316 ? -8.617 3.758 23.578 1 97 316 ILE B C 1
ATOM 5270 O O . ILE B 1 316 ? -9.078 4.863 23.875 1 97 316 ILE B O 1
ATOM 5274 N N . THR B 1 317 ? -7.848 3.508 22.5 1 95.5 317 THR B N 1
ATOM 5275 C CA . THR B 1 317 ? -7.797 4.52 21.453 1 95.5 317 THR B CA 1
ATOM 5276 C C . THR B 1 317 ? -9.203 4.922 21.016 1 95.5 317 THR B C 1
ATOM 5278 O O . THR B 1 317 ? -9.992 4.078 20.594 1 95.5 317 THR B O 1
ATOM 5281 N N . PRO B 1 318 ? -9.516 6.18 21.109 1 92.62 318 PRO B N 1
ATOM 5282 C CA . PRO B 1 318 ? -10.898 6.59 20.844 1 92.62 318 PRO B CA 1
ATOM 5283 C C . PRO B 1 318 ? -11.188 6.758 19.359 1 92.62 318 PRO B C 1
ATOM 5285 O O . PRO B 1 318 ? -10.266 6.883 18.562 1 92.62 318 PRO B O 1
ATOM 5288 N N . SER B 1 319 ? -12.477 6.762 19.016 1 93.88 319 SER B N 1
ATOM 5289 C CA . SER B 1 319 ? -13.023 7.23 17.75 1 93.88 319 SER B CA 1
ATOM 5290 C C . SER B 1 319 ? -12.422 6.465 16.578 1 93.88 319 SER B C 1
ATOM 5292 O O . SER B 1 319 ? -12.008 7.066 15.586 1 93.88 319 SER B O 1
ATOM 5294 N N . LEU B 1 320 ? -12.078 5.223 16.766 1 96.25 320 LEU B N 1
ATOM 5295 C CA . LEU B 1 320 ? -11.82 4.277 15.688 1 96.25 320 LEU B CA 1
ATOM 5296 C C . LEU B 1 320 ? -13.031 3.381 15.445 1 96.25 320 LEU B C 1
ATOM 5298 O O . LEU B 1 320 ? -13.734 3.014 16.391 1 96.25 320 LEU B O 1
ATOM 5302 N N . ASP B 1 321 ? -13.32 3.127 14.242 1 95.88 321 ASP B N 1
ATOM 5303 C CA . ASP B 1 321 ? -14.398 2.193 13.914 1 95.88 321 ASP B CA 1
ATOM 5304 C C . ASP B 1 321 ? -13.844 0.954 13.211 1 95.88 321 ASP B C 1
ATOM 5306 O O . ASP B 1 321 ? -12.672 0.609 13.375 1 95.88 321 ASP B O 1
ATOM 5310 N N . THR B 1 322 ? -14.648 0.153 12.469 1 95.75 322 THR B N 1
ATOM 5311 C CA . THR B 1 322 ? -14.367 -1.229 12.094 1 95.75 322 THR B CA 1
ATOM 5312 C C . THR B 1 322 ? -13.383 -1.285 10.922 1 95.75 322 THR B C 1
ATOM 5314 O O . THR B 1 322 ? -12.734 -2.307 10.703 1 95.75 322 THR B O 1
ATOM 5317 N N . ILE B 1 323 ? -13.234 -0.271 10.164 1 96.88 323 ILE B N 1
ATOM 5318 C CA . ILE B 1 323 ? -12.398 -0.334 8.969 1 96.88 323 ILE B CA 1
ATOM 5319 C C . ILE B 1 323 ? -10.953 -0.607 9.367 1 96.88 323 ILE B C 1
ATOM 5321 O O . ILE B 1 323 ? -10.461 -0.069 10.367 1 96.88 323 ILE B O 1
ATOM 5325 N N . TRP B 1 324 ? -10.273 -1.507 8.617 1 97 324 TRP B N 1
ATOM 5326 C CA . TRP B 1 324 ? -8.859 -1.83 8.789 1 97 324 TRP B CA 1
ATOM 5327 C C . TRP B 1 324 ? -7.98 -0.648 8.406 1 97 324 TRP B C 1
ATOM 5329 O O . TRP B 1 324 ? -8.172 -0.048 7.34 1 97 324 TRP B O 1
ATOM 5339 N N . ALA B 1 325 ? -7.027 -0.284 9.289 1 97.94 325 ALA B N 1
ATOM 5340 C CA . ALA B 1 325 ? -6.289 0.966 9.133 1 97.94 325 ALA B CA 1
ATOM 5341 C C . ALA B 1 325 ? -5.543 1.001 7.805 1 97.94 325 ALA B C 1
ATOM 5343 O O . ALA B 1 325 ? -5.594 2 7.082 1 97.94 325 ALA B O 1
ATOM 5344 N N . PRO B 1 326 ? -4.855 -0.107 7.398 1 97.38 326 PRO B N 1
ATOM 5345 C CA . PRO B 1 326 ? -4.184 -0.062 6.098 1 97.38 326 PRO B CA 1
ATOM 5346 C C . PRO B 1 326 ? -5.152 0.135 4.938 1 97.38 326 PRO B C 1
ATOM 5348 O O . PRO B 1 326 ? -4.812 0.786 3.945 1 97.38 326 PRO B O 1
ATOM 5351 N N . ARG B 1 327 ? -6.332 -0.438 5 1 97.88 327 ARG B N 1
ATOM 5352 C CA . ARG B 1 327 ? -7.363 -0.189 4 1 97.88 327 ARG B CA 1
ATOM 5353 C C . ARG B 1 327 ? -7.777 1.279 3.994 1 97.88 327 ARG B C 1
ATOM 5355 O O . ARG B 1 327 ? -7.906 1.888 2.932 1 97.88 327 ARG B O 1
ATOM 5362 N N . MET B 1 328 ? -7.961 1.836 5.172 1 98.06 328 MET B N 1
ATOM 5363 C CA . MET B 1 328 ? -8.32 3.246 5.285 1 98.06 328 MET B CA 1
ATOM 5364 C C . MET B 1 328 ? -7.238 4.133 4.68 1 98.06 328 MET B C 1
ATOM 5366 O O . MET B 1 328 ? -7.539 5.066 3.934 1 98.06 328 MET B O 1
ATOM 5370 N N . ASP B 1 329 ? -5.961 3.811 5.023 1 98.19 329 ASP B N 1
ATOM 5371 C CA . ASP B 1 329 ? -4.844 4.539 4.434 1 98.19 329 ASP B CA 1
ATOM 5372 C C . ASP B 1 329 ? -4.91 4.504 2.908 1 98.19 329 ASP B C 1
ATOM 5374 O O . ASP B 1 329 ? -4.707 5.527 2.25 1 98.19 329 ASP B O 1
ATOM 5378 N N . TYR B 1 330 ? -5.219 3.336 2.395 1 97.31 330 TYR B N 1
ATOM 5379 C CA . TYR B 1 330 ? -5.281 3.152 0.95 1 97.31 330 TYR B CA 1
ATOM 5380 C C . TYR B 1 330 ? -6.391 4.004 0.34 1 97.31 330 TYR B C 1
ATOM 5382 O O . TYR B 1 330 ? -6.191 4.641 -0.696 1 97.31 330 TYR B O 1
ATOM 5390 N N . ILE B 1 331 ? -7.527 4.023 0.925 1 96.88 331 ILE B N 1
ATOM 5391 C CA . ILE B 1 331 ? -8.664 4.805 0.443 1 96.88 331 ILE B CA 1
ATOM 5392 C C . ILE B 1 331 ? -8.312 6.293 0.458 1 96.88 331 ILE B C 1
ATOM 5394 O O . ILE B 1 331 ? -8.461 6.98 -0.552 1 96.88 331 ILE B O 1
ATOM 5398 N N . VAL B 1 332 ? -7.766 6.781 1.56 1 98 332 VAL B N 1
ATOM 5399 C CA . VAL B 1 332 ? -7.484 8.203 1.736 1 98 332 VAL B CA 1
ATOM 5400 C C . VAL B 1 332 ? -6.402 8.641 0.755 1 98 332 VAL B C 1
ATOM 5402 O O . VAL B 1 332 ? -6.574 9.625 0.028 1 98 332 VAL B O 1
ATOM 5405 N N . LYS B 1 333 ? -5.309 7.902 0.725 1 96.75 333 LYS B N 1
ATOM 5406 C CA . LYS B 1 333 ? -4.215 8.328 -0.145 1 96.75 333 LYS B CA 1
ATOM 5407 C C . LYS B 1 333 ? -4.645 8.32 -1.609 1 96.75 333 LYS B C 1
ATOM 5409 O O . LYS B 1 333 ? -4.238 9.188 -2.385 1 96.75 333 LYS B O 1
ATOM 5414 N N . THR B 1 334 ? -5.477 7.332 -2.027 1 94.75 334 THR B N 1
ATOM 5415 C CA . THR B 1 334 ? -5.926 7.25 -3.412 1 94.75 334 THR B CA 1
ATOM 5416 C C . THR B 1 334 ? -6.84 8.43 -3.754 1 94.75 334 THR B C 1
ATOM 5418 O O . THR B 1 334 ? -6.688 9.055 -4.805 1 94.75 334 THR B O 1
ATOM 5421 N N . LEU B 1 335 ? -7.758 8.742 -2.854 1 96.25 335 LEU B N 1
ATOM 5422 C CA . LEU B 1 335 ? -8.68 9.844 -3.098 1 96.25 335 LEU B CA 1
ATOM 5423 C C . LEU B 1 335 ? -7.945 11.18 -3.127 1 96.25 335 LEU B C 1
ATOM 5425 O O . LEU B 1 335 ? -8.258 12.047 -3.949 1 96.25 335 LEU B O 1
ATOM 5429 N N . VAL B 1 336 ? -6.977 11.352 -2.275 1 97.75 336 VAL B N 1
ATOM 5430 C CA . VAL B 1 336 ? -6.207 12.594 -2.234 1 97.75 336 VAL B CA 1
ATOM 5431 C C . VAL B 1 336 ? -5.395 12.742 -3.52 1 97.75 336 VAL B C 1
ATOM 5433 O O . VAL B 1 336 ? -5.383 13.805 -4.137 1 97.75 336 VAL B O 1
ATOM 5436 N N . GLU B 1 337 ? -4.73 11.672 -3.91 1 95.12 337 GLU B N 1
ATOM 5437 C CA . GLU B 1 337 ? -3.959 11.695 -5.148 1 95.12 337 GLU B CA 1
ATOM 5438 C C . GLU B 1 337 ? -4.844 12.023 -6.348 1 95.12 337 GLU B C 1
ATOM 5440 O O . GLU B 1 337 ? -4.473 12.844 -7.191 1 95.12 337 GLU B O 1
ATOM 5445 N N . ARG B 1 338 ? -5.992 11.391 -6.422 1 93.5 338 ARG B N 1
ATOM 5446 C CA . ARG B 1 338 ? -6.918 11.633 -7.52 1 93.5 338 ARG B CA 1
ATOM 5447 C C . ARG B 1 338 ? -7.406 13.078 -7.512 1 93.5 338 ARG B C 1
ATOM 5449 O O . ARG B 1 338 ? -7.543 13.695 -8.57 1 93.5 338 ARG B O 1
ATOM 5456 N N . PHE B 1 339 ? -7.695 13.57 -6.371 1 96.75 339 PHE B N 1
ATOM 5457 C CA . PHE B 1 339 ? -8.172 14.945 -6.246 1 96.75 339 PHE B CA 1
ATOM 5458 C C . PHE B 1 339 ? -7.105 15.93 -6.699 1 96.75 339 PHE B C 1
ATOM 5460 O O . PHE B 1 339 ? -7.395 16.859 -7.465 1 96.75 339 PHE B O 1
ATOM 5467 N N . PHE B 1 340 ? -5.871 15.742 -6.223 1 97.44 340 PHE B N 1
ATOM 5468 C CA . PHE B 1 340 ? -4.781 16.609 -6.641 1 97.44 340 PHE B CA 1
ATOM 5469 C C . PHE B 1 340 ? -4.602 16.562 -8.156 1 97.44 340 PHE B C 1
ATOM 5471 O O . PHE B 1 340 ? -4.477 17.609 -8.805 1 97.44 340 PHE B O 1
ATOM 5478 N N . GLY B 1 341 ? -4.598 15.375 -8.734 1 94.69 341 GLY B N 1
ATOM 5479 C CA . GLY B 1 341 ? -4.504 15.242 -10.18 1 94.69 341 GLY B CA 1
ATOM 5480 C C . GLY B 1 341 ? -5.637 15.938 -10.914 1 94.69 341 GLY B C 1
ATOM 5481 O O . GLY B 1 341 ? -5.418 16.547 -11.961 1 94.69 341 GLY B O 1
ATOM 5482 N N . PHE B 1 342 ? -6.785 15.82 -10.383 1 95.19 342 PHE B N 1
ATOM 5483 C CA . PHE B 1 342 ? -7.957 16.469 -10.961 1 95.19 342 PHE B CA 1
ATOM 5484 C C . PHE B 1 342 ? -7.797 17.984 -10.961 1 95.19 342 PHE B C 1
ATOM 5486 O O . PHE B 1 342 ? -8.023 18.641 -11.984 1 95.19 342 PHE B O 1
ATOM 5493 N N . VAL B 1 343 ? -7.371 18.531 -9.852 1 97.5 343 VAL B N 1
ATOM 5494 C CA . VAL B 1 343 ? -7.191 19.984 -9.711 1 97.5 343 VAL B CA 1
ATOM 5495 C C . VAL B 1 343 ? -6.105 20.453 -10.68 1 97.5 343 VAL B C 1
ATOM 5497 O O . VAL B 1 343 ? -6.211 21.547 -11.258 1 97.5 343 VAL B O 1
ATOM 5500 N N . LEU B 1 344 ? -5.133 19.625 -10.891 1 96.12 344 LEU B N 1
ATOM 5501 C CA . LEU B 1 344 ? -4 19.984 -11.727 1 96.12 344 LEU B CA 1
ATOM 5502 C C . LEU B 1 344 ? -4.281 19.656 -13.195 1 96.12 344 LEU B C 1
ATOM 5504 O O . LEU B 1 344 ? -3.428 19.875 -14.055 1 96.12 344 LEU B O 1
ATOM 5508 N N . GLY B 1 345 ? -5.414 19.078 -13.508 1 93.44 345 GLY B N 1
ATOM 5509 C CA . GLY B 1 345 ? -5.801 18.766 -14.875 1 93.44 345 GLY B CA 1
ATOM 5510 C C . GLY B 1 345 ? -5.125 17.516 -15.414 1 93.44 345 GLY B C 1
ATOM 5511 O O . GLY B 1 345 ? -5.004 17.344 -16.625 1 93.44 345 GLY B O 1
ATOM 5512 N N . GLU B 1 346 ? -4.656 16.641 -14.492 1 89.56 346 GLU B N 1
ATOM 5513 C CA . GLU B 1 346 ? -3.932 15.438 -14.891 1 89.56 346 GLU B CA 1
ATOM 5514 C C . GLU B 1 346 ? -4.883 14.266 -15.117 1 89.56 346 GLU B C 1
ATOM 5516 O O . GLU B 1 346 ? -4.543 13.312 -15.812 1 89.56 346 GLU B O 1
ATOM 5521 N N . ASN B 1 347 ? -5.969 14.281 -14.469 1 88.25 347 ASN B N 1
ATOM 5522 C CA . ASN B 1 347 ? -7 13.258 -14.609 1 88.25 347 ASN B CA 1
ATOM 5523 C C . ASN B 1 347 ? -8.398 13.836 -14.391 1 88.25 347 ASN B C 1
ATOM 5525 O O . ASN B 1 347 ? -8.539 14.922 -13.828 1 88.25 347 ASN B O 1
ATOM 5529 N N . GLU B 1 348 ? -9.352 13.062 -14.852 1 88.19 348 GLU B N 1
ATOM 5530 C CA . GLU B 1 348 ? -10.734 13.406 -14.531 1 88.19 348 GLU B CA 1
ATOM 5531 C C . GLU B 1 348 ? -11.125 12.891 -13.148 1 88.19 348 GLU B C 1
ATOM 5533 O O . GLU B 1 348 ? -10.508 11.953 -12.633 1 88.19 348 GLU B O 1
ATOM 5538 N N . TRP B 1 349 ? -12.039 13.602 -12.562 1 89.81 349 TRP B N 1
ATOM 5539 C CA . TRP B 1 349 ? -12.594 13.086 -11.32 1 89.81 349 TRP B CA 1
ATOM 5540 C C . TRP B 1 349 ? -13.578 11.953 -11.586 1 89.81 349 TRP B C 1
ATOM 5542 O O . TRP B 1 349 ? -14.445 12.07 -12.453 1 89.81 349 TRP B O 1
ATOM 5552 N N . SER B 1 350 ? -13.242 10.766 -11.039 1 76.56 350 SER B N 1
ATOM 5553 C CA . SER B 1 350 ? -14.109 9.609 -11.258 1 76.56 350 SER B CA 1
ATOM 5554 C C . SER B 1 350 ? -15.242 9.562 -10.25 1 76.56 350 SER B C 1
ATOM 5556 O O . SER B 1 350 ? -15.055 9.898 -9.078 1 76.56 350 SER B O 1
ATOM 5558 N N . GLU B 1 351 ? -16.281 9.039 -10.781 1 73 351 GLU B N 1
ATOM 5559 C CA . GLU B 1 351 ? -17.484 8.992 -9.961 1 73 351 GLU B CA 1
ATOM 5560 C C . GLU B 1 351 ? -17.359 7.969 -8.836 1 73 351 GLU B C 1
ATOM 5562 O O . GLU B 1 351 ? -16.703 6.938 -9.008 1 73 351 GLU B O 1
ATOM 5567 N N . VAL B 1 352 ? -17.859 8.336 -7.738 1 74.5 352 VAL B N 1
ATOM 5568 C CA . VAL B 1 352 ? -18.109 7.465 -6.594 1 74.5 352 VAL B CA 1
ATOM 5569 C C . VAL B 1 352 ? -19.609 7.184 -6.473 1 74.5 352 VAL B C 1
ATOM 5571 O O . VAL B 1 352 ? -20.438 8.055 -6.758 1 74.5 352 VAL B O 1
ATOM 5574 N N . PRO B 1 353 ? -20.047 5.883 -6.184 1 76.62 353 PRO B N 1
ATOM 5575 C CA . PRO B 1 353 ? -19.281 4.738 -5.68 1 76.62 353 PRO B CA 1
ATOM 5576 C C . PRO B 1 353 ? -18.531 3.99 -6.785 1 76.62 353 PRO B C 1
ATOM 5578 O O . PRO B 1 353 ? -18.859 4.141 -7.965 1 76.62 353 PRO B O 1
ATOM 5581 N N . SER B 1 354 ? -17.438 3.436 -6.352 1 81 354 SER B N 1
ATOM 5582 C CA . SER B 1 354 ? -16.641 2.564 -7.207 1 81 354 SER B CA 1
ATOM 5583 C C . SER B 1 354 ? -16.516 1.166 -6.609 1 81 354 SER B C 1
ATOM 5585 O O . SER B 1 354 ? -16.484 1.006 -5.391 1 81 354 SER B O 1
ATOM 5587 N N . PRO B 1 355 ? -16.5 0.125 -7.453 1 78.38 355 PRO B N 1
ATOM 5588 C CA . PRO B 1 355 ? -16.297 -1.232 -6.938 1 78.38 355 PRO B CA 1
ATOM 5589 C C . PRO B 1 355 ? -14.977 -1.396 -6.191 1 78.38 355 PRO B C 1
ATOM 5591 O O . PRO B 1 355 ? -14.859 -2.266 -5.324 1 78.38 355 PRO B O 1
ATOM 5594 N N . THR B 1 356 ? -14.117 -0.541 -6.551 1 82.12 356 THR B N 1
ATOM 5595 C CA . THR B 1 356 ? -12.805 -0.602 -5.914 1 82.12 356 THR B CA 1
ATOM 5596 C C . THR B 1 356 ? -12.883 -0.109 -4.473 1 82.12 356 THR B C 1
ATOM 5598 O O . THR B 1 356 ? -12.094 -0.531 -3.623 1 82.12 356 THR B O 1
ATOM 5601 N N . PHE B 1 357 ? -13.805 0.8 -4.27 1 91.25 357 PHE B N 1
ATOM 5602 C CA . PHE B 1 357 ? -13.961 1.377 -2.939 1 91.25 357 PHE B CA 1
ATOM 5603 C C . PHE B 1 357 ? -15.406 1.271 -2.471 1 91.25 357 PHE B C 1
ATOM 5605 O O . PHE B 1 357 ? -16.094 2.285 -2.324 1 91.25 357 PHE B O 1
ATOM 5612 N N . PRO B 1 358 ? -15.805 0.071 -2.137 1 90.44 358 PRO B N 1
ATOM 5613 C CA . PRO B 1 358 ? -17.188 -0.104 -1.722 1 90.44 358 PRO B CA 1
ATOM 5614 C C . PRO B 1 358 ? -17.531 0.654 -0.439 1 90.44 358 PRO B C 1
ATOM 5616 O O . PRO B 1 358 ? -18.703 0.895 -0.148 1 90.44 358 PRO B O 1
ATOM 5619 N N . GLU B 1 359 ? -16.516 1.117 0.286 1 95.25 359 GLU B N 1
ATOM 5620 C CA . GLU B 1 359 ? -16.703 1.812 1.554 1 95.25 359 GLU B CA 1
ATOM 5621 C C . GLU B 1 359 ? -17.062 3.279 1.329 1 95.25 359 GLU B C 1
ATOM 5623 O O . GLU B 1 359 ? -17.547 3.955 2.242 1 95.25 359 GLU B O 1
ATOM 5628 N N . VAL B 1 360 ? -16.75 3.797 0.152 1 95.44 360 VAL B N 1
ATOM 5629 C CA . VAL B 1 360 ? -16.875 5.23 -0.095 1 95.44 360 VAL B CA 1
ATOM 5630 C C . VAL B 1 360 ? -18.266 5.547 -0.641 1 95.44 360 VAL B C 1
ATOM 5632 O O . VAL B 1 360 ? -18.688 4.965 -1.64 1 95.44 360 VAL B O 1
ATOM 5635 N N . GLU B 1 361 ? -18.969 6.465 -0.006 1 93.12 361 GLU B N 1
ATOM 5636 C CA . GLU B 1 361 ? -20.328 6.867 -0.383 1 93.12 361 GLU B CA 1
ATOM 5637 C C . GLU B 1 361 ? -20.375 8.336 -0.793 1 93.12 361 GLU B C 1
ATOM 5639 O O . GLU B 1 361 ? -19.781 9.188 -0.134 1 93.12 361 GLU B O 1
ATOM 5644 N N . TYR B 1 362 ? -21.031 8.602 -1.869 1 93 362 TYR B N 1
ATOM 5645 C CA . TYR B 1 362 ? -21.281 9.977 -2.287 1 93 362 TYR B CA 1
ATOM 5646 C C . TYR B 1 362 ? -22.391 10.602 -1.447 1 93 362 TYR B C 1
ATOM 5648 O O . TYR B 1 362 ? -23.5 10.07 -1.367 1 93 362 TYR B O 1
ATOM 5656 N N . MET B 1 363 ? -22.109 11.727 -0.87 1 91.31 363 MET B N 1
ATOM 5657 C CA . MET B 1 363 ? -23.094 12.414 -0.042 1 91.31 363 MET B CA 1
ATOM 5658 C C . MET B 1 363 ? -23.656 13.641 -0.757 1 91.31 363 MET B C 1
ATOM 5660 O O . MET B 1 363 ? -24.859 13.906 -0.707 1 91.31 363 MET B O 1
ATOM 5664 N N . ASN B 1 364 ? -22.766 14.398 -1.368 1 90.75 364 ASN B N 1
ATOM 5665 C CA . ASN B 1 364 ? -23.094 15.641 -2.066 1 90.75 364 ASN B CA 1
ATOM 5666 C C . ASN B 1 364 ? -21.906 16.125 -2.902 1 90.75 364 ASN B C 1
ATOM 5668 O O . ASN B 1 364 ? -20.797 15.633 -2.758 1 90.75 364 ASN B O 1
ATOM 5672 N N . GLY B 1 365 ? -22.172 16.953 -3.879 1 92.56 365 GLY B N 1
ATOM 5673 C CA . GLY B 1 365 ? -21.047 17.484 -4.645 1 92.56 365 GLY B CA 1
ATOM 5674 C C . GLY B 1 365 ? -21.469 18.047 -5.992 1 92.56 365 GLY B C 1
ATOM 5675 O O . GLY B 1 365 ? -22.656 18.016 -6.348 1 92.56 365 GLY B O 1
ATOM 5676 N N . SER B 1 366 ? -20.484 18.656 -6.566 1 88.69 366 SER B N 1
ATOM 5677 C CA . SER B 1 366 ? -20.672 19.219 -7.895 1 88.69 366 SER B CA 1
ATOM 5678 C C . SER B 1 366 ? -20.875 18.141 -8.945 1 88.69 366 SER B C 1
ATOM 5680 O O . SER B 1 366 ? -20.328 17.047 -8.836 1 88.69 366 SER B O 1
ATOM 5682 N N . THR B 1 367 ? -21.984 18.203 -9.789 1 70.44 367 THR B N 1
ATOM 5683 C CA . THR B 1 367 ? -22.266 17.234 -10.844 1 70.44 367 THR B CA 1
ATOM 5684 C C . THR B 1 367 ? -21.219 17.344 -11.961 1 70.44 367 THR B C 1
ATOM 5686 O O . THR B 1 367 ? -20.812 18.438 -12.328 1 70.44 367 THR B O 1
ATOM 5689 N N . THR B 1 368 ? -20.281 16.484 -12.07 1 56.62 368 THR B N 1
ATOM 5690 C CA . THR B 1 368 ? -19.406 16.516 -13.234 1 56.62 368 THR B CA 1
ATOM 5691 C C . THR B 1 368 ? -20.219 16.406 -14.523 1 56.62 368 THR B C 1
ATOM 5693 O O . THR B 1 368 ? -21.078 15.531 -14.664 1 56.62 368 THR B O 1
ATOM 5696 N N . SER B 1 369 ? -20.594 17.562 -15.125 1 42.88 369 SER B N 1
ATOM 5697 C CA . SER B 1 369 ? -21.266 17.5 -16.422 1 42.88 369 SER B CA 1
ATOM 5698 C C . SER B 1 369 ? -20.672 16.406 -17.297 1 42.88 369 SER B C 1
ATOM 5700 O O . SER B 1 369 ? -19.438 16.344 -17.469 1 42.88 369 SER B O 1
ATOM 5702 N N . ARG B 1 370 ? -21.406 15.352 -17.422 1 33.62 370 ARG B N 1
ATOM 5703 C CA . ARG B 1 370 ? -21.094 14.602 -18.625 1 33.62 370 ARG B CA 1
ATOM 5704 C C . ARG B 1 370 ? -21.203 15.484 -19.859 1 33.62 370 ARG B C 1
ATOM 5706 O O . ARG B 1 370 ? -22.156 16.266 -20 1 33.62 370 ARG B O 1
#

pLDDT: mean 91.93, std 12.99, range [29.14, 98.94]

Radius of gyration: 26.97 Å; Cα contacts (8 Å, |Δi|>4): 1653; chains: 2; bounding box: 67×80×84 Å

Solvent-accessible surface area (backbone atoms only — not comparable to full-atom values): 38694 Å² total; per-residue (Å²): 136,85,81,77,80,77,75,76,76,73,78,76,77,59,55,40,67,60,65,71,58,56,30,94,36,32,25,18,29,45,74,47,78,42,85,42,75,46,83,84,32,81,48,27,83,86,49,69,39,46,44,34,40,34,39,38,24,24,23,12,81,62,78,52,27,70,92,68,49,29,35,74,56,51,56,67,66,52,23,46,55,53,22,60,76,29,47,47,63,89,64,50,58,50,32,38,35,46,62,31,17,52,69,43,68,72,47,49,42,60,80,76,74,37,76,68,42,49,21,31,41,37,28,34,33,80,57,45,56,36,71,46,37,44,72,57,44,40,29,45,4,6,64,51,23,35,29,40,28,44,35,58,68,21,39,20,45,53,43,79,43,73,94,79,43,77,58,39,68,33,42,55,85,84,60,79,78,49,70,68,54,50,52,47,47,33,54,49,46,24,51,49,53,49,44,37,60,74,46,53,47,46,50,49,33,64,76,67,67,52,72,66,45,72,69,38,28,32,24,29,19,28,24,48,12,6,24,20,16,50,56,34,40,51,71,37,82,46,39,61,34,33,32,24,41,50,31,68,47,79,73,63,60,52,44,58,41,42,34,42,37,40,30,25,54,70,67,36,62,84,74,40,66,39,54,58,57,28,60,70,43,44,78,28,49,34,40,33,34,28,31,54,44,33,26,72,35,45,80,37,38,60,32,42,65,29,53,77,62,40,34,76,89,59,44,64,70,67,52,60,50,78,49,54,32,63,30,45,51,48,54,50,50,51,52,50,52,46,47,52,30,30,73,71,68,72,41,75,80,75,76,65,65,37,88,89,40,75,45,40,39,68,72,50,59,60,77,76,80,125,136,85,80,77,80,77,74,78,75,73,78,75,76,59,57,41,68,58,65,71,56,55,30,94,36,33,24,16,29,44,73,47,78,39,84,39,76,48,84,85,34,80,49,28,85,90,64,64,42,47,44,35,40,34,39,37,25,25,23,12,80,61,79,53,27,72,93,68,49,29,34,76,57,53,55,66,67,52,23,46,54,52,24,60,76,28,46,46,62,90,63,48,58,51,31,38,35,47,62,32,17,51,70,42,68,72,48,50,40,60,80,76,76,38,76,68,42,50,21,31,41,36,28,36,34,79,59,46,58,38,71,46,37,44,71,56,44,39,28,45,4,6,65,52,22,37,29,41,28,43,37,59,66,19,38,21,45,53,42,80,44,73,96,79,43,77,58,38,68,33,41,55,86,84,60,81,79,50,70,67,55,49,52,47,49,34,53,49,47,22,50,50,52,50,43,36,59,74,44,54,48,46,49,49,32,65,74,66,66,50,72,66,46,72,70,37,29,33,25,29,19,27,24,48,12,7,26,20,17,49,56,33,40,52,72,36,83,47,39,61,31,32,32,26,41,52,32,68,47,79,72,62,61,51,42,57,39,42,36,42,37,39,31,24,55,72,68,36,63,86,74,41,64,38,54,59,57,28,60,70,42,43,79,28,50,34,39,32,36,27,32,54,43,34,27,73,34,43,80,36,41,60,33,41,66,29,51,76,62,39,33,73,90,59,45,63,69,66,54,60,49,78,50,52,33,63,31,44,51,47,53,52,52,51,53,51,52,47,49,51,31,31,74,70,68,73,41,76,80,75,76,66,64,37,90,88,40,76,44,40,40,68,75,50,59,59,78,76,80,124

Nearest PDB structures (foldseek):
  5yae-assembly1_A  TM=8.604E-01  e=4.819E-24  Streptomyces cinnamoneus
  8j17-assembly1_A  TM=6.926E-01  e=8.424E-11  Piscinibacter sakaiensis
  6ilw-assembly1_A  TM=6.384E-01  e=6.183E-12  Piscinibacter sakaiensis
  6eqf-assembly1_A  TM=6.607E-01  e=2.214E-11  Piscinibacter sakaiensis
  8j45-assembly1_A  TM=6.557E-01  e=3.825E-11  Piscinibacter sakaiensis

InterPro domains:
  IPR000073 Alpha/beta hydrolase fold-1 [PF12697] (120-299)
  IPR029058 Alpha/Beta hydrolase fold [G3DSA:3.40.50.1820] (10-357)
  IPR029058 Alpha/Beta hydrolase fold [SSF53474] (103-301)

Sequence (740 aa):
MLLIFLSLVCEVVSAVSFPPPTGPYHVGYKQHVFNKTTRNDPVAPANASSILLATFYYPTLTIPIPGNNTSPYLDPTTADLWGDALQYPDHSLQSFTTWNVYDAVPLDMTDLGVGQKPTVIFSPGGGENAIMYNALNSELASQGYTVIALDHPGETPYLQLPDGAPGIYGIDITETWSYELGVAVYNMRVSDTIATIRELFPAYVKSTNAPFNTTHYFAIGHSLGGAAAAGALAIEPSLLGGINFDGLFIDLSDVKKPFLMLAGAEHTPTVDPSWAPFSANQSGWYQWLNVTGSSHQNFADLGDWVDLQGLRNKTITPSLDTIWAPRMDYIVKTLVERFFGFVLGENEWSEVPSPTFPEVEYMNGSTTSRMLLIFLSLVCEVVSAVSFPPPTGPYHVGYKQHVFNKTTRNDPVAPANASSILLATFYYPTLTIPIPGNNTSPYLDPTTADLWGDALQYPDHSLQSFTTWNVYDAVPLDMTDLGVGQKPTVIFSPGGGENAIMYNALNSELASQGYTVIALDHPGETPYLQLPDGAPGIYGIDITETWSYELGVAVYNMRVSDTIATIRELFPAYVKSTNAPFNTTHYFAIGHSLGGAAAAGALAIEPSLLGGINFDGLFIDLSDVKKPFLMLAGAEHTPTVDPSWAPFSANQSGWYQWLNVTGSSHQNFADLGDWVDLQGLRNKTITPSLDTIWAPRMDYIVKTLVERFFGFVLGENEWSEVPSPTFPEVEYMNGSTTSR

Secondary structure (DSSP, 8-state):
------------PPPEEPPPP-SSSEEEEEEEEEE---TT-TTSTTTT--EEEEEEEEEE-PPP-TTTTEEESS-HHHHHHHHHHHT-GGGGGGGEEEEEEETPPPP-GGGGTSPPPPEEEEEPPTT--GGGGHHHHHHHHHTT--EEEEE-TTTSSEEPPSTTPPPEE-S-TTPPPPHHHHHHHHHHHHHHHHHIIIIIHHHHHHHHT-----S-EEEEEETHHHHHHHHHHHH-TTEEEEEEES---SS-----S-EEEEEETT--TTT-TTHHHHHHT--S-EEEEEETT--GGGGSTHHHHHHTTT-TTSS---S--SS-HHHHHHHHHHHHHHHHHHHTTSSPPPPSSBTTBTTEEEEEE-----/------------PPPEEPPPP-SSSEEEEEEEEEE---TT-TTSTTTT--EEEEEEEEEE-PPP-TTTTEEESS-HHHHHHHHHHHT-GGGGGGGEEEEEEETPPPP-GGGGTSPPPPEEEEE--TT--GGGGHHHHHHHHHTT--EEEEE-TTTSSEEPPSTTPPPEE-S-TTPPPPHHHHHHHHHHHHHHHHHIIIIIHHHHHHHHT-----S-EEEEEETHHHHHHHHHHHH-TTEEEEEEES---SS-----S-EEEEEETT--TTT-TTHHHHHHH--S-EEEEEETT--GGGGSTHHHHHHTTT-TTSS---S--SS-HHHHHHHHHHHHHHHHHHHTTSSPPPPS-BTTBTTEEEEEE-----